Protein AF-A0A0S7XJI3-F1 (afdb_monomer_lite)

Sequence (438 aa):
MPTVDFNRLLAGAQDIAEAVKRMADSLAYVRFPEKKMEIITEEGLIVVGTAGNDIYEYPVPPLLIVDGGGDDTYHFSGYPEKYPLSAIIDVSGNDRYVSTDTTKPGIGGAVSGMSVVIDKTGDDYYQGTTITQGCGIFGVGILLDNEGDDTYAAESYSQGCGAFGVGIMADSSGNDSLYCVVLSQGFGYSKGCGLLINYEGDDKYIAEDDTIINPSSQTKEHNASLAQGVGFGKRADYIDGHSWAGGVGILCDLKGDDYYSAGLFAQGCAYWFSVGMLLDGEGDDSYKGVWYVQGSGAHFAVGYLDDFGGNDSYHATMNMAIGAGHDFTIGYLNERGGNDIYNAPNLSLGGGNANGIGIFHDHSGDDVYTTQGGTTLGRANVSKKGPREFLHVFGIFIDGGGNDKYNEPYAKSNTRWISPKTDPEGTNPYEIGVGIDR

Foldseek 3Di:
DDDQDQVVQVVVQVVVQVVLVVVLVCLVPDAADPAKDWDQDPQFIEIGAHAAEDEADDAAATQEYEYNHYAYEHEYFAATPHARHHEYHYNEEAYEQEAEDPVTAGALFGACGEHEYEYEEYAYEAEHEARYAQAYHSHTGEYEAEYHQYEHDYEERHQQAWHLYTGEHEYEEHAYEHEYAARHAQAWFFNTGGEHEYEEHQYEADHDFPDQDAADPVGRNGHAHSHAQEWEWADDCPPPNDTGATETGEHAYADEAYEHEGEARHAQFYEHNTGGEYHAHEHAYEHEYEARHQQWYEALYGGEYEHLEHQYEADYNDATHAQFWYHNYGREYHHAYEEYEHHEEARHQQFWELLTTGYHEHQDYQYEHHYPDHRHQQWYYHDPDPPSLVAAITGEHEHNEHQYHDPDPQDGAQDKDFHDAPDNVDHRPRGGGIHGHD

Organism: NCBI:txid1703775

pLDDT: mean 96.29, std 5.11, range [41.38, 98.94]

Radius of gyration: 23.23 Å; chains: 1; bounding box: 59×46×68 Å

Secondary structure (DSSP, 8-state):
-PPP-HHHHHHHHHHHHHHHHHHHHHHTT-PPPSS-EEEE-SS-EEEE--SS--EEE-SS--SEEE---SS-EEE--S--SSSSEEEEE--SS--EEEE--TTS--TT-EESSEEEEE--SS--EEEEEES-TT-EESSEEEEE--SS--EEEEEES-SS-EESSEEEEE--SS--EEEESBS-SS-B-TT-EEEEE--SS--EEEE--SS-SSB-SS-TTSBB---SS-EE-B--TTTTS--B---EEEEE--BS--EEE-SBS-SS-EESS-EEEEEE-BS--EEEESBS-SS-EESS-EEEEEE--BS-EEEE-SSS-TT-EETTPEEEEEE--BS-EEEE-SS-SS-EETT-EEEEEE-SBS-EEEE-SSS-TT-EE---SGGGGGS-EEEEEEE-S---EESSTT--TT-EEEPPPS-SSS--TTEEEEEE--

Structure (mmCIF, N/CA/C/O backbone):
data_AF-A0A0S7XJI3-F1
#
_entry.id   AF-A0A0S7XJI3-F1
#
loop_
_atom_site.group_PDB
_atom_site.id
_atom_site.type_symbol
_atom_site.label_atom_id
_atom_site.label_alt_id
_atom_site.label_comp_id
_atom_site.label_asym_id
_atom_site.label_entity_id
_atom_site.label_seq_id
_atom_site.pdbx_PDB_ins_code
_atom_site.Cartn_x
_atom_site.Cartn_y
_atom_site.Cartn_z
_atom_site.occupancy
_atom_site.B_iso_or_equiv
_atom_site.auth_seq_id
_atom_site.auth_comp_id
_atom_site.auth_asym_id
_atom_site.auth_atom_id
_atom_site.pdbx_PDB_model_num
ATOM 1 N N . MET A 1 1 ? -9.838 22.675 -20.218 1.00 41.38 1 MET A N 1
ATOM 2 C CA . MET A 1 1 ? -8.891 21.629 -19.785 1.00 41.38 1 MET A CA 1
ATOM 3 C C . MET A 1 1 ? -9.099 20.431 -20.692 1.00 41.38 1 MET A C 1
ATOM 5 O O . MET A 1 1 ? -10.259 20.187 -21.017 1.00 41.38 1 MET A O 1
ATOM 9 N N . PRO A 1 2 ? -8.046 19.740 -21.153 1.00 53.66 2 PRO A N 1
ATOM 10 C CA . PRO A 1 2 ? -8.233 18.462 -21.829 1.00 53.66 2 PRO A CA 1
ATOM 11 C C . PRO A 1 2 ? -8.980 17.503 -20.890 1.00 53.66 2 PRO A C 1
ATOM 13 O O . PRO A 1 2 ? -8.722 17.467 -19.689 1.00 53.66 2 PRO A O 1
ATOM 16 N N . THR A 1 3 ? -9.973 16.800 -21.421 1.00 77.06 3 THR A N 1
ATOM 17 C CA . THR A 1 3 ? -10.755 15.797 -20.690 1.00 77.06 3 THR A CA 1
ATOM 18 C C . THR A 1 3 ? -10.043 14.452 -20.775 1.00 77.06 3 THR A C 1
ATOM 20 O O . THR A 1 3 ? -9.780 13.992 -21.884 1.00 77.06 3 THR A O 1
ATOM 23 N N . VAL A 1 4 ? -9.757 13.820 -19.634 1.00 81.38 4 VAL A N 1
ATOM 24 C CA . VAL A 1 4 ? -9.213 12.453 -19.581 1.00 81.38 4 VAL A CA 1
ATOM 25 C C . VAL A 1 4 ? -10.346 11.453 -19.819 1.00 81.38 4 VAL A C 1
ATOM 27 O O . VAL A 1 4 ? -11.363 11.488 -19.123 1.00 81.38 4 VAL A O 1
ATOM 30 N N . ASP A 1 5 ? -10.179 10.570 -20.804 1.00 90.56 5 ASP A N 1
ATOM 31 C CA . ASP A 1 5 ? -11.071 9.432 -21.042 1.00 90.56 5 ASP A CA 1
ATOM 32 C C . ASP A 1 5 ? -10.494 8.196 -20.342 1.00 90.56 5 ASP A C 1
ATOM 34 O O . ASP A 1 5 ? -9.630 7.505 -20.882 1.00 90.56 5 ASP A O 1
ATOM 38 N N . PHE A 1 6 ? -10.963 7.940 -19.119 1.00 89.81 6 PHE A N 1
ATOM 39 C CA . PHE A 1 6 ? -10.484 6.829 -18.295 1.00 89.81 6 PHE A CA 1
ATOM 40 C C . PHE A 1 6 ? -10.686 5.465 -18.953 1.00 89.81 6 PHE A C 1
ATOM 42 O O . PHE A 1 6 ? -9.834 4.598 -18.809 1.00 89.81 6 PHE A O 1
ATOM 49 N N . ASN A 1 7 ? -11.762 5.273 -19.720 1.00 92.69 7 ASN A N 1
ATOM 50 C CA . ASN A 1 7 ? -12.008 3.986 -20.371 1.00 92.69 7 ASN A CA 1
ATOM 51 C C . ASN A 1 7 ? -10.946 3.703 -21.435 1.00 92.69 7 ASN A C 1
ATOM 53 O O . ASN A 1 7 ? -10.450 2.585 -21.530 1.00 92.69 7 ASN A O 1
ATOM 57 N N . ARG A 1 8 ? -10.574 4.722 -22.219 1.00 92.44 8 ARG A N 1
ATOM 58 C CA . ARG A 1 8 ? -9.505 4.588 -23.219 1.00 92.44 8 ARG A CA 1
ATOM 59 C C . ARG A 1 8 ? -8.127 4.462 -22.586 1.00 92.44 8 ARG A C 1
ATOM 61 O O . ARG A 1 8 ? -7.323 3.689 -23.091 1.00 92.44 8 ARG A O 1
ATOM 68 N N . LEU A 1 9 ? -7.871 5.195 -21.501 1.00 91.69 9 LEU A N 1
ATOM 69 C CA . LEU A 1 9 ? -6.629 5.075 -20.742 1.00 91.69 9 LEU A CA 1
ATOM 70 C C . LEU A 1 9 ? -6.450 3.638 -20.232 1.00 91.69 9 LEU A C 1
ATOM 72 O O . LEU A 1 9 ? -5.423 3.028 -20.497 1.00 91.69 9 LEU A O 1
ATOM 76 N N . LEU A 1 10 ? -7.462 3.075 -19.569 1.00 93.69 10 LEU A N 1
ATOM 77 C CA . LEU A 1 10 ? -7.384 1.724 -19.010 1.00 93.69 10 LEU A CA 1
ATOM 78 C C . LEU A 1 10 ? -7.297 0.644 -20.094 1.00 93.69 10 LEU A C 1
ATOM 80 O O . LEU A 1 10 ? -6.493 -0.271 -19.962 1.00 93.69 10 LEU A O 1
ATOM 84 N N . ALA A 1 11 ? -8.064 0.768 -21.182 1.00 94.88 11 ALA A N 1
ATOM 85 C CA . ALA A 1 11 ? -7.972 -0.171 -22.302 1.00 94.88 11 ALA A CA 1
ATOM 86 C C . ALA A 1 11 ? -6.575 -0.154 -22.945 1.00 94.88 11 ALA A C 1
ATOM 88 O O . ALA A 1 11 ? -5.977 -1.204 -23.152 1.00 94.88 11 ALA A O 1
ATOM 89 N N . GLY A 1 12 ? -6.018 1.038 -23.193 1.00 94.00 12 GLY A N 1
ATOM 90 C CA . GLY A 1 12 ? -4.660 1.161 -23.723 1.00 94.00 12 GLY A CA 1
ATOM 91 C C . GLY A 1 12 ? -3.597 0.621 -22.763 1.00 94.00 12 GLY A C 1
ATOM 92 O O . GLY A 1 12 ? -2.624 0.030 -23.217 1.00 94.00 12 GLY A O 1
ATOM 93 N N . ALA A 1 13 ? -3.795 0.780 -21.450 1.00 94.75 13 ALA A N 1
ATOM 94 C CA . ALA A 1 13 ? -2.870 0.262 -20.445 1.00 94.75 13 ALA A CA 1
ATOM 95 C C . ALA A 1 13 ? -2.853 -1.263 -20.425 1.00 94.75 13 ALA A C 1
ATOM 97 O O . ALA A 1 13 ? -1.781 -1.847 -20.337 1.00 94.75 13 ALA A O 1
ATOM 98 N N . GLN A 1 14 ? -4.013 -1.905 -20.576 1.00 95.69 14 GLN A N 1
ATOM 99 C CA . GLN A 1 14 ? -4.096 -3.359 -20.707 1.00 95.69 14 GLN A CA 1
ATOM 100 C C . GLN A 1 14 ? -3.363 -3.853 -21.959 1.00 95.69 14 GLN A C 1
ATOM 102 O O . GLN A 1 14 ? -2.563 -4.780 -21.866 1.00 95.69 14 GLN A O 1
ATOM 107 N N . ASP A 1 15 ? -3.587 -3.209 -23.109 1.00 96.38 15 ASP A N 1
ATOM 108 C CA . ASP A 1 15 ? -2.920 -3.577 -24.363 1.00 96.38 15 ASP A CA 1
ATOM 109 C C . ASP A 1 15 ? -1.392 -3.413 -24.273 1.00 96.38 15 ASP A C 1
ATOM 111 O O . ASP A 1 15 ? -0.642 -4.275 -24.734 1.00 96.38 15 ASP A O 1
ATOM 115 N N . ILE A 1 16 ? -0.924 -2.314 -23.670 1.00 95.44 16 ILE A N 1
ATOM 116 C CA . ILE A 1 16 ? 0.505 -2.029 -23.499 1.00 95.44 16 ILE A CA 1
ATOM 117 C C . ILE A 1 16 ? 1.140 -2.978 -22.483 1.00 95.44 16 ILE A C 1
ATOM 119 O O . ILE A 1 16 ? 2.174 -3.561 -22.794 1.00 95.44 16 ILE A O 1
ATOM 123 N N . ALA A 1 17 ? 0.531 -3.171 -21.310 1.00 96.00 17 ALA A N 1
ATOM 124 C CA . ALA A 1 17 ? 1.048 -4.080 -20.290 1.00 96.00 17 ALA A CA 1
ATOM 125 C C . ALA A 1 17 ? 1.180 -5.508 -20.840 1.00 96.00 17 ALA A C 1
ATOM 127 O O . ALA A 1 17 ? 2.220 -6.137 -20.676 1.00 96.00 17 ALA A O 1
ATOM 128 N N . GLU A 1 18 ? 0.179 -5.987 -21.586 1.00 97.00 18 GLU A N 1
ATOM 129 C CA . GLU A 1 18 ? 0.236 -7.293 -22.248 1.00 97.00 18 GLU A CA 1
ATOM 130 C C . GLU A 1 18 ? 1.346 -7.358 -23.311 1.00 97.00 18 GLU A C 1
ATOM 132 O O . GLU A 1 18 ? 2.037 -8.370 -23.431 1.00 97.00 18 GLU A O 1
ATOM 137 N N . ALA A 1 19 ? 1.545 -6.295 -24.096 1.00 97.12 19 ALA A N 1
ATOM 138 C CA . ALA A 1 19 ? 2.603 -6.252 -25.105 1.00 97.12 19 ALA A CA 1
ATOM 139 C C . ALA A 1 19 ? 4.010 -6.258 -24.481 1.00 97.12 19 ALA A C 1
ATOM 141 O O . ALA A 1 19 ? 4.867 -7.019 -24.936 1.00 97.12 19 ALA A O 1
ATOM 142 N N . VAL A 1 20 ? 4.233 -5.449 -23.438 1.00 97.69 20 VAL A N 1
ATOM 143 C CA . VAL A 1 20 ? 5.505 -5.370 -22.700 1.00 97.69 20 VAL A CA 1
ATOM 144 C C . VAL A 1 20 ? 5.783 -6.699 -21.995 1.00 97.69 20 VAL A C 1
ATOM 146 O O . VAL A 1 20 ? 6.865 -7.256 -22.160 1.00 97.69 20 VAL A O 1
ATOM 149 N N . LYS A 1 21 ? 4.782 -7.291 -21.332 1.00 96.94 21 LYS A N 1
ATOM 150 C CA . LYS A 1 21 ? 4.915 -8.610 -20.702 1.00 96.94 21 LYS A CA 1
ATOM 151 C C . LYS A 1 21 ? 5.269 -9.708 -21.709 1.00 96.94 21 LYS A C 1
ATOM 153 O O . LYS A 1 21 ? 6.209 -10.464 -21.491 1.00 96.94 21 LYS A O 1
ATOM 158 N N . ARG A 1 22 ? 4.570 -9.789 -22.848 1.00 97.00 22 ARG A N 1
ATOM 159 C CA . ARG A 1 22 ? 4.900 -10.770 -23.906 1.00 97.00 22 ARG A CA 1
ATOM 160 C C . ARG A 1 22 ? 6.319 -10.603 -24.432 1.00 97.00 22 ARG A C 1
ATOM 162 O O . ARG A 1 22 ? 6.949 -11.591 -24.817 1.00 97.00 22 ARG A O 1
ATOM 169 N N . MET A 1 23 ? 6.800 -9.363 -24.501 1.00 97.25 23 MET A N 1
ATOM 170 C CA . MET A 1 23 ? 8.181 -9.085 -24.862 1.00 97.25 23 MET A CA 1
ATOM 171 C C . MET A 1 23 ? 9.130 -9.634 -23.796 1.00 97.25 23 MET A C 1
ATOM 173 O O . MET A 1 23 ? 9.981 -10.439 -24.163 1.00 97.25 23 MET A O 1
ATOM 177 N N . ALA A 1 24 ? 8.923 -9.307 -22.516 1.00 97.31 24 ALA A N 1
ATOM 178 C CA . ALA A 1 24 ? 9.717 -9.809 -21.388 1.00 97.31 24 ALA A CA 1
ATOM 179 C C . ALA A 1 24 ? 9.773 -11.349 -21.334 1.00 97.31 24 ALA A C 1
ATOM 181 O O . ALA A 1 24 ? 10.851 -11.940 -21.220 1.00 97.31 24 ALA A O 1
ATOM 182 N N . ASP A 1 25 ? 8.633 -12.015 -21.544 1.00 95.38 25 ASP A N 1
ATOM 183 C CA . ASP A 1 25 ? 8.532 -13.479 -21.625 1.00 95.38 25 ASP A CA 1
ATOM 184 C C . ASP A 1 25 ? 9.367 -14.058 -22.791 1.00 95.38 25 ASP A C 1
ATOM 186 O O . ASP A 1 25 ? 9.849 -15.192 -22.737 1.00 95.38 25 ASP A O 1
ATOM 190 N N . SER A 1 26 ? 9.562 -13.281 -23.861 1.00 95.69 26 SER A N 1
ATOM 191 C CA . SER A 1 26 ? 10.306 -13.696 -25.056 1.00 95.69 26 SER A CA 1
ATOM 192 C C . SER A 1 26 ? 11.817 -13.448 -24.958 1.00 95.69 26 SER A C 1
ATOM 194 O O . SER A 1 26 ? 12.571 -14.089 -25.697 1.00 95.69 26 SER A O 1
ATOM 196 N N . LEU A 1 27 ? 12.280 -12.550 -24.075 1.00 94.50 27 LEU A N 1
ATOM 197 C CA . LEU A 1 27 ? 13.695 -12.144 -23.999 1.00 94.50 27 LEU A CA 1
ATOM 198 C C . LEU A 1 27 ? 14.631 -13.279 -23.572 1.00 94.50 27 LEU A C 1
ATOM 200 O O . LEU A 1 27 ? 15.773 -13.313 -24.023 1.00 94.50 27 LEU A O 1
ATOM 204 N N . ALA A 1 28 ? 14.125 -14.279 -22.843 1.00 82.12 28 ALA A N 1
ATOM 205 C CA . ALA A 1 28 ? 14.874 -15.487 -22.480 1.00 82.12 28 ALA A CA 1
ATOM 206 C C . ALA A 1 28 ? 15.425 -16.275 -23.694 1.00 82.12 28 ALA A C 1
ATOM 208 O O . ALA A 1 28 ? 16.293 -17.134 -23.546 1.00 82.12 28 ALA A O 1
ATOM 209 N N . TYR A 1 29 ? 14.926 -16.000 -24.905 1.00 86.38 29 TYR A N 1
ATOM 210 C CA . TYR A 1 29 ? 15.324 -16.671 -26.147 1.00 86.38 29 TYR A CA 1
ATOM 211 C C . TYR A 1 29 ? 16.088 -15.759 -27.118 1.00 86.38 29 TYR A C 1
ATOM 213 O O . TYR A 1 29 ? 16.346 -16.150 -28.262 1.00 86.38 29 TYR A O 1
ATOM 221 N N . VAL A 1 30 ? 16.430 -14.540 -26.698 1.00 91.44 30 VAL A N 1
ATOM 222 C CA . VAL A 1 30 ? 17.074 -13.523 -27.533 1.00 91.44 30 VAL A CA 1
ATOM 223 C C . VAL A 1 30 ? 18.552 -13.405 -27.171 1.00 91.44 30 VAL A C 1
ATOM 225 O O . VAL A 1 30 ? 18.952 -13.562 -26.024 1.00 91.44 30 VAL A O 1
ATOM 228 N N . ARG A 1 31 ? 19.395 -13.129 -28.172 1.00 93.88 31 ARG A N 1
ATOM 229 C CA . ARG A 1 31 ? 20.790 -12.741 -27.946 1.00 93.88 31 ARG A CA 1
ATOM 230 C C . ARG A 1 31 ? 20.902 -11.222 -27.989 1.00 93.88 31 ARG A C 1
ATOM 232 O O . ARG A 1 31 ? 20.635 -10.629 -29.036 1.00 93.88 31 ARG A O 1
ATOM 239 N N . PHE A 1 32 ? 21.360 -10.638 -26.891 1.00 96.81 32 PHE A N 1
ATOM 240 C CA . PHE A 1 32 ? 21.598 -9.204 -26.770 1.00 96.81 32 PHE A CA 1
ATOM 241 C C . PHE A 1 32 ? 22.876 -8.757 -27.505 1.00 96.81 32 PHE A C 1
ATOM 243 O O . PHE A 1 32 ? 23.783 -9.571 -27.743 1.00 96.81 32 PHE A O 1
ATOM 250 N N . PRO A 1 33 ? 22.930 -7.493 -27.967 1.00 96.62 33 PRO A N 1
ATOM 251 C CA . PRO A 1 33 ? 24.090 -6.944 -28.659 1.00 96.62 33 PRO A CA 1
ATOM 252 C C . PRO A 1 33 ? 25.301 -6.813 -27.721 1.00 96.62 33 PRO A C 1
ATOM 254 O O . PRO A 1 33 ? 25.171 -6.689 -26.513 1.00 96.62 33 PRO A O 1
ATOM 257 N N . GLU A 1 34 ? 26.508 -6.766 -28.291 1.00 96.19 34 GLU A N 1
ATOM 258 C CA . GLU A 1 34 ? 27.742 -6.509 -27.519 1.00 96.19 34 GLU A CA 1
ATOM 259 C C . GLU A 1 34 ? 27.901 -5.035 -27.107 1.00 96.19 34 GLU A C 1
ATOM 261 O O . GLU A 1 34 ? 28.861 -4.677 -26.428 1.00 96.19 34 GLU A O 1
ATOM 266 N N . LYS A 1 35 ? 27.028 -4.155 -27.608 1.00 96.81 35 LYS A N 1
ATOM 267 C CA . LYS A 1 35 ? 27.027 -2.719 -27.327 1.00 96.81 35 LYS A CA 1
ATOM 268 C C . LYS A 1 35 ? 25.601 -2.204 -27.321 1.00 96.81 35 LYS A C 1
ATOM 270 O O . LYS A 1 35 ? 24.858 -2.513 -28.256 1.00 96.81 35 LYS A O 1
ATOM 275 N N . LYS A 1 36 ? 25.292 -1.346 -26.350 1.00 97.44 36 LYS A N 1
ATOM 276 C CA . LYS A 1 36 ? 24.027 -0.625 -26.271 1.00 97.44 36 LYS A CA 1
ATOM 277 C C . LYS A 1 36 ? 23.697 0.079 -27.591 1.00 97.44 36 LYS A C 1
ATOM 279 O O . LYS A 1 36 ? 24.556 0.730 -28.199 1.00 97.44 36 LYS A O 1
ATOM 284 N N . MET A 1 37 ? 22.454 -0.061 -28.039 1.00 98.00 37 MET A N 1
ATOM 285 C CA . MET A 1 37 ? 21.933 0.531 -29.270 1.00 98.00 37 MET A CA 1
ATOM 286 C C . MET A 1 37 ? 20.791 1.496 -28.962 1.00 98.00 37 MET A C 1
ATOM 288 O O . MET A 1 37 ? 19.876 1.167 -28.218 1.00 98.00 37 MET A O 1
ATOM 292 N N . GLU A 1 38 ? 20.809 2.660 -29.606 1.00 98.12 38 GLU A N 1
ATOM 293 C CA . GLU A 1 38 ? 19.766 3.680 -29.488 1.00 98.12 38 GLU A CA 1
ATOM 294 C C . GLU A 1 38 ? 19.078 3.891 -30.837 1.00 98.12 38 GLU A C 1
ATOM 296 O O . GLU A 1 38 ? 19.726 4.131 -31.860 1.00 98.12 38 GLU A O 1
ATOM 301 N N . ILE A 1 39 ? 17.750 3.797 -30.842 1.00 97.56 39 ILE A N 1
ATOM 302 C CA . ILE A 1 39 ? 16.913 3.870 -32.035 1.00 97.56 39 ILE A CA 1
ATOM 303 C C . ILE A 1 39 ? 15.876 4.968 -31.819 1.00 97.56 39 ILE A C 1
ATOM 305 O O . ILE A 1 39 ? 14.943 4.832 -31.030 1.00 97.56 39 ILE A O 1
ATOM 309 N N . ILE A 1 40 ? 16.025 6.074 -32.545 1.00 95.69 40 ILE A N 1
ATOM 310 C CA . ILE A 1 40 ? 15.063 7.176 -32.505 1.00 95.69 40 ILE A CA 1
ATOM 311 C C . ILE A 1 40 ? 13.906 6.852 -33.448 1.00 95.69 40 ILE A C 1
ATOM 313 O O . ILE A 1 40 ? 14.109 6.691 -34.653 1.00 95.69 40 ILE A O 1
ATOM 317 N N . THR A 1 41 ? 12.694 6.803 -32.902 1.00 94.94 41 THR A N 1
ATOM 318 C CA . THR A 1 41 ? 11.451 6.620 -33.664 1.00 94.94 41 THR A CA 1
ATOM 319 C C . THR A 1 41 ? 10.621 7.907 -33.691 1.00 94.94 41 THR A C 1
ATOM 321 O O . THR A 1 41 ? 10.994 8.936 -33.106 1.00 94.94 41 THR A O 1
ATOM 324 N N . GLU A 1 42 ? 9.489 7.883 -34.397 1.00 92.56 42 GLU A N 1
ATOM 325 C CA . GLU A 1 42 ? 8.554 9.006 -34.354 1.00 92.56 42 GLU A CA 1
ATOM 326 C C . GLU A 1 42 ? 7.909 9.132 -32.969 1.00 92.56 42 GLU A C 1
ATOM 328 O O . GLU A 1 42 ? 7.681 10.257 -32.530 1.00 92.56 42 GLU A O 1
ATOM 333 N N . GLU A 1 43 ? 7.715 8.014 -32.269 1.00 92.94 43 GLU A N 1
ATOM 334 C CA . GLU A 1 43 ? 7.040 7.876 -30.979 1.00 92.94 43 GLU A CA 1
ATOM 335 C C . GLU A 1 43 ? 7.963 8.135 -29.779 1.00 92.94 43 GLU A C 1
ATOM 337 O O . GLU A 1 43 ? 7.517 8.668 -28.764 1.00 92.94 43 GLU A O 1
ATOM 342 N N . GLY A 1 44 ? 9.255 7.822 -29.900 1.00 94.75 44 GLY A N 1
ATOM 343 C CA . GLY A 1 44 ? 10.255 8.074 -28.861 1.00 94.75 44 GLY A CA 1
ATOM 344 C C . GLY A 1 44 ? 11.552 7.280 -29.034 1.00 94.75 44 GLY A C 1
ATOM 345 O O . GLY A 1 44 ? 11.776 6.621 -30.052 1.00 94.75 44 GLY A O 1
ATOM 346 N N . LEU A 1 45 ? 12.444 7.385 -28.051 1.00 96.88 45 LEU A N 1
ATOM 347 C CA . LEU A 1 45 ? 13.716 6.664 -28.043 1.00 96.88 45 LEU A CA 1
ATOM 348 C C . LEU A 1 45 ? 13.499 5.214 -27.599 1.00 96.88 45 LEU A C 1
ATOM 350 O O . LEU A 1 45 ? 12.956 4.987 -26.523 1.00 96.88 45 LEU A O 1
ATOM 354 N N . ILE A 1 46 ? 13.948 4.255 -28.403 1.00 97.69 46 ILE A N 1
ATOM 355 C CA . ILE A 1 46 ? 14.071 2.851 -28.005 1.00 97.69 46 ILE A CA 1
ATOM 356 C C . ILE A 1 46 ? 15.545 2.569 -27.725 1.00 97.69 46 ILE A C 1
ATOM 358 O O . ILE A 1 46 ? 16.401 2.888 -28.555 1.00 97.69 46 ILE A O 1
ATOM 362 N N . VAL A 1 47 ? 15.834 1.964 -26.580 1.00 98.44 47 VAL A N 1
ATOM 363 C CA . VAL A 1 47 ? 17.178 1.566 -26.165 1.00 98.44 47 VAL A CA 1
ATOM 364 C C . VAL A 1 47 ? 17.216 0.049 -26.022 1.00 98.44 47 VAL A C 1
ATOM 366 O O . VAL A 1 47 ? 16.338 -0.536 -25.398 1.00 98.44 47 VAL A O 1
ATOM 369 N N . VAL A 1 48 ? 18.220 -0.584 -26.625 1.00 98.50 48 VAL A N 1
ATOM 370 C CA . VAL A 1 48 ? 18.517 -2.008 -26.434 1.00 98.50 48 VAL A CA 1
ATOM 371 C C . VAL A 1 48 ? 19.871 -2.105 -25.742 1.00 98.50 48 VAL A C 1
ATOM 373 O O . VAL A 1 48 ? 20.877 -1.715 -26.345 1.00 98.50 48 VAL A O 1
ATOM 376 N N . GLY A 1 49 ? 19.862 -2.569 -24.495 1.00 98.12 49 GLY A N 1
ATOM 377 C CA . GLY A 1 49 ? 21.016 -2.806 -23.632 1.00 98.12 49 GLY A CA 1
ATOM 378 C C . GLY A 1 49 ? 21.885 -3.971 -24.074 1.00 98.12 49 GLY A C 1
ATOM 379 O O . GLY A 1 49 ? 21.685 -4.546 -25.154 1.00 98.12 49 GLY A O 1
ATOM 380 N N . THR A 1 50 ? 22.891 -4.284 -23.267 1.00 98.00 50 THR A N 1
ATOM 381 C CA . THR A 1 50 ? 23.750 -5.450 -23.468 1.00 98.00 50 THR A CA 1
ATOM 382 C C . THR A 1 50 ? 23.331 -6.598 -22.551 1.00 98.00 50 THR A C 1
ATOM 384 O O . THR A 1 50 ? 22.150 -6.798 -22.337 1.00 98.00 50 THR A O 1
ATOM 387 N N . ALA A 1 51 ? 24.261 -7.467 -22.168 1.00 96.69 51 ALA A N 1
ATOM 388 C CA . ALA A 1 51 ? 24.047 -8.493 -21.141 1.00 96.69 51 ALA A CA 1
ATOM 389 C C . ALA A 1 51 ? 25.139 -8.361 -20.065 1.00 96.69 51 ALA A C 1
ATOM 391 O O . ALA A 1 51 ? 25.657 -9.344 -19.536 1.00 96.69 51 ALA A O 1
ATOM 392 N N . GLY A 1 52 ? 25.622 -7.136 -19.902 1.00 97.38 52 GLY A N 1
ATOM 393 C CA . GLY A 1 52 ? 26.550 -6.720 -18.877 1.00 97.38 52 GLY A CA 1
ATOM 394 C C . GLY A 1 52 ? 26.291 -5.251 -18.582 1.00 97.38 52 GLY A C 1
ATOM 395 O O . GLY A 1 52 ? 25.557 -4.592 -19.301 1.00 97.38 52 GLY A O 1
ATOM 396 N N . ASN A 1 53 ? 26.973 -4.741 -17.568 1.00 98.38 53 ASN A N 1
ATOM 397 C CA . ASN A 1 53 ? 26.618 -3.477 -16.942 1.00 98.38 53 ASN A CA 1
ATOM 398 C C . ASN A 1 53 ? 26.636 -2.291 -17.923 1.00 98.38 53 ASN A C 1
ATOM 400 O O . ASN A 1 53 ? 27.693 -1.894 -18.440 1.00 98.38 53 ASN A O 1
ATOM 404 N N . ASP A 1 54 ? 25.478 -1.679 -18.097 1.00 98.56 54 ASP A N 1
ATOM 405 C CA . ASP A 1 54 ? 25.213 -0.447 -18.812 1.00 98.56 54 ASP A CA 1
ATOM 406 C C . ASP A 1 54 ? 24.784 0.684 -17.842 1.00 98.56 54 ASP A C 1
ATOM 408 O O . ASP A 1 54 ? 24.666 0.565 -16.621 1.00 98.56 54 ASP A O 1
ATOM 412 N N . ILE A 1 55 ? 24.680 1.895 -18.395 1.00 98.44 55 ILE A N 1
ATOM 413 C CA . ILE A 1 55 ? 24.181 3.080 -17.686 1.00 98.44 55 ILE A CA 1
ATOM 414 C C . ILE A 1 55 ? 23.152 3.759 -18.583 1.00 98.44 55 ILE A C 1
ATOM 416 O O . ILE A 1 55 ? 23.461 4.136 -19.724 1.00 98.44 55 ILE A O 1
ATOM 420 N N . TYR A 1 56 ? 21.949 3.969 -18.059 1.00 98.50 56 TYR A N 1
ATOM 421 C CA . TYR A 1 56 ? 20.823 4.610 -18.732 1.00 98.50 56 TYR A CA 1
ATOM 422 C C . TYR A 1 56 ? 20.543 5.977 -18.112 1.00 98.50 56 TYR A C 1
ATOM 424 O O . TYR A 1 56 ? 19.705 6.128 -17.226 1.00 98.50 56 TYR A O 1
ATOM 432 N N . GLU A 1 57 ? 21.237 6.997 -18.613 1.00 97.50 57 GLU A N 1
ATOM 433 C CA . GLU A 1 57 ? 21.027 8.391 -18.218 1.00 97.50 57 GLU A CA 1
ATOM 434 C C . GLU A 1 57 ? 20.399 9.187 -19.357 1.00 97.50 57 GLU A C 1
ATOM 436 O O . GLU A 1 57 ? 21.028 9.424 -20.393 1.00 97.50 57 GLU A O 1
ATOM 441 N N . TYR A 1 58 ? 19.158 9.637 -19.153 1.00 95.44 58 TYR A N 1
ATOM 442 C CA . TYR A 1 58 ? 18.409 10.377 -20.164 1.00 95.44 58 TYR A CA 1
ATOM 443 C C . TYR A 1 58 ? 17.724 11.620 -19.580 1.00 95.44 58 TYR A C 1
ATOM 445 O O . TYR A 1 58 ? 17.184 11.584 -18.476 1.00 95.44 58 TYR A O 1
ATOM 453 N N . PRO A 1 59 ? 17.698 12.745 -20.322 1.00 92.31 59 PRO A N 1
ATOM 454 C CA . PRO A 1 59 ? 17.035 13.969 -19.866 1.00 92.31 59 PRO A CA 1
ATOM 455 C C . PRO A 1 59 ? 15.504 13.847 -19.840 1.00 92.31 59 PRO A C 1
ATOM 457 O O . PRO A 1 59 ? 14.837 14.612 -19.142 1.00 92.31 59 PRO A O 1
ATOM 460 N N . VAL A 1 60 ? 14.965 12.918 -20.630 1.00 92.12 60 VAL A N 1
ATOM 461 C CA . VAL A 1 60 ? 13.551 12.546 -20.703 1.00 92.12 60 VAL A CA 1
ATOM 462 C C . VAL A 1 60 ? 13.459 11.020 -20.777 1.00 92.12 60 VAL A C 1
ATOM 464 O O . VAL A 1 60 ? 14.353 10.411 -21.371 1.00 92.12 60 VAL A O 1
ATOM 467 N N . PRO A 1 61 ? 12.413 10.394 -20.212 1.00 96.00 61 PRO A N 1
ATOM 468 C CA . PRO A 1 61 ? 12.252 8.946 -20.274 1.00 96.00 61 PRO A CA 1
ATOM 469 C C . PRO A 1 61 ? 12.240 8.429 -21.724 1.00 96.00 61 PRO A C 1
ATOM 471 O O . PRO A 1 61 ? 11.520 8.994 -22.561 1.00 96.00 61 PRO A O 1
ATOM 474 N N . PRO A 1 62 ? 13.014 7.375 -22.047 1.00 97.19 62 PRO A N 1
ATOM 475 C CA . PRO A 1 62 ? 12.859 6.644 -23.299 1.00 97.19 62 PRO A CA 1
ATOM 476 C C . PRO A 1 62 ? 11.452 6.046 -23.437 1.00 97.19 62 PRO A C 1
ATOM 478 O O . PRO A 1 62 ? 10.755 5.817 -22.455 1.00 97.19 62 PRO A O 1
ATOM 481 N N . LEU A 1 63 ? 11.040 5.763 -24.673 1.00 97.12 63 LEU A N 1
ATOM 482 C CA . LEU A 1 63 ? 9.797 5.037 -24.940 1.00 97.12 63 LEU A CA 1
ATOM 483 C C . LEU A 1 63 ? 9.882 3.601 -24.414 1.00 97.12 63 LEU A C 1
ATOM 485 O O . LEU A 1 63 ? 8.919 3.092 -23.847 1.00 97.12 63 LEU A O 1
ATOM 489 N N . LEU A 1 64 ? 11.021 2.952 -24.654 1.00 98.00 64 LEU A N 1
ATOM 490 C CA . LEU A 1 64 ? 11.273 1.566 -24.286 1.00 98.00 64 LEU A CA 1
ATOM 491 C C . LEU A 1 64 ? 12.771 1.367 -24.045 1.00 98.00 64 LEU A C 1
ATOM 493 O O . LEU A 1 64 ? 13.578 1.718 -24.906 1.00 98.00 64 LEU A O 1
ATOM 497 N N . ILE 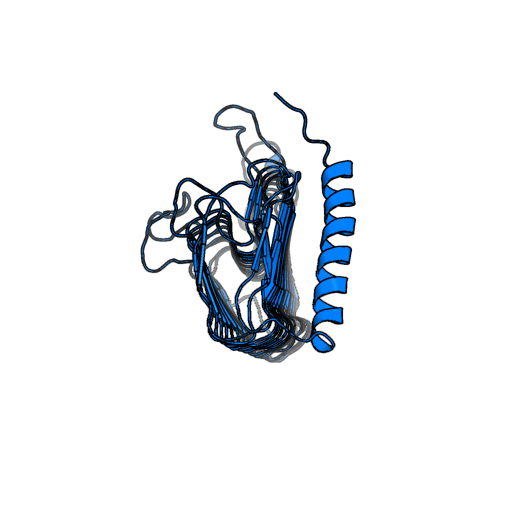A 1 65 ? 13.119 0.767 -22.915 1.00 98.62 65 ILE A N 1
ATOM 498 C CA . ILE A 1 65 ? 14.427 0.180 -22.643 1.00 98.62 65 ILE A CA 1
ATOM 499 C C . ILE A 1 65 ? 14.236 -1.333 -22.558 1.00 98.62 65 ILE A C 1
ATOM 501 O O . ILE A 1 65 ? 13.282 -1.804 -21.942 1.00 98.62 65 ILE A O 1
ATOM 505 N N . VAL A 1 66 ? 15.105 -2.074 -23.235 1.00 98.62 66 VAL A N 1
ATOM 506 C CA . VAL A 1 66 ? 15.154 -3.536 -23.199 1.00 98.62 66 VAL A CA 1
ATOM 507 C C . VAL A 1 66 ? 16.579 -3.913 -22.879 1.00 98.62 66 VAL A C 1
ATOM 509 O O . VAL A 1 66 ? 17.446 -3.759 -23.745 1.00 98.62 66 VAL A O 1
ATOM 512 N N . ASP A 1 67 ? 16.810 -4.390 -21.674 1.00 98.25 67 ASP A N 1
ATOM 513 C CA . ASP A 1 67 ? 18.124 -4.802 -21.225 1.00 98.25 67 ASP A CA 1
ATOM 514 C C . ASP A 1 67 ? 18.217 -6.323 -21.125 1.00 98.25 67 ASP A C 1
ATOM 516 O O . ASP A 1 67 ? 17.218 -7.022 -20.954 1.00 98.25 67 ASP A O 1
ATOM 520 N N . GLY A 1 68 ? 19.405 -6.848 -21.392 1.00 97.12 68 GLY A N 1
ATOM 521 C CA . GLY A 1 68 ? 19.693 -8.276 -21.352 1.00 97.12 68 GLY A CA 1
ATOM 522 C C . GLY A 1 68 ? 20.357 -8.722 -20.064 1.00 97.12 68 GLY A C 1
ATOM 523 O O . GLY A 1 68 ? 20.625 -9.922 -19.943 1.00 97.12 68 GLY A O 1
ATOM 524 N N . GLY A 1 69 ? 20.626 -7.775 -19.168 1.00 95.81 69 GLY A N 1
ATOM 525 C CA . GLY A 1 69 ? 21.120 -7.966 -17.819 1.00 95.81 69 GLY A CA 1
ATOM 526 C C . GLY A 1 69 ? 22.503 -7.367 -17.575 1.00 95.81 69 GLY A C 1
ATOM 527 O O . GLY A 1 69 ? 23.123 -6.826 -18.487 1.00 95.81 69 GLY A O 1
ATOM 528 N N . GLY A 1 70 ? 23.043 -7.593 -16.382 1.00 97.81 70 GLY A N 1
ATOM 529 C CA . GLY A 1 70 ? 24.197 -6.867 -15.849 1.00 97.81 70 GLY A CA 1
ATOM 530 C C . GLY A 1 70 ? 23.795 -6.154 -14.562 1.00 97.81 70 GLY A C 1
ATOM 531 O O . GLY A 1 70 ? 22.625 -6.128 -14.243 1.00 97.81 70 GLY A O 1
ATOM 532 N N . ASP A 1 71 ? 24.757 -5.633 -13.791 1.00 98.69 71 ASP A N 1
ATOM 533 C CA . ASP A 1 71 ? 24.398 -4.753 -12.664 1.00 98.69 71 ASP A CA 1
ATOM 534 C C . ASP A 1 71 ? 24.336 -3.313 -13.190 1.00 98.69 71 ASP A C 1
ATOM 536 O O . ASP A 1 71 ? 25.373 -2.634 -13.339 1.00 98.69 71 ASP A O 1
ATOM 540 N N . ASP A 1 72 ? 23.130 -2.879 -13.513 1.00 98.81 72 ASP A N 1
ATOM 541 C CA . ASP A 1 72 ? 22.823 -1.712 -14.314 1.00 98.81 72 ASP A CA 1
ATOM 542 C C . ASP A 1 72 ? 22.420 -0.497 -13.476 1.00 98.81 72 ASP A C 1
ATOM 544 O O . ASP A 1 72 ? 22.193 -0.520 -12.261 1.00 98.81 72 ASP A O 1
ATOM 548 N N . THR A 1 73 ? 22.424 0.676 -14.108 1.00 98.81 73 THR A N 1
ATOM 549 C CA . THR A 1 73 ? 21.935 1.899 -13.463 1.00 98.81 73 THR A CA 1
ATOM 550 C C . THR A 1 73 ? 21.028 2.686 -14.389 1.00 98.81 73 THR A C 1
ATOM 552 O O . THR A 1 73 ? 21.467 3.266 -15.385 1.00 98.81 73 THR A O 1
ATOM 555 N N . TYR A 1 74 ? 19.770 2.797 -13.979 1.00 98.81 74 TYR A N 1
ATOM 556 C CA . TYR A 1 74 ? 18.726 3.583 -14.612 1.00 98.81 74 TYR A CA 1
ATOM 557 C C . TYR A 1 74 ? 18.555 4.898 -13.862 1.00 98.81 74 TYR A C 1
ATOM 559 O O . TYR A 1 74 ? 18.118 4.924 -12.715 1.00 98.81 74 TYR A O 1
ATOM 567 N N . HIS A 1 75 ? 18.897 6.017 -14.495 1.00 98.19 75 HIS A N 1
ATOM 568 C CA . HIS A 1 75 ? 18.862 7.322 -13.844 1.00 98.19 75 HIS A CA 1
ATOM 569 C C . HIS A 1 75 ? 18.223 8.383 -14.739 1.00 98.19 75 HIS A C 1
ATOM 571 O O . HIS A 1 75 ? 18.863 9.021 -15.579 1.00 98.19 75 HIS A O 1
ATOM 577 N N . PHE A 1 76 ? 16.923 8.583 -14.540 1.00 97.19 76 PHE A N 1
ATOM 578 C CA . PHE A 1 76 ? 16.153 9.625 -15.208 1.00 97.19 76 PHE A CA 1
ATOM 579 C C . PHE A 1 76 ? 14.843 9.906 -14.473 1.00 97.19 76 PHE A C 1
ATOM 581 O O . PHE A 1 76 ? 14.380 9.146 -13.629 1.00 97.19 76 PHE A O 1
ATOM 588 N N . SER A 1 77 ? 14.227 11.035 -14.802 1.00 96.81 77 SER A N 1
ATOM 589 C CA . SER A 1 77 ? 12.894 11.414 -14.335 1.00 96.81 77 SER A CA 1
ATOM 590 C C . SER A 1 77 ? 12.249 12.291 -15.400 1.00 96.81 77 SER A C 1
ATOM 592 O O . SER A 1 77 ? 12.940 13.037 -16.101 1.00 96.81 77 SER A O 1
ATOM 594 N N . GLY A 1 78 ? 10.929 12.247 -15.537 1.00 93.69 78 GLY A N 1
ATOM 595 C CA . GLY A 1 78 ? 10.236 13.110 -16.480 1.00 93.69 78 GLY A CA 1
ATOM 596 C C . GLY A 1 78 ? 8.981 12.531 -17.085 1.00 93.69 78 GLY A C 1
ATOM 597 O O . GLY A 1 78 ? 8.395 11.563 -16.619 1.00 93.69 78 GLY A O 1
ATOM 598 N N . TYR A 1 79 ? 8.578 13.195 -18.157 1.00 88.12 79 TYR A N 1
ATOM 599 C CA . TYR A 1 79 ? 7.450 12.826 -18.985 1.00 88.12 79 TYR A CA 1
ATOM 600 C C . TYR A 1 79 ? 8.007 12.459 -20.359 1.00 88.12 79 TYR A C 1
ATOM 602 O O . TYR A 1 79 ? 8.850 13.206 -20.872 1.00 88.12 79 TYR A O 1
ATOM 610 N N . PRO A 1 80 ? 7.547 11.368 -20.979 1.00 82.75 80 PRO A N 1
ATOM 611 C CA . PRO A 1 80 ? 7.845 11.105 -22.380 1.00 82.75 80 PRO A CA 1
ATOM 612 C C . PRO A 1 80 ? 7.417 12.295 -23.260 1.00 82.75 80 PRO A C 1
ATOM 614 O O . PRO A 1 80 ? 6.311 12.818 -23.111 1.00 82.75 80 PRO A O 1
ATOM 617 N N . GLU A 1 81 ? 8.279 12.751 -24.176 1.00 69.12 81 GLU A N 1
ATOM 618 C CA . GLU A 1 81 ? 8.039 13.996 -24.932 1.00 69.12 81 GLU A CA 1
ATOM 619 C C . GLU A 1 81 ? 6.900 13.902 -25.959 1.00 69.12 81 GLU A C 1
ATOM 621 O O . GLU A 1 81 ? 6.241 14.905 -26.244 1.00 69.12 81 GLU A O 1
ATOM 626 N N . LYS A 1 82 ? 6.704 12.727 -26.569 1.00 77.69 82 LYS A N 1
ATOM 627 C CA . LYS A 1 82 ? 5.847 12.566 -27.755 1.00 77.69 82 LYS A CA 1
ATOM 628 C C . LYS A 1 82 ? 4.698 11.597 -27.537 1.00 77.69 82 LYS A C 1
ATOM 630 O O . LYS A 1 82 ? 3.540 11.969 -27.725 1.00 77.69 82 LYS A O 1
ATOM 635 N N . TYR A 1 83 ? 5.021 10.361 -27.173 1.00 87.00 83 TYR A N 1
ATOM 636 C CA . TYR A 1 83 ? 4.046 9.327 -26.870 1.00 87.00 83 TYR A CA 1
ATOM 637 C C . TYR A 1 83 ? 4.069 9.069 -25.361 1.00 87.00 83 TYR A C 1
ATOM 639 O O . TYR A 1 83 ? 5.153 8.828 -24.843 1.00 87.00 83 TYR A O 1
ATOM 647 N N . PRO A 1 84 ? 2.934 9.150 -24.639 1.00 90.50 84 PRO A N 1
ATOM 648 C CA . PRO A 1 84 ? 2.902 9.151 -23.174 1.00 90.50 84 PRO A CA 1
ATOM 649 C C . PRO A 1 84 ? 3.068 7.735 -22.588 1.00 90.50 84 PRO A C 1
ATOM 651 O O . PRO A 1 84 ? 2.220 7.276 -21.824 1.00 90.50 84 PRO A O 1
ATOM 654 N N . LEU A 1 85 ? 4.145 7.048 -22.975 1.00 94.81 85 LEU A N 1
ATOM 655 C CA . LEU A 1 85 ? 4.576 5.735 -22.504 1.00 94.81 85 LEU A CA 1
ATOM 656 C C . LEU A 1 85 ? 6.082 5.763 -22.225 1.00 94.81 85 LEU A C 1
ATOM 658 O O . LEU A 1 85 ? 6.847 6.253 -23.053 1.00 94.81 85 LEU A O 1
ATOM 662 N N . SER A 1 86 ? 6.478 5.188 -21.096 1.00 97.25 86 SER A N 1
ATOM 663 C CA . SER A 1 86 ? 7.845 4.747 -20.818 1.00 97.25 86 SER A CA 1
ATOM 664 C C . SER A 1 86 ? 7.782 3.287 -20.388 1.00 97.25 86 SER A C 1
ATOM 666 O O . SER A 1 86 ? 6.959 2.943 -19.542 1.00 97.25 86 SER A O 1
ATOM 668 N N . ALA A 1 87 ? 8.621 2.433 -20.958 1.00 98.38 87 ALA A N 1
ATOM 669 C CA . ALA A 1 87 ? 8.712 1.034 -20.563 1.00 98.38 87 ALA A CA 1
ATOM 670 C C . ALA A 1 87 ? 10.167 0.632 -20.312 1.00 98.38 87 ALA A C 1
ATOM 672 O O . ALA A 1 87 ? 11.049 1.046 -21.064 1.00 98.38 87 ALA A O 1
ATOM 673 N N . ILE A 1 88 ? 10.404 -0.169 -19.281 1.00 98.75 88 ILE A N 1
ATOM 674 C CA . ILE A 1 88 ? 11.681 -0.826 -19.003 1.00 98.75 88 ILE A CA 1
ATOM 675 C C . ILE A 1 88 ? 11.399 -2.318 -18.877 1.00 98.75 88 ILE A C 1
ATOM 677 O O . ILE A 1 88 ? 10.411 -2.706 -18.252 1.00 98.75 88 ILE A O 1
ATOM 681 N N . ILE A 1 89 ? 12.235 -3.126 -19.517 1.00 98.81 89 ILE A N 1
ATOM 682 C CA . ILE A 1 89 ? 12.306 -4.562 -19.291 1.00 98.81 89 ILE A CA 1
ATOM 683 C C . ILE A 1 89 ? 13.772 -4.883 -19.024 1.00 98.81 89 ILE A C 1
ATOM 685 O O . ILE A 1 89 ? 14.563 -4.777 -19.966 1.00 98.81 89 ILE A O 1
ATOM 689 N N . ASP A 1 90 ? 14.096 -5.258 -17.793 1.00 98.50 90 ASP A N 1
ATOM 690 C CA . ASP A 1 90 ? 15.368 -5.888 -17.446 1.00 98.50 90 ASP A CA 1
ATOM 691 C C . ASP A 1 90 ? 15.197 -7.416 -17.432 1.00 98.50 90 ASP A C 1
ATOM 693 O O . ASP A 1 90 ? 14.083 -7.945 -17.355 1.00 98.50 90 ASP A O 1
ATOM 697 N N . VAL A 1 91 ? 16.286 -8.147 -17.645 1.00 98.06 91 VAL A N 1
ATOM 698 C CA . VAL A 1 91 ? 16.288 -9.611 -17.680 1.00 98.06 91 VAL A CA 1
ATOM 699 C C . VAL A 1 91 ? 17.006 -10.216 -16.485 1.00 98.06 91 VAL A C 1
ATOM 701 O O . VAL A 1 91 ? 16.607 -11.320 -16.103 1.00 98.06 91 VAL A O 1
ATOM 704 N N . SER A 1 92 ? 18.072 -9.588 -15.983 1.00 97.38 92 SER A N 1
ATOM 705 C CA . SER A 1 92 ? 18.820 -10.095 -14.838 1.00 97.38 92 SER A CA 1
ATOM 706 C C . SER A 1 92 ? 19.927 -9.159 -14.353 1.00 97.38 92 SER A C 1
ATOM 708 O O . SER A 1 92 ? 20.795 -8.813 -15.149 1.00 97.38 92 SER A O 1
ATOM 710 N N . GLY A 1 93 ? 20.106 -9.056 -13.046 1.00 98.19 93 GLY A N 1
ATOM 711 C CA . GLY A 1 93 ? 21.294 -8.493 -12.408 1.00 98.19 93 GLY A CA 1
ATOM 712 C C . GLY A 1 93 ? 20.903 -7.520 -11.312 1.00 98.19 93 GLY A C 1
ATOM 713 O O . GLY A 1 93 ? 19.728 -7.270 -11.125 1.00 98.19 93 GLY A O 1
ATOM 714 N N . ASN A 1 94 ? 21.872 -7.061 -10.521 1.00 98.81 94 ASN A N 1
ATOM 715 C CA . ASN A 1 94 ? 21.557 -6.282 -9.325 1.00 98.81 94 ASN A CA 1
ATOM 716 C C . ASN A 1 94 ? 21.537 -4.788 -9.664 1.00 98.81 94 ASN A C 1
ATOM 718 O O . ASN A 1 94 ? 22.573 -4.103 -9.642 1.00 98.81 94 ASN A O 1
ATOM 722 N N . ASP A 1 95 ? 20.350 -4.284 -9.955 1.00 98.81 95 ASP A N 1
ATOM 723 C CA . ASP A 1 95 ? 20.126 -3.031 -10.643 1.00 98.81 95 ASP A CA 1
ATOM 724 C C . ASP A 1 95 ? 19.796 -1.867 -9.724 1.00 98.81 95 ASP A C 1
ATOM 726 O O . ASP A 1 95 ? 19.456 -1.966 -8.541 1.00 98.81 95 ASP A O 1
ATOM 730 N N . ARG A 1 96 ? 19.963 -0.665 -10.279 1.00 98.88 96 ARG A N 1
ATOM 731 C CA . ARG A 1 96 ? 19.703 0.583 -9.563 1.00 98.88 96 ARG A CA 1
ATOM 732 C C . ARG A 1 96 ? 18.790 1.485 -10.366 1.00 98.88 96 ARG A C 1
ATOM 734 O O . ARG A 1 96 ? 19.226 2.146 -11.310 1.00 98.88 96 ARG A O 1
ATOM 741 N N . TYR A 1 97 ? 17.557 1.624 -9.899 1.00 98.88 97 TYR A N 1
ATOM 742 C CA . TYR A 1 97 ? 16.538 2.496 -10.471 1.00 98.88 97 TYR A CA 1
ATOM 743 C C . TYR A 1 97 ? 16.438 3.793 -9.670 1.00 98.88 97 TYR A C 1
ATOM 745 O O . TYR A 1 97 ? 15.840 3.841 -8.600 1.00 98.88 97 TYR A O 1
ATOM 753 N N . VAL A 1 98 ? 17.027 4.878 -10.175 1.00 98.62 98 VAL A N 1
ATOM 754 C CA . VAL A 1 98 ? 17.225 6.127 -9.427 1.00 98.62 98 VAL A CA 1
ATOM 755 C C . VAL A 1 98 ? 16.462 7.296 -10.056 1.00 98.62 98 VAL A C 1
ATOM 757 O O . VAL A 1 98 ? 16.689 7.692 -11.197 1.00 98.62 98 VAL A O 1
ATOM 760 N N . SER A 1 99 ? 15.576 7.917 -9.276 1.00 97.50 99 SER A N 1
ATOM 761 C CA . SER A 1 99 ? 14.767 9.085 -9.653 1.00 97.50 99 SER A CA 1
ATOM 762 C C . SER A 1 99 ? 14.741 10.140 -8.543 1.00 97.50 99 SER A C 1
ATOM 764 O O . SER A 1 99 ? 13.876 10.133 -7.672 1.00 97.50 99 SER A O 1
ATOM 766 N N . THR A 1 100 ? 15.692 11.075 -8.566 1.00 92.94 100 THR A N 1
ATOM 767 C CA . THR A 1 100 ? 15.877 12.075 -7.489 1.00 92.94 100 THR A CA 1
ATOM 768 C C . THR A 1 100 ? 15.305 13.466 -7.803 1.00 92.94 100 THR A C 1
ATOM 770 O O . THR A 1 100 ? 15.419 14.383 -6.988 1.00 92.94 100 THR A O 1
ATOM 773 N N . ASP A 1 101 ? 14.694 13.663 -8.978 1.00 93.25 101 ASP A N 1
ATOM 774 C CA . ASP A 1 101 ? 14.044 14.930 -9.339 1.00 93.25 101 ASP A CA 1
ATOM 775 C C . ASP A 1 101 ? 12.710 15.063 -8.585 1.00 93.25 101 ASP A C 1
ATOM 777 O O . ASP A 1 101 ? 11.784 14.284 -8.777 1.00 93.25 101 ASP A O 1
ATOM 781 N N . THR A 1 102 ? 12.585 16.087 -7.742 1.00 90.44 102 THR A N 1
ATOM 782 C CA . THR A 1 102 ? 11.378 16.319 -6.929 1.00 90.44 102 THR A CA 1
ATOM 783 C C . THR A 1 102 ? 10.238 16.991 -7.699 1.00 90.44 102 THR A C 1
ATOM 785 O O . THR A 1 102 ? 9.149 17.200 -7.164 1.00 90.44 102 THR A O 1
ATOM 788 N N . THR A 1 103 ? 10.482 17.383 -8.952 1.00 92.38 103 THR A N 1
ATOM 789 C CA . THR A 1 103 ? 9.546 18.156 -9.781 1.00 92.38 103 THR A CA 1
ATOM 790 C C . THR A 1 103 ? 8.945 17.351 -10.927 1.00 92.38 103 THR A C 1
ATOM 792 O O . THR A 1 103 ? 8.069 17.850 -11.643 1.00 92.38 103 THR A O 1
ATOM 795 N N . LYS A 1 104 ? 9.405 16.113 -11.117 1.00 94.62 104 LYS A N 1
ATOM 796 C CA . LYS A 1 104 ? 9.025 15.245 -12.227 1.00 94.62 104 LYS A CA 1
ATOM 797 C C . LYS A 1 104 ? 8.733 13.827 -11.736 1.00 94.62 104 LYS A C 1
ATOM 799 O O . LYS A 1 104 ? 9.302 13.426 -10.731 1.00 94.62 104 LYS A O 1
ATOM 804 N N . PRO A 1 105 ? 7.902 13.065 -12.466 1.00 96.50 105 PRO A N 1
ATOM 805 C CA . PRO A 1 105 ? 7.712 11.649 -12.191 1.00 96.50 105 PRO A CA 1
ATOM 806 C C . PRO A 1 105 ? 9.017 10.867 -12.315 1.00 96.50 105 PRO A C 1
ATOM 808 O O . PRO A 1 105 ? 9.804 11.116 -13.234 1.00 96.50 105 PRO A O 1
ATOM 811 N N . GLY A 1 106 ? 9.224 9.934 -11.394 1.00 97.75 106 GLY A N 1
ATOM 812 C CA . GLY A 1 106 ? 10.302 8.959 -11.427 1.00 97.75 106 GLY A CA 1
ATOM 813 C C . GLY A 1 106 ? 9.979 7.719 -12.261 1.00 97.75 106 GLY A C 1
ATOM 814 O O . GLY A 1 106 ? 8.921 7.601 -12.886 1.00 97.75 106 GLY A O 1
ATOM 815 N N . ILE A 1 107 ? 10.919 6.778 -12.261 1.00 98.56 107 ILE A N 1
ATOM 816 C CA . ILE A 1 107 ? 10.811 5.474 -12.921 1.00 98.56 107 ILE A CA 1
ATOM 817 C C . ILE A 1 107 ? 9.606 4.696 -12.364 1.00 98.56 107 ILE A C 1
ATOM 819 O O . ILE A 1 107 ? 9.327 4.708 -11.168 1.00 98.56 107 ILE A O 1
ATOM 823 N N . GLY A 1 108 ? 8.824 4.069 -13.247 1.00 97.75 108 GLY A N 1
ATOM 824 C CA . GLY A 1 108 ? 7.565 3.404 -12.879 1.00 97.75 108 GLY A CA 1
ATOM 825 C C . GLY A 1 108 ? 6.413 4.356 -12.522 1.00 97.75 108 GLY A C 1
ATOM 826 O O . GLY A 1 108 ? 5.306 3.899 -12.250 1.00 97.75 108 GLY A O 1
ATOM 827 N N . GLY A 1 109 ? 6.628 5.676 -12.540 1.00 97.81 109 GLY A N 1
ATOM 828 C CA . GLY A 1 109 ? 5.596 6.683 -12.307 1.00 97.81 109 GLY A CA 1
ATOM 829 C C . GLY A 1 109 ? 4.977 7.231 -13.590 1.00 97.81 109 GLY A C 1
ATOM 830 O O . GLY A 1 109 ? 5.671 7.497 -14.571 1.00 97.81 109 GLY A O 1
ATOM 831 N N . ALA A 1 110 ? 3.662 7.449 -13.585 1.00 96.56 110 ALA A N 1
ATOM 832 C CA . ALA A 1 110 ? 2.921 7.935 -14.742 1.00 96.56 110 ALA A CA 1
ATOM 833 C C . ALA A 1 110 ? 1.994 9.104 -14.397 1.00 96.56 110 ALA A C 1
ATOM 835 O O . ALA A 1 110 ? 1.166 9.026 -13.489 1.00 96.56 110 ALA A O 1
ATOM 836 N N . VAL A 1 111 ? 2.058 10.168 -15.202 1.00 95.25 111 VAL A N 1
ATOM 837 C CA . VAL A 1 111 ? 1.125 11.299 -15.135 1.00 95.25 111 VAL A CA 1
ATOM 838 C C . VAL A 1 111 ? 0.467 11.499 -16.492 1.00 95.25 111 VAL A C 1
ATOM 840 O O . VAL A 1 111 ? 1.147 11.827 -17.461 1.00 95.25 111 VAL A O 1
ATOM 843 N N . SER A 1 112 ? -0.859 11.343 -16.574 1.00 92.44 112 SER A N 1
ATOM 844 C CA . SER A 1 112 ? -1.598 11.436 -17.853 1.00 92.44 112 SER A CA 1
ATOM 845 C C . SER A 1 112 ? -1.024 10.543 -18.969 1.00 92.44 112 SER A C 1
ATOM 847 O O . SER A 1 112 ? -1.056 10.906 -20.145 1.00 92.44 112 SER A O 1
ATOM 849 N N . GLY A 1 113 ? -0.487 9.383 -18.592 1.00 93.06 113 GLY A N 1
ATOM 850 C CA . GLY A 1 113 ? 0.229 8.460 -19.467 1.00 93.06 113 GLY A CA 1
ATOM 851 C C . GLY A 1 113 ? 0.391 7.090 -18.824 1.00 93.06 113 GLY A C 1
ATOM 852 O O . GLY A 1 113 ? -0.367 6.744 -17.914 1.00 93.06 113 GLY A O 1
ATOM 853 N N . MET A 1 114 ? 1.371 6.327 -19.300 1.00 95.75 114 MET A N 1
ATOM 854 C CA . MET A 1 114 ? 1.676 4.978 -18.832 1.00 95.75 114 MET A CA 1
ATOM 855 C C . MET A 1 114 ? 3.166 4.817 -18.544 1.00 95.75 114 MET A C 1
ATOM 857 O O . MET A 1 114 ? 4.003 5.345 -19.277 1.00 95.75 114 MET A O 1
ATOM 861 N N . SER A 1 115 ? 3.484 4.078 -17.491 1.00 97.75 115 SER A N 1
ATOM 862 C CA . SER A 1 115 ? 4.845 3.677 -17.150 1.00 97.75 115 SER A CA 1
ATOM 863 C C . SER A 1 115 ? 4.819 2.208 -16.761 1.00 97.75 115 SER A C 1
ATOM 865 O O . SER A 1 115 ? 3.962 1.824 -15.966 1.00 97.75 115 SER A O 1
ATOM 867 N N . VAL A 1 116 ? 5.684 1.393 -17.360 1.00 98.69 116 VAL A N 1
ATOM 868 C CA . VAL A 1 116 ? 5.779 -0.044 -17.074 1.00 98.69 116 VAL A CA 1
ATOM 869 C C . VAL A 1 116 ? 7.235 -0.391 -16.808 1.00 98.69 116 VAL A C 1
ATOM 871 O O . VAL A 1 116 ? 8.085 -0.132 -17.652 1.00 98.69 116 VAL A O 1
ATOM 874 N N . VAL A 1 117 ? 7.519 -0.969 -15.653 1.00 98.81 117 VAL A N 1
ATOM 875 C CA . VAL A 1 117 ? 8.819 -1.556 -15.320 1.00 98.81 117 VAL A CA 1
ATOM 876 C C . VAL A 1 117 ? 8.581 -3.040 -15.101 1.00 98.81 117 VAL A C 1
ATOM 878 O O . VAL A 1 117 ? 7.630 -3.398 -14.408 1.00 98.81 117 VAL A O 1
ATOM 881 N N . ILE A 1 118 ? 9.374 -3.873 -15.764 1.00 98.81 118 ILE A N 1
ATOM 882 C CA . ILE A 1 118 ? 9.443 -5.309 -15.516 1.00 98.81 118 ILE A CA 1
ATOM 883 C C . ILE A 1 118 ? 10.908 -5.624 -15.253 1.00 98.81 118 ILE A C 1
ATOM 885 O O . ILE A 1 118 ? 11.686 -5.610 -16.207 1.00 98.81 118 ILE A O 1
ATOM 889 N N . ASP A 1 119 ? 11.246 -5.877 -13.998 1.00 98.50 119 ASP A N 1
ATOM 890 C CA . ASP A 1 119 ? 12.468 -6.587 -13.636 1.00 98.50 119 ASP A CA 1
ATOM 891 C C . ASP A 1 119 ? 12.142 -8.078 -13.501 1.00 98.50 119 ASP A C 1
ATOM 893 O O . ASP A 1 119 ? 10.976 -8.476 -13.372 1.00 98.50 119 ASP A O 1
ATOM 897 N N . LYS A 1 120 ? 13.142 -8.930 -13.676 1.00 98.12 120 LYS A N 1
ATOM 898 C CA . LYS A 1 120 ? 12.968 -10.375 -13.676 1.00 98.12 120 LYS A CA 1
ATOM 899 C C . LYS A 1 120 ? 13.747 -11.077 -12.586 1.00 98.12 120 LYS A C 1
ATOM 901 O O . LYS A 1 120 ? 13.214 -12.074 -12.095 1.00 98.12 120 LYS A O 1
ATOM 906 N N . THR A 1 121 ? 14.996 -10.682 -12.347 1.00 97.88 121 THR A N 1
ATOM 907 C CA . THR A 1 121 ? 15.873 -11.362 -11.389 1.00 97.88 121 THR A CA 1
ATOM 908 C C . THR A 1 121 ? 16.995 -10.435 -10.937 1.00 97.88 121 THR A C 1
ATOM 910 O O . THR A 1 121 ? 17.740 -9.965 -11.795 1.00 97.88 121 THR A O 1
ATOM 913 N N . GLY A 1 122 ? 17.281 -10.378 -9.647 1.00 98.25 122 GLY A N 1
ATOM 914 C CA . GLY A 1 122 ? 18.425 -9.642 -9.115 1.00 98.25 122 GLY A CA 1
ATOM 915 C C . GLY A 1 122 ? 18.082 -9.008 -7.783 1.00 98.25 122 GLY A C 1
ATOM 916 O O . GLY A 1 122 ? 16.918 -8.870 -7.470 1.00 98.25 122 GLY A O 1
ATOM 917 N N . ASP A 1 123 ? 19.090 -8.667 -6.979 1.00 98.75 123 ASP A N 1
ATOM 918 C CA . ASP A 1 123 ? 18.832 -7.890 -5.759 1.00 98.75 123 ASP A CA 1
ATOM 919 C C . ASP A 1 123 ? 18.919 -6.396 -6.100 1.00 98.75 123 ASP A C 1
ATOM 921 O O . ASP A 1 123 ? 20.021 -5.831 -6.219 1.00 98.75 123 ASP A O 1
ATOM 925 N N . ASP A 1 124 ? 17.765 -5.758 -6.236 1.00 98.81 124 ASP A N 1
ATOM 926 C CA . ASP A 1 124 ? 17.607 -4.448 -6.838 1.00 98.81 124 ASP A CA 1
ATOM 927 C C . ASP A 1 124 ? 17.390 -3.323 -5.832 1.00 98.81 124 ASP A C 1
ATOM 929 O O . ASP A 1 124 ? 16.901 -3.448 -4.702 1.00 98.81 124 ASP A O 1
ATOM 933 N N . TYR A 1 125 ? 17.772 -2.127 -6.275 1.00 98.88 125 TYR A N 1
ATOM 934 C CA . TYR A 1 125 ? 17.598 -0.902 -5.520 1.00 98.88 125 TYR A CA 1
ATOM 935 C C . TYR A 1 125 ? 16.761 0.120 -6.280 1.00 98.88 125 TYR A C 1
ATOM 937 O O . TYR A 1 125 ? 17.245 0.857 -7.150 1.00 98.88 125 TYR A O 1
ATOM 945 N N . TYR A 1 126 ? 15.513 0.262 -5.845 1.00 98.88 126 TYR A N 1
ATOM 946 C CA . TYR A 1 126 ? 14.567 1.243 -6.348 1.00 98.88 126 TYR A CA 1
ATOM 947 C C . TYR A 1 126 ? 14.540 2.477 -5.453 1.00 98.88 126 TYR A C 1
ATOM 949 O O . TYR A 1 126 ? 14.005 2.473 -4.346 1.00 98.88 126 TYR A O 1
ATOM 957 N N . GLN A 1 127 ? 15.030 3.601 -5.964 1.00 98.75 127 GLN A N 1
ATOM 958 C CA . GLN A 1 127 ? 15.032 4.884 -5.273 1.00 98.75 127 GLN A CA 1
ATOM 959 C C . GLN A 1 127 ? 14.260 5.937 -6.063 1.00 98.75 127 GLN A C 1
ATOM 961 O O . GLN A 1 127 ? 14.678 6.338 -7.149 1.00 98.75 127 GLN A O 1
ATOM 966 N N . GLY A 1 128 ? 13.193 6.492 -5.488 1.00 97.69 128 GLY A N 1
ATOM 967 C CA . GLY A 1 128 ? 12.487 7.607 -6.119 1.00 97.69 128 GLY A CA 1
ATOM 968 C C . GLY A 1 128 ? 11.919 8.622 -5.137 1.00 97.69 128 GLY A C 1
ATOM 969 O O . GLY A 1 128 ? 11.404 8.261 -4.096 1.00 97.69 128 GLY A O 1
ATOM 970 N N . THR A 1 129 ? 11.965 9.917 -5.443 1.00 96.31 129 THR A N 1
ATOM 971 C CA . THR A 1 129 ? 11.377 10.921 -4.538 1.00 96.31 129 THR A CA 1
ATOM 972 C C . THR A 1 129 ? 9.850 10.902 -4.604 1.00 96.31 129 THR A C 1
ATOM 974 O O . THR A 1 129 ? 9.182 10.694 -3.591 1.00 96.31 129 THR A O 1
ATOM 977 N N . THR A 1 130 ? 9.271 11.145 -5.783 1.00 96.81 130 THR A N 1
ATOM 978 C CA . THR A 1 130 ? 7.818 11.253 -5.922 1.00 96.81 130 THR A CA 1
ATOM 979 C C . THR A 1 130 ? 7.306 10.738 -7.257 1.00 96.81 130 THR A C 1
ATOM 981 O O . THR A 1 130 ? 8.008 10.844 -8.260 1.00 96.81 130 THR A O 1
ATOM 984 N N . ILE A 1 131 ? 6.075 10.215 -7.276 1.00 98.31 131 ILE A N 1
ATOM 985 C CA . ILE A 1 131 ? 5.400 9.693 -8.476 1.00 98.31 131 ILE A CA 1
ATOM 986 C C . ILE A 1 131 ? 6.314 8.678 -9.171 1.00 98.31 131 ILE A C 1
ATOM 988 O O . ILE A 1 131 ? 6.879 8.958 -10.223 1.00 98.31 131 ILE A O 1
ATOM 992 N N . THR A 1 132 ? 6.513 7.526 -8.540 1.00 98.69 132 THR A N 1
ATOM 993 C CA . THR A 1 132 ? 7.512 6.506 -8.911 1.00 98.69 132 THR A CA 1
ATOM 994 C C . THR A 1 132 ? 6.988 5.111 -8.557 1.00 98.69 132 THR A C 1
ATOM 996 O O . THR A 1 132 ? 5.910 5.014 -7.974 1.00 98.69 132 THR A O 1
ATOM 999 N N . GLN A 1 133 ? 7.724 4.041 -8.869 1.00 98.62 133 GLN A N 1
ATOM 1000 C CA . GLN A 1 133 ? 7.475 2.681 -8.352 1.00 98.62 133 GLN A CA 1
ATOM 1001 C C . GLN A 1 133 ? 6.006 2.240 -8.512 1.00 98.62 133 GLN A C 1
ATOM 1003 O O . GLN A 1 133 ? 5.282 2.009 -7.545 1.00 98.62 133 GLN A O 1
ATOM 1008 N N . GLY A 1 134 ? 5.514 2.244 -9.750 1.00 98.44 134 GLY A N 1
ATOM 1009 C CA . GLY A 1 134 ? 4.145 1.834 -10.051 1.00 98.44 134 GLY A CA 1
ATOM 1010 C C . GLY A 1 134 ? 3.068 2.876 -9.734 1.00 98.44 134 GLY A C 1
ATOM 1011 O O . GLY A 1 134 ? 1.902 2.520 -9.631 1.00 98.44 134 GLY A O 1
ATOM 1012 N N . CYS A 1 135 ? 3.393 4.162 -9.560 1.00 98.75 135 CYS A N 1
ATOM 1013 C CA . CYS A 1 135 ? 2.383 5.193 -9.289 1.00 98.75 135 CYS A CA 1
ATOM 1014 C C . CYS A 1 135 ? 1.661 5.703 -10.553 1.00 98.75 135 CYS A C 1
ATOM 1016 O O . CYS A 1 135 ? 2.302 6.077 -11.537 1.00 98.75 135 CYS A O 1
ATOM 1018 N N . GLY A 1 136 ? 0.329 5.833 -10.503 1.00 98.12 136 GLY A N 1
ATOM 1019 C CA . GLY A 1 136 ? -0.485 6.437 -11.566 1.00 98.12 136 GLY A CA 1
ATOM 1020 C C . GLY A 1 136 ? -1.301 7.655 -11.120 1.00 98.12 136 GLY A C 1
ATOM 1021 O O . GLY A 1 136 ? -2.262 7.530 -10.356 1.00 98.12 136 GLY A O 1
ATOM 1022 N N . ILE A 1 137 ? -0.996 8.834 -11.679 1.00 97.44 137 ILE A N 1
ATOM 1023 C CA . ILE A 1 137 ? -1.754 10.083 -11.488 1.00 97.44 137 ILE A CA 1
ATOM 1024 C C . ILE A 1 137 ? -2.430 10.506 -12.795 1.00 97.44 137 ILE A C 1
ATOM 1026 O O . ILE A 1 137 ? -1.767 10.915 -13.747 1.00 97.44 137 ILE A O 1
ATOM 1030 N N . PHE A 1 138 ? -3.761 10.413 -12.896 1.00 95.75 138 PHE A N 1
ATOM 1031 C CA . PHE A 1 138 ? -4.451 10.523 -14.202 1.00 95.75 138 PHE A CA 1
ATOM 1032 C C . PHE A 1 138 ? -3.887 9.566 -15.274 1.00 95.75 138 PHE A C 1
ATOM 1034 O O . PHE A 1 138 ? -4.084 9.780 -16.467 1.00 95.75 138 PHE A O 1
ATOM 1041 N N . GLY A 1 139 ? -3.170 8.529 -14.845 1.00 96.19 139 GLY A N 1
ATOM 1042 C CA . GLY A 1 139 ? -2.356 7.633 -15.654 1.00 96.19 139 GLY A CA 1
ATOM 1043 C C . GLY A 1 139 ? -2.325 6.233 -15.050 1.00 96.19 139 GLY A C 1
ATOM 1044 O O . GLY A 1 139 ? -3.043 5.960 -14.083 1.00 96.19 139 GLY A O 1
ATOM 1045 N N . VAL A 1 140 ? -1.498 5.367 -15.630 1.00 98.38 140 VAL A N 1
ATOM 1046 C CA . VAL A 1 140 ? -1.281 3.998 -15.152 1.00 98.38 140 VAL A CA 1
ATOM 1047 C C . VAL A 1 140 ? 0.210 3.758 -14.934 1.00 98.38 140 VAL A C 1
ATOM 1049 O O . VAL A 1 140 ? 0.977 3.797 -15.893 1.00 98.38 140 VAL A O 1
ATOM 1052 N N . GLY A 1 141 ? 0.617 3.553 -13.685 1.00 98.50 141 GLY A N 1
ATOM 1053 C CA . GLY A 1 141 ? 1.968 3.115 -13.333 1.00 98.50 141 GLY A CA 1
ATOM 1054 C C . GLY A 1 141 ? 1.952 1.631 -12.994 1.00 98.50 141 GLY A C 1
ATOM 1055 O O . GLY A 1 141 ? 1.042 1.180 -12.301 1.00 98.50 141 GLY A O 1
ATOM 1056 N N . ILE A 1 142 ? 2.923 0.885 -13.510 1.00 98.81 142 ILE A N 1
ATOM 1057 C CA . ILE A 1 142 ? 3.108 -0.542 -13.250 1.00 98.81 142 ILE A CA 1
ATOM 1058 C C . ILE A 1 142 ? 4.590 -0.778 -12.969 1.00 98.81 142 ILE A C 1
ATOM 1060 O O . ILE A 1 142 ? 5.433 -0.389 -13.778 1.00 98.81 142 ILE A O 1
ATOM 1064 N N . LEU A 1 143 ? 4.891 -1.408 -11.843 1.00 98.88 143 LEU A N 1
ATOM 1065 C CA . LEU A 1 143 ? 6.192 -1.995 -11.547 1.00 98.88 143 LEU A CA 1
ATOM 1066 C C . LEU A 1 143 ? 5.966 -3.464 -11.202 1.00 98.88 143 LEU A C 1
ATOM 1068 O O . LEU A 1 143 ? 5.133 -3.753 -10.348 1.00 98.88 143 LEU A O 1
ATOM 1072 N N . LEU A 1 144 ? 6.624 -4.357 -11.929 1.00 98.75 144 LEU A N 1
ATOM 1073 C CA . LEU A 1 144 ? 6.614 -5.791 -11.685 1.00 98.75 144 LEU A CA 1
ATOM 1074 C C . LEU A 1 144 ? 8.059 -6.204 -11.438 1.00 98.75 144 LEU A C 1
ATOM 1076 O O . LEU A 1 144 ? 8.865 -6.086 -12.358 1.00 98.75 144 LEU A O 1
ATOM 1080 N N . ASP A 1 145 ? 8.336 -6.658 -10.231 1.00 98.44 145 ASP A N 1
ATOM 1081 C CA . ASP A 1 145 ? 9.534 -7.408 -9.892 1.00 98.44 145 ASP A CA 1
ATOM 1082 C C . ASP A 1 145 ? 9.146 -8.879 -9.681 1.00 98.44 145 ASP A C 1
ATOM 1084 O O . ASP A 1 145 ? 7.969 -9.211 -9.464 1.00 98.44 145 ASP A O 1
ATOM 1088 N N . ASN A 1 146 ? 10.091 -9.787 -9.870 1.00 97.12 146 ASN A N 1
ATOM 1089 C CA . ASN A 1 146 ? 9.834 -11.215 -9.881 1.00 97.12 146 ASN A CA 1
ATOM 1090 C C . ASN A 1 146 ? 10.756 -12.016 -8.955 1.00 97.12 146 ASN A C 1
ATOM 1092 O O . ASN A 1 146 ? 10.269 -12.974 -8.363 1.00 97.12 146 ASN A O 1
ATOM 1096 N N . GLU A 1 147 ? 12.046 -11.709 -8.857 1.00 97.50 147 GLU A N 1
ATOM 1097 C CA . GLU A 1 147 ? 12.989 -12.494 -8.045 1.00 97.50 147 GLU A CA 1
ATOM 1098 C C . GLU A 1 147 ? 14.100 -11.589 -7.509 1.00 97.50 147 GLU A C 1
ATOM 1100 O O . GLU A 1 147 ? 14.893 -11.110 -8.312 1.00 97.50 147 GLU A O 1
ATOM 1105 N N . GLY A 1 148 ? 14.260 -11.480 -6.192 1.00 98.06 148 GLY A N 1
ATOM 1106 C CA . GLY A 1 148 ? 15.315 -10.640 -5.617 1.00 98.06 148 GLY A CA 1
ATOM 1107 C C . GLY A 1 148 ? 15.121 -10.376 -4.137 1.00 98.06 148 GLY A C 1
ATOM 1108 O O . GLY A 1 148 ? 13.999 -10.405 -3.673 1.00 98.06 148 GLY A O 1
ATOM 1109 N N . ASP A 1 149 ? 16.184 -10.134 -3.363 1.00 98.75 149 ASP A N 1
ATOM 1110 C CA . ASP A 1 149 ? 16.014 -9.459 -2.065 1.00 98.75 149 ASP A CA 1
ATOM 1111 C C . ASP A 1 149 ? 16.057 -7.932 -2.297 1.00 98.75 149 ASP A C 1
ATOM 1113 O O . ASP A 1 149 ? 17.132 -7.314 -2.261 1.00 98.75 149 ASP A O 1
ATOM 1117 N N . ASP A 1 150 ? 14.899 -7.305 -2.515 1.00 98.75 150 ASP A N 1
ATOM 1118 C CA . ASP A 1 150 ? 14.830 -5.955 -3.068 1.00 98.75 150 ASP A CA 1
ATOM 1119 C C . ASP A 1 150 ? 14.669 -4.848 -2.029 1.00 98.75 150 ASP A C 1
ATOM 1121 O O . ASP A 1 150 ? 14.178 -4.991 -0.903 1.00 98.75 150 ASP A O 1
ATOM 1125 N N . THR A 1 151 ? 15.106 -3.648 -2.407 1.00 98.88 151 THR A N 1
ATOM 1126 C CA . THR A 1 151 ? 14.913 -2.448 -1.594 1.00 98.88 151 THR A CA 1
ATOM 1127 C C . THR A 1 151 ? 14.205 -1.351 -2.371 1.00 98.88 151 THR A C 1
ATOM 1129 O O . THR A 1 151 ? 14.759 -0.721 -3.276 1.00 98.88 151 THR A O 1
ATOM 1132 N N . TYR A 1 152 ? 13.012 -1.003 -1.893 1.00 98.88 152 TYR A N 1
ATOM 1133 C CA . TYR A 1 152 ? 12.169 0.054 -2.428 1.00 98.88 152 TYR A CA 1
ATOM 1134 C C . TYR A 1 152 ? 12.128 1.244 -1.475 1.00 98.88 152 TYR A C 1
ATOM 1136 O O . TYR A 1 152 ? 11.496 1.208 -0.424 1.00 98.88 152 TYR A O 1
ATOM 1144 N N . ALA A 1 153 ? 12.753 2.354 -1.853 1.00 98.81 153 ALA A N 1
ATOM 1145 C CA . ALA A 1 153 ? 12.761 3.579 -1.063 1.00 98.81 153 ALA A CA 1
ATOM 1146 C C . ALA A 1 153 ? 12.125 4.737 -1.832 1.00 98.81 153 ALA A C 1
ATOM 1148 O O . ALA A 1 153 ? 12.635 5.162 -2.876 1.00 98.81 153 ALA A O 1
ATOM 1149 N N . ALA A 1 154 ? 11.039 5.292 -1.291 1.00 98.06 154 ALA A N 1
ATOM 1150 C CA . ALA A 1 154 ? 10.443 6.502 -1.835 1.00 98.06 154 ALA A CA 1
ATOM 1151 C C . ALA A 1 154 ? 9.928 7.485 -0.783 1.00 98.06 154 ALA A C 1
ATOM 1153 O O . ALA A 1 154 ? 9.769 7.137 0.378 1.00 98.06 154 ALA A O 1
ATOM 1154 N N . GLU A 1 155 ? 9.681 8.744 -1.158 1.00 97.44 155 GLU A N 1
ATOM 1155 C CA . GLU A 1 155 ? 9.046 9.689 -0.229 1.00 97.44 155 GLU A CA 1
ATOM 1156 C C . GLU A 1 155 ? 7.523 9.635 -0.370 1.00 97.44 155 GLU A C 1
ATOM 1158 O O . GLU A 1 155 ? 6.818 9.376 0.605 1.00 97.44 155 GLU A O 1
ATOM 1163 N N . SER A 1 156 ? 6.987 9.878 -1.572 1.00 97.81 156 SER A N 1
ATOM 1164 C CA . SER A 1 156 ? 5.532 9.953 -1.746 1.00 97.81 156 SER A CA 1
ATOM 1165 C C . SER A 1 156 ? 5.006 9.588 -3.122 1.00 97.81 156 SER A C 1
ATOM 1167 O O . SER A 1 156 ? 5.720 9.707 -4.109 1.00 97.81 156 SER A O 1
ATOM 1169 N N . TYR A 1 157 ? 3.718 9.244 -3.218 1.00 98.44 157 TYR A N 1
ATOM 1170 C CA . TYR A 1 157 ? 3.092 8.842 -4.484 1.00 98.44 157 TYR A CA 1
ATOM 1171 C C . TYR A 1 157 ? 3.898 7.716 -5.143 1.00 98.44 157 TYR A C 1
ATOM 1173 O O . TYR A 1 157 ? 4.479 7.876 -6.216 1.00 98.44 157 TYR A O 1
ATOM 1181 N N . SER A 1 158 ? 3.988 6.587 -4.456 1.00 98.75 158 SER A N 1
ATOM 1182 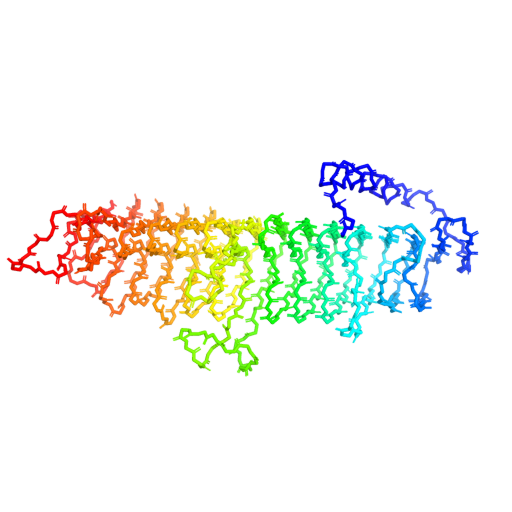C CA . SER A 1 158 ? 4.885 5.487 -4.814 1.00 98.75 158 SER A CA 1
ATOM 1183 C C . SER A 1 158 ? 4.266 4.130 -4.509 1.00 98.75 158 SER A C 1
ATOM 1185 O O . SER A 1 158 ? 3.137 4.069 -4.025 1.00 98.75 158 SER A O 1
ATOM 1187 N N . GLN A 1 159 ? 4.987 3.061 -4.839 1.00 98.75 159 GLN A N 1
ATOM 1188 C CA . GLN A 1 159 ? 4.696 1.671 -4.475 1.00 98.75 159 GLN A CA 1
ATOM 1189 C C . GLN A 1 159 ? 3.225 1.316 -4.701 1.00 98.75 159 GLN A C 1
ATOM 1191 O O . GLN A 1 159 ? 2.453 1.094 -3.768 1.00 98.75 159 GLN A O 1
ATOM 1196 N N . GLY A 1 160 ? 2.802 1.404 -5.963 1.00 98.69 160 GLY A N 1
ATOM 1197 C CA . GLY A 1 160 ? 1.433 1.082 -6.359 1.00 98.69 160 GLY A CA 1
ATOM 1198 C C . GLY A 1 160 ? 0.386 2.148 -6.011 1.00 98.69 160 GLY A C 1
ATOM 1199 O O . GLY A 1 160 ? -0.798 1.842 -5.947 1.00 98.69 160 GLY A O 1
ATOM 1200 N N . CYS A 1 161 ? 0.761 3.411 -5.783 1.00 98.88 161 CYS A N 1
ATOM 1201 C CA . CYS A 1 161 ? -0.199 4.492 -5.522 1.00 98.88 161 CYS A CA 1
ATOM 1202 C C . CYS A 1 161 ? -1.050 4.865 -6.758 1.00 98.88 161 CYS A C 1
ATOM 1204 O O . CYS A 1 161 ? -0.516 5.252 -7.801 1.00 98.88 161 CYS A O 1
ATOM 1206 N N . GLY A 1 162 ? -2.379 4.910 -6.615 1.00 98.69 162 GLY A N 1
ATOM 1207 C CA . GLY A 1 162 ? -3.311 5.399 -7.638 1.00 98.69 162 GLY A CA 1
ATOM 1208 C C . GLY A 1 162 ? -4.052 6.674 -7.225 1.00 98.69 162 GLY A C 1
ATOM 1209 O O . GLY A 1 162 ? -4.792 6.685 -6.242 1.00 98.69 162 GLY A O 1
ATOM 1210 N N . ALA A 1 163 ? -3.947 7.748 -8.015 1.00 98.25 163 ALA A N 1
ATOM 1211 C CA . ALA A 1 163 ? -4.685 8.994 -7.785 1.00 98.25 163 ALA A CA 1
ATOM 1212 C C . ALA A 1 163 ? -5.334 9.516 -9.068 1.00 98.25 163 ALA A C 1
ATOM 1214 O O . ALA A 1 163 ? -4.663 9.966 -9.995 1.00 98.25 163 ALA A O 1
ATOM 1215 N N . PHE A 1 164 ? -6.667 9.452 -9.148 1.00 97.19 164 PHE A N 1
ATOM 1216 C CA . PHE A 1 164 ? -7.380 9.584 -10.424 1.00 97.19 164 PHE A CA 1
ATOM 1217 C C . PHE A 1 164 ? -6.790 8.668 -11.509 1.00 97.19 164 PHE A C 1
ATOM 1219 O O . PHE A 1 164 ? -6.761 9.036 -12.673 1.00 97.19 164 PHE A O 1
ATOM 1226 N N . GLY A 1 165 ? -6.255 7.514 -11.137 1.00 97.38 165 GLY A N 1
ATOM 1227 C CA . GLY A 1 165 ? -5.454 6.652 -11.996 1.00 97.38 165 GLY A CA 1
ATOM 1228 C C . GLY A 1 165 ? -5.272 5.286 -11.354 1.00 97.38 165 GLY A C 1
ATOM 1229 O O . GLY A 1 165 ? -5.886 4.998 -10.326 1.00 97.38 165 GLY A O 1
ATOM 1230 N N . VAL A 1 166 ? -4.444 4.451 -11.963 1.00 98.69 166 VAL A N 1
ATOM 1231 C CA . VAL A 1 166 ? -4.149 3.111 -11.451 1.00 98.69 166 VAL A CA 1
ATOM 1232 C C . VAL A 1 166 ? -2.667 3.030 -11.135 1.00 98.69 166 VAL A C 1
ATOM 1234 O O . VAL A 1 166 ? -1.847 3.345 -11.994 1.00 98.69 166 VAL A O 1
ATOM 1237 N N . GLY A 1 167 ? -2.342 2.647 -9.908 1.00 98.81 167 GLY A N 1
ATOM 1238 C CA . GLY A 1 167 ? -0.990 2.266 -9.541 1.00 98.81 167 GLY A CA 1
ATOM 1239 C C . GLY A 1 167 ? -0.939 0.783 -9.222 1.00 98.81 167 GLY A C 1
ATOM 1240 O O . GLY A 1 167 ? -1.813 0.291 -8.511 1.00 98.81 167 GLY A O 1
ATOM 1241 N N . ILE A 1 168 ? 0.040 0.085 -9.787 1.00 98.88 168 ILE A N 1
ATOM 1242 C CA . ILE A 1 168 ? 0.301 -1.331 -9.535 1.00 98.88 168 ILE A CA 1
ATOM 1243 C C . ILE A 1 168 ? 1.786 -1.478 -9.246 1.00 98.88 168 ILE A C 1
ATOM 1245 O O . ILE A 1 168 ? 2.620 -1.086 -10.060 1.00 98.88 168 ILE A O 1
ATOM 1249 N N . MET A 1 169 ? 2.093 -2.054 -8.098 1.00 98.75 169 MET A N 1
ATOM 1250 C CA . MET A 1 169 ? 3.395 -2.620 -7.803 1.00 98.75 169 MET A CA 1
ATOM 1251 C C . MET A 1 169 ? 3.174 -4.082 -7.432 1.00 98.75 169 MET A C 1
ATOM 1253 O O . MET A 1 169 ? 2.247 -4.371 -6.674 1.00 98.75 169 MET A O 1
ATOM 1257 N N . ALA A 1 170 ? 3.951 -4.980 -8.020 1.0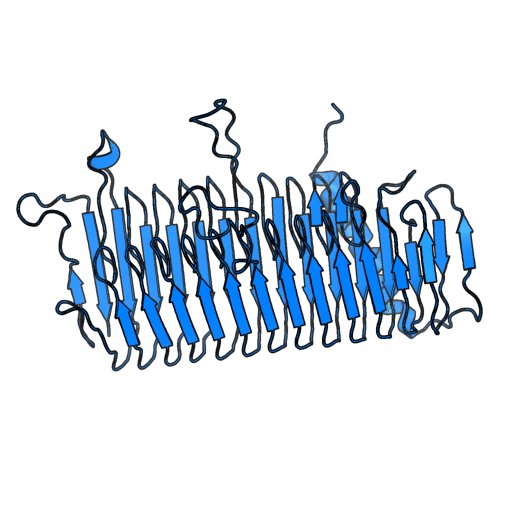0 98.56 170 ALA A N 1
ATOM 1258 C CA . ALA A 1 170 ? 3.924 -6.382 -7.657 1.00 98.56 170 ALA A CA 1
ATOM 1259 C C . ALA A 1 170 ? 5.343 -6.923 -7.534 1.00 98.56 170 ALA A C 1
ATOM 1261 O O . ALA A 1 170 ? 6.126 -6.689 -8.451 1.00 98.56 170 ALA A O 1
ATOM 1262 N N . ASP A 1 171 ? 5.603 -7.640 -6.449 1.00 98.00 171 ASP A N 1
ATOM 1263 C CA . ASP A 1 171 ? 6.785 -8.466 -6.233 1.00 98.00 171 ASP A CA 1
ATOM 1264 C C . ASP A 1 171 ? 6.358 -9.937 -6.117 1.00 98.00 171 ASP A C 1
ATOM 1266 O O . ASP A 1 171 ? 5.238 -10.237 -5.681 1.00 98.00 171 ASP A O 1
ATOM 1270 N N . SER A 1 172 ? 7.197 -10.865 -6.575 1.00 96.81 172 SER A N 1
ATOM 1271 C CA . SER A 1 172 ? 6.862 -12.293 -6.592 1.00 96.81 172 SER A CA 1
ATOM 1272 C C . SER A 1 172 ? 7.696 -13.150 -5.642 1.00 96.81 172 SER A C 1
ATOM 1274 O O . SER A 1 172 ? 7.188 -14.195 -5.231 1.00 96.81 172 SER A O 1
ATOM 1276 N N . SER A 1 173 ? 8.934 -12.778 -5.314 1.00 97.38 173 SER A N 1
ATOM 1277 C CA . SER A 1 173 ? 9.737 -13.530 -4.345 1.00 97.38 173 SER A CA 1
ATOM 1278 C C . SER A 1 173 ? 10.953 -12.742 -3.891 1.00 97.38 173 SER A C 1
ATOM 1280 O O . SER A 1 173 ? 11.726 -12.305 -4.739 1.00 97.38 173 SER A O 1
ATOM 1282 N N . GLY A 1 174 ? 11.186 -12.718 -2.584 1.00 97.81 174 GLY A N 1
ATOM 1283 C CA . GLY A 1 174 ? 12.305 -11.987 -2.010 1.00 97.81 174 GLY A CA 1
ATOM 1284 C C . GLY A 1 174 ? 12.283 -11.971 -0.500 1.00 97.81 174 GLY A C 1
ATOM 1285 O O . GLY A 1 174 ? 11.571 -12.751 0.110 1.00 97.81 174 GLY A O 1
ATOM 1286 N N . ASN A 1 175 ? 13.079 -11.110 0.119 1.00 98.62 175 ASN A N 1
ATOM 1287 C CA . ASN A 1 175 ? 12.793 -10.576 1.449 1.00 98.62 175 ASN A CA 1
ATOM 1288 C C . ASN A 1 175 ? 12.969 -9.069 1.352 1.00 98.62 175 ASN A C 1
ATOM 1290 O O . ASN A 1 175 ? 14.070 -8.525 1.529 1.00 98.62 175 ASN A O 1
ATOM 1294 N N . ASP A 1 176 ? 11.875 -8.392 1.066 1.00 98.62 176 ASP A N 1
ATOM 1295 C CA . ASP A 1 176 ? 11.905 -7.051 0.534 1.00 98.62 176 ASP A CA 1
ATOM 1296 C C . ASP A 1 176 ? 11.808 -6.003 1.627 1.00 98.62 176 ASP A C 1
ATOM 1298 O O . ASP A 1 176 ? 11.248 -6.167 2.715 1.00 98.62 176 ASP A O 1
ATOM 1302 N N . SER A 1 177 ? 12.397 -4.847 1.346 1.00 98.81 177 SER A N 1
ATOM 1303 C CA . SER A 1 177 ? 12.334 -3.688 2.227 1.00 98.81 177 SER A CA 1
ATOM 1304 C C . SER A 1 177 ? 11.681 -2.513 1.521 1.00 98.81 177 SER A C 1
ATOM 1306 O O . SER A 1 177 ? 12.309 -1.807 0.732 1.00 98.81 177 SER A O 1
ATOM 1308 N N . LEU A 1 178 ? 10.423 -2.248 1.871 1.00 98.88 178 LEU A N 1
ATOM 1309 C CA . LEU A 1 178 ? 9.619 -1.162 1.335 1.00 98.88 178 LEU A CA 1
ATOM 1310 C C . LEU A 1 178 ? 9.527 -0.011 2.336 1.00 98.88 178 LEU A C 1
ATOM 1312 O O . LEU A 1 178 ? 8.835 -0.074 3.352 1.00 98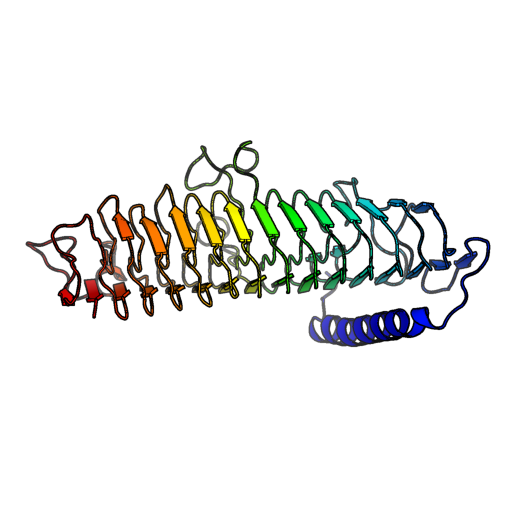.88 178 LEU A O 1
ATOM 1316 N N . TYR A 1 179 ? 10.175 1.101 2.009 1.00 98.88 179 TYR A N 1
ATOM 1317 C CA . TYR A 1 179 ? 10.129 2.342 2.771 1.00 98.88 179 TYR A CA 1
ATOM 1318 C C . TYR A 1 179 ? 9.374 3.441 2.019 1.00 98.88 179 TYR A C 1
ATOM 1320 O O . TYR A 1 179 ? 9.634 3.701 0.839 1.00 98.88 179 TYR A O 1
ATOM 1328 N N . CYS A 1 180 ? 8.488 4.137 2.730 1.00 98.62 180 CYS A N 1
ATOM 1329 C CA . CYS A 1 180 ? 7.833 5.350 2.258 1.00 98.62 180 CYS A CA 1
ATOM 1330 C C . CYS A 1 180 ? 7.681 6.416 3.355 1.00 98.62 180 CYS A C 1
ATOM 1332 O O . CYS A 1 180 ? 7.757 6.114 4.545 1.00 98.62 180 CYS A O 1
ATOM 1334 N N . VAL A 1 181 ? 7.402 7.668 2.971 1.00 98.38 181 VAL A N 1
ATOM 1335 C CA . VAL A 1 181 ? 6.954 8.703 3.921 1.00 98.38 181 VAL A CA 1
ATOM 1336 C C . VAL A 1 181 ? 5.432 8.806 3.935 1.00 98.38 181 VAL A C 1
ATOM 1338 O O . VAL A 1 181 ? 4.825 8.789 5.005 1.00 98.38 181 VAL A O 1
ATOM 1341 N N . VAL A 1 182 ? 4.801 8.965 2.764 1.00 98.50 182 VAL A N 1
ATOM 1342 C CA . VAL A 1 182 ? 3.348 9.166 2.683 1.00 98.50 182 VAL A CA 1
ATOM 1343 C C . VAL A 1 182 ? 2.746 8.786 1.324 1.00 98.50 182 VAL A C 1
ATOM 1345 O O . VAL A 1 182 ? 3.415 8.920 0.310 1.00 98.50 182 VAL A O 1
ATOM 1348 N N . LEU A 1 183 ? 1.458 8.427 1.244 1.00 98.56 183 LEU A N 1
ATOM 1349 C CA . LEU A 1 183 ? 0.739 8.204 -0.032 1.00 98.56 183 LEU A CA 1
ATOM 1350 C C . LEU A 1 183 ? 1.397 7.100 -0.882 1.00 98.56 183 LEU A C 1
ATOM 1352 O O . LEU A 1 183 ? 1.741 7.319 -2.046 1.00 98.56 183 LEU A O 1
ATOM 1356 N N . SER A 1 184 ? 1.623 5.934 -0.286 1.00 98.69 184 SER A N 1
ATOM 1357 C CA . SER A 1 184 ? 2.390 4.839 -0.893 1.00 98.69 184 SER A CA 1
ATOM 1358 C C . SER A 1 184 ? 1.787 3.479 -0.540 1.00 98.69 184 SER A C 1
ATOM 1360 O O . SER A 1 184 ? 0.756 3.421 0.125 1.00 98.69 184 SER A O 1
ATOM 1362 N N . GLN A 1 185 ? 2.427 2.394 -0.966 1.00 98.81 185 GLN A N 1
ATOM 1363 C CA . GLN A 1 185 ? 2.128 1.018 -0.553 1.00 98.81 185 GLN A CA 1
ATOM 1364 C C . GLN A 1 185 ? 0.649 0.677 -0.757 1.00 98.81 185 GLN A C 1
ATOM 1366 O O . GLN A 1 185 ? -0.110 0.494 0.195 1.00 98.81 185 GLN A O 1
ATOM 1371 N N . GLY A 1 186 ? 0.209 0.719 -2.014 1.00 98.81 186 GLY A N 1
ATOM 1372 C CA . GLY A 1 186 ? -1.175 0.428 -2.379 1.00 98.81 186 GLY A CA 1
ATOM 1373 C C . GLY A 1 186 ? -2.175 1.538 -2.040 1.00 98.81 186 GLY A C 1
ATOM 1374 O O . GLY A 1 186 ? -3.363 1.271 -1.886 1.00 98.81 186 GLY A O 1
ATOM 1375 N N . PHE A 1 187 ? -1.743 2.793 -1.900 1.00 98.94 187 PHE A N 1
ATOM 1376 C CA . PHE A 1 187 ? -2.639 3.917 -1.598 1.00 98.94 187 PHE A CA 1
ATOM 1377 C C . PHE A 1 187 ? -3.579 4.285 -2.763 1.00 98.94 187 PHE A C 1
ATOM 1379 O O . PHE A 1 187 ? -3.144 4.476 -3.900 1.00 98.94 187 PHE A O 1
ATOM 1386 N N . GLY A 1 188 ? -4.868 4.491 -2.469 1.00 98.88 188 GLY A N 1
ATOM 1387 C CA . GLY A 1 188 ? -5.897 4.890 -3.433 1.00 98.88 188 GLY A CA 1
ATOM 1388 C C . GLY A 1 188 ? -6.580 6.218 -3.103 1.00 98.88 188 GLY A C 1
ATOM 1389 O O . GLY A 1 188 ? -7.434 6.293 -2.216 1.00 98.88 188 GLY A O 1
ATOM 1390 N N . TYR A 1 189 ? -6.292 7.268 -3.874 1.00 98.69 189 TYR A N 1
ATOM 1391 C CA . TYR A 1 189 ? -6.984 8.560 -3.771 1.00 98.69 189 TYR A CA 1
ATOM 1392 C C . TYR A 1 189 ? -8.286 8.592 -4.587 1.00 98.69 189 TYR A C 1
ATOM 1394 O O . TYR A 1 189 ? -8.618 7.650 -5.291 1.00 98.69 189 TYR A O 1
ATOM 1402 N N . SER A 1 190 ? -9.025 9.704 -4.569 1.00 97.50 190 SER A N 1
ATOM 1403 C CA . SER A 1 190 ? -10.214 9.938 -5.403 1.00 97.50 190 SER A CA 1
ATOM 1404 C C . SER A 1 190 ? -10.090 9.420 -6.842 1.00 97.50 190 SER A C 1
ATOM 1406 O O . SER A 1 190 ? -9.175 9.798 -7.575 1.00 97.50 190 SER A O 1
ATOM 1408 N N . LYS A 1 191 ? -11.054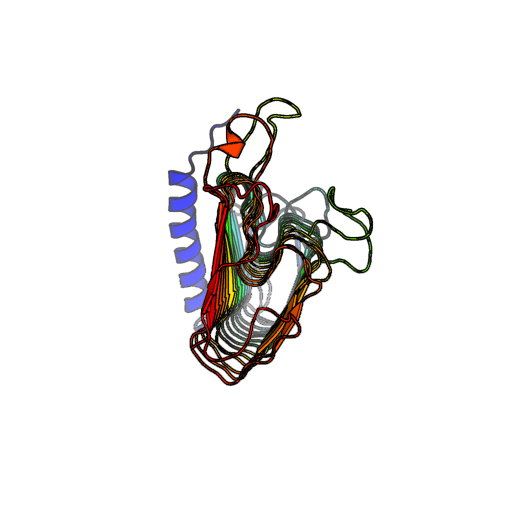 8.578 -7.256 1.00 96.00 191 LYS A N 1
ATOM 1409 C CA . LYS A 1 191 ? -11.079 7.869 -8.558 1.00 96.00 191 LYS A CA 1
ATOM 1410 C C . LYS A 1 191 ? -9.822 7.040 -8.868 1.00 96.00 191 LYS A C 1
ATOM 1412 O O . LYS A 1 191 ? -9.614 6.668 -10.019 1.00 96.00 191 LYS A O 1
ATOM 1417 N N . GLY A 1 192 ? -8.978 6.815 -7.875 1.00 97.94 192 GLY A N 1
ATOM 1418 C CA . GLY A 1 192 ? -7.767 6.033 -7.964 1.00 97.94 192 GLY A CA 1
ATOM 1419 C C . GLY A 1 192 ? -7.977 4.613 -7.462 1.00 97.94 192 GLY A C 1
ATOM 1420 O O . GLY A 1 192 ? -8.821 4.371 -6.594 1.00 97.94 192 GLY A O 1
ATOM 1421 N N . CYS A 1 193 ? -7.198 3.700 -8.023 1.00 98.75 193 CYS A N 1
ATOM 1422 C CA . CYS A 1 193 ? -6.998 2.358 -7.499 1.00 98.75 193 CYS A CA 1
ATOM 1423 C C . CYS A 1 193 ? -5.500 2.181 -7.276 1.00 98.75 193 CYS A C 1
ATOM 1425 O O . CYS A 1 193 ? -4.744 2.249 -8.247 1.00 98.75 193 CYS A O 1
ATOM 1427 N N . GLY A 1 194 ? -5.091 2.026 -6.022 1.00 98.88 194 GLY A N 1
ATOM 1428 C CA . GLY A 1 194 ? -3.731 1.635 -5.679 1.00 98.88 194 GLY A CA 1
ATOM 1429 C C . GLY A 1 194 ? -3.680 0.162 -5.313 1.00 98.88 194 GLY A C 1
ATOM 1430 O O . GLY A 1 194 ? -4.586 -0.323 -4.634 1.00 98.88 194 GLY A O 1
ATOM 1431 N N . LEU A 1 195 ? -2.658 -0.534 -5.796 1.00 98.88 195 LEU A N 1
ATOM 1432 C CA . LEU A 1 195 ? -2.457 -1.959 -5.584 1.00 98.88 195 LEU A CA 1
ATOM 1433 C C . LEU A 1 195 ? -0.968 -2.243 -5.390 1.00 98.88 195 LEU A C 1
ATOM 1435 O O . LEU A 1 195 ? -0.169 -1.966 -6.283 1.00 98.88 195 LEU A O 1
ATOM 1439 N N . LEU A 1 196 ? -0.634 -2.790 -4.229 1.00 98.94 196 LEU A N 1
ATOM 1440 C CA . LEU A 1 196 ? 0.644 -3.427 -3.944 1.00 98.94 196 LEU A CA 1
ATOM 1441 C C . LEU A 1 196 ? 0.375 -4.914 -3.692 1.00 98.94 196 LEU A C 1
ATOM 1443 O O . LEU A 1 196 ? -0.533 -5.223 -2.918 1.00 98.94 196 LEU A O 1
ATOM 1447 N N . ILE A 1 197 ? 1.093 -5.798 -4.382 1.00 98.69 197 ILE A N 1
ATOM 1448 C CA . ILE A 1 197 ? 0.996 -7.250 -4.204 1.00 98.69 197 ILE A CA 1
ATOM 1449 C C . ILE A 1 197 ? 2.393 -7.811 -3.983 1.00 98.69 197 ILE A C 1
ATOM 1451 O O . ILE A 1 197 ? 3.200 -7.693 -4.893 1.00 98.69 197 ILE A O 1
ATOM 1455 N N . ASN A 1 198 ? 2.622 -8.483 -2.867 1.00 97.75 198 ASN A N 1
ATOM 1456 C CA . ASN A 1 198 ? 3.777 -9.352 -2.681 1.00 97.75 198 ASN A CA 1
ATOM 1457 C C . ASN A 1 198 ? 3.281 -10.796 -2.535 1.00 97.75 198 ASN A C 1
ATOM 1459 O O . ASN A 1 198 ? 2.126 -11.035 -2.163 1.00 97.75 198 ASN A O 1
ATOM 1463 N N . TYR A 1 199 ? 4.085 -11.759 -2.988 1.00 97.94 199 TYR A N 1
ATOM 1464 C CA . TYR A 1 199 ? 3.667 -13.163 -3.043 1.00 97.94 199 TYR A CA 1
ATOM 1465 C C . TYR A 1 199 ? 4.362 -14.055 -2.013 1.00 97.94 199 TYR A C 1
ATOM 1467 O O . TYR A 1 199 ? 3.694 -14.908 -1.426 1.00 97.94 199 TYR A O 1
ATOM 1475 N N . GLU A 1 200 ? 5.679 -13.926 -1.874 1.00 96.81 200 GLU A N 1
ATOM 1476 C CA . GLU A 1 200 ? 6.522 -14.729 -0.989 1.00 96.81 200 GLU A CA 1
ATOM 1477 C C . GLU A 1 200 ? 7.673 -13.868 -0.461 1.00 96.81 200 GLU A C 1
ATOM 1479 O O . GLU A 1 200 ? 8.382 -13.277 -1.272 1.00 96.81 200 GLU A O 1
ATOM 1484 N N . GLY A 1 201 ? 7.922 -13.899 0.847 1.00 97.94 201 GLY A N 1
ATOM 1485 C CA . GLY A 1 201 ? 9.097 -13.270 1.449 1.00 97.94 201 GLY A CA 1
ATOM 1486 C C . GLY A 1 201 ? 8.857 -12.788 2.868 1.00 97.94 201 GLY A C 1
ATOM 1487 O O . GLY A 1 201 ? 7.724 -12.508 3.214 1.00 97.94 201 GLY A O 1
ATOM 1488 N N . ASP A 1 202 ? 9.901 -12.700 3.699 1.00 98.62 202 ASP A N 1
ATOM 1489 C CA . ASP A 1 202 ? 9.783 -12.056 5.016 1.00 98.62 202 ASP A CA 1
ATOM 1490 C C . ASP A 1 202 ? 9.969 -10.533 4.850 1.00 98.62 202 ASP A C 1
ATOM 1492 O O . ASP A 1 202 ? 11.081 -9.985 5.005 1.00 98.62 202 ASP A O 1
ATOM 1496 N N . ASP A 1 203 ? 8.885 -9.835 4.519 1.00 98.75 203 ASP A N 1
ATOM 1497 C CA . ASP A 1 203 ? 8.922 -8.478 3.996 1.00 98.75 203 ASP A CA 1
ATOM 1498 C C . ASP A 1 203 ? 8.783 -7.400 5.078 1.00 98.75 203 ASP A C 1
ATOM 1500 O O . ASP A 1 203 ? 8.263 -7.563 6.190 1.00 98.75 203 ASP A O 1
ATOM 1504 N N . LYS A 1 204 ? 9.308 -6.210 4.767 1.00 98.88 204 LYS A N 1
ATOM 1505 C CA . LYS A 1 204 ? 9.247 -5.038 5.649 1.00 98.88 204 LYS A CA 1
ATOM 1506 C C . LYS A 1 204 ? 8.532 -3.881 4.986 1.00 98.88 204 LYS A C 1
ATOM 1508 O O . LYS A 1 204 ? 9.092 -3.189 4.137 1.00 98.88 204 LYS A O 1
ATOM 1513 N N . TYR A 1 205 ? 7.371 -3.540 5.525 1.00 98.94 205 TYR A N 1
ATOM 1514 C CA . TYR A 1 205 ? 6.574 -2.393 5.116 1.00 98.94 205 TYR A CA 1
ATOM 1515 C C . TYR A 1 205 ? 6.691 -1.261 6.133 1.00 98.94 205 TYR A C 1
ATOM 1517 O O . TYR A 1 205 ? 6.047 -1.251 7.186 1.00 98.94 205 TYR A O 1
ATOM 1525 N N . ILE A 1 206 ? 7.498 -0.254 5.806 1.00 98.94 206 ILE A N 1
ATOM 1526 C CA . ILE A 1 206 ? 7.770 0.887 6.681 1.00 98.94 206 ILE A CA 1
ATOM 1527 C C . ILE A 1 206 ? 7.201 2.174 6.086 1.00 98.94 206 ILE A C 1
ATOM 1529 O O . ILE A 1 206 ? 7.640 2.641 5.035 1.00 98.94 206 ILE A O 1
ATOM 1533 N N . ALA A 1 207 ? 6.274 2.799 6.807 1.00 98.75 207 ALA A N 1
ATOM 1534 C CA . ALA A 1 207 ? 5.916 4.197 6.621 1.00 98.75 207 ALA A CA 1
ATOM 1535 C C . ALA A 1 207 ? 6.528 5.039 7.753 1.00 98.75 207 ALA A C 1
ATOM 1537 O O . ALA A 1 207 ? 6.247 4.804 8.928 1.00 98.75 207 ALA A O 1
ATOM 1538 N N . GLU A 1 208 ? 7.364 6.014 7.393 1.00 98.38 208 GLU A N 1
ATOM 1539 C CA . GLU A 1 208 ? 8.160 6.840 8.310 1.00 98.38 208 GLU A CA 1
ATOM 1540 C C . GLU A 1 208 ? 7.338 7.446 9.458 1.00 98.38 208 GLU A C 1
ATOM 1542 O O . GLU A 1 208 ? 6.388 8.201 9.229 1.00 98.38 208 GLU A O 1
ATOM 1547 N N . ASP A 1 209 ? 7.762 7.194 10.696 1.00 98.12 209 ASP A N 1
ATOM 1548 C CA . ASP A 1 209 ? 7.163 7.774 11.906 1.00 98.12 209 ASP A CA 1
ATOM 1549 C C . ASP A 1 209 ? 8.189 8.109 13.008 1.00 98.12 209 ASP A C 1
ATOM 1551 O O . ASP A 1 209 ? 7.829 8.672 14.039 1.00 98.12 209 ASP A O 1
ATOM 1555 N N . ASP A 1 210 ? 9.480 7.841 12.786 1.00 97.06 210 ASP A N 1
ATOM 1556 C CA . ASP A 1 210 ? 10.557 8.197 13.717 1.00 97.06 210 ASP A CA 1
ATOM 1557 C C . ASP A 1 210 ? 10.948 9.674 13.557 1.00 97.06 210 ASP A C 1
ATOM 1559 O O . ASP A 1 210 ? 11.155 10.409 14.530 1.00 97.06 210 ASP A O 1
ATOM 1563 N N . THR A 1 211 ? 11.043 10.134 12.308 1.00 97.31 211 THR A N 1
ATOM 1564 C CA . THR A 1 211 ? 11.291 11.532 11.960 1.00 97.31 211 THR A CA 1
ATOM 1565 C C . THR A 1 211 ? 9.990 12.205 11.546 1.00 97.31 211 THR A C 1
ATOM 1567 O O . THR A 1 211 ? 9.427 11.947 10.483 1.00 97.31 211 THR A O 1
ATOM 1570 N N . ILE A 1 212 ? 9.528 13.146 12.370 1.00 97.06 212 ILE A N 1
ATOM 1571 C CA . ILE A 1 212 ? 8.247 13.820 12.142 1.00 97.06 212 ILE A CA 1
ATOM 1572 C C . ILE A 1 212 ? 8.384 14.908 11.070 1.00 97.06 212 ILE A C 1
ATOM 1574 O O . ILE A 1 212 ? 8.817 16.030 11.345 1.00 97.06 212 ILE A O 1
ATOM 1578 N N . ILE A 1 213 ? 7.998 14.566 9.841 1.00 95.12 213 ILE A N 1
ATOM 1579 C CA . ILE A 1 213 ? 8.077 15.416 8.641 1.00 95.12 213 ILE A CA 1
ATOM 1580 C C . ILE A 1 213 ? 6.704 15.733 8.039 1.00 95.12 213 ILE A C 1
ATOM 1582 O O . ILE A 1 213 ? 6.542 16.778 7.409 1.00 95.12 213 ILE A O 1
ATOM 1586 N N . ASN A 1 214 ? 5.701 14.892 8.291 1.00 94.69 214 ASN A N 1
ATOM 1587 C CA . ASN A 1 214 ? 4.321 15.072 7.850 1.00 94.69 214 ASN A CA 1
ATOM 1588 C C . ASN A 1 214 ? 3.341 14.884 9.024 1.00 94.69 214 ASN A C 1
ATOM 1590 O O . ASN A 1 214 ? 2.539 13.948 9.010 1.00 94.69 214 ASN A O 1
ATOM 1594 N N . PRO A 1 215 ? 3.397 15.738 10.065 1.00 96.62 215 PRO A N 1
ATOM 1595 C CA . PRO A 1 215 ? 2.626 15.538 11.286 1.00 96.62 215 PRO A CA 1
ATOM 1596 C C . PRO A 1 215 ? 1.125 15.494 11.008 1.00 96.62 215 PRO A C 1
ATOM 1598 O O . PRO A 1 215 ? 0.572 16.339 10.293 1.00 96.62 215 PRO A O 1
ATOM 1601 N N . SER A 1 216 ? 0.453 14.533 11.627 1.00 96.00 216 SER A N 1
ATOM 1602 C CA . SER A 1 216 ? -0.976 14.340 11.446 1.00 96.00 216 SER A CA 1
ATOM 1603 C C . SER A 1 216 ? -1.815 15.424 12.135 1.00 96.00 216 SER A C 1
ATOM 1605 O O . SER A 1 216 ? -1.412 16.093 13.088 1.00 96.00 216 SER A O 1
ATOM 1607 N N . SER A 1 217 ? -3.053 15.605 11.671 1.00 92.56 217 SER A N 1
ATOM 1608 C CA . SER A 1 217 ? -3.996 16.536 12.306 1.00 92.56 217 SER A CA 1
ATOM 1609 C C . SER A 1 217 ? -4.515 16.036 13.662 1.00 92.56 217 SER A C 1
ATOM 1611 O O . SER A 1 217 ? -4.984 16.829 14.479 1.00 92.56 217 SER A O 1
ATOM 1613 N N . GLN A 1 218 ? -4.433 14.725 13.895 1.00 95.12 218 GLN A N 1
ATOM 1614 C CA . GLN A 1 218 ? -4.885 14.037 15.102 1.00 95.12 218 GLN A CA 1
ATOM 1615 C C . GLN A 1 218 ? -3.886 14.200 16.258 1.00 95.12 218 GLN A C 1
ATOM 1617 O O . GLN A 1 218 ? -4.290 14.337 17.412 1.00 95.12 218 GLN A O 1
ATOM 1622 N N . THR A 1 219 ? -2.593 14.211 15.939 1.00 96.56 219 THR A N 1
ATOM 1623 C CA . THR A 1 219 ? -1.464 14.326 16.870 1.00 96.56 219 THR A CA 1
ATOM 1624 C C . THR A 1 219 ? -0.257 14.843 16.095 1.00 96.56 219 THR A C 1
ATOM 1626 O O . THR A 1 219 ? -0.039 14.451 14.952 1.00 96.56 219 THR A O 1
ATOM 1629 N N . LYS A 1 220 ? 0.513 15.748 16.706 1.00 96.81 220 LYS A N 1
ATOM 1630 C CA . LYS A 1 220 ? 1.706 16.336 16.074 1.00 96.81 220 LYS A CA 1
ATOM 1631 C C . LYS A 1 220 ? 2.965 15.513 16.324 1.00 96.81 220 LYS A C 1
ATOM 1633 O O . LYS A 1 220 ? 4.023 15.871 15.823 1.00 96.81 220 LYS A O 1
ATOM 1638 N N . GLU A 1 221 ? 2.845 14.485 17.149 1.00 97.94 221 GLU A N 1
ATOM 1639 C CA . GLU A 1 221 ? 3.923 13.618 17.597 1.00 97.94 221 GLU A CA 1
ATOM 1640 C C . GLU A 1 221 ? 4.209 12.489 16.599 1.00 97.94 221 GLU A C 1
ATOM 1642 O O . GLU A 1 221 ? 5.222 11.825 16.753 1.00 97.94 221 GLU A O 1
ATOM 1647 N N . HIS A 1 222 ? 3.348 12.313 15.591 1.00 98.25 222 HIS A N 1
ATOM 1648 C CA . HIS A 1 222 ? 3.382 11.216 14.625 1.00 98.25 222 HIS A CA 1
ATOM 1649 C C . HIS A 1 222 ? 2.971 11.695 13.224 1.00 98.25 222 HIS A C 1
ATOM 1651 O O . HIS A 1 222 ? 2.185 12.645 13.075 1.00 98.25 222 HIS A O 1
ATOM 1657 N N . ASN A 1 223 ? 3.486 11.036 12.192 1.00 98.38 223 ASN A N 1
ATOM 1658 C CA . ASN A 1 223 ? 3.215 11.338 10.794 1.00 98.38 223 ASN A CA 1
ATOM 1659 C C . ASN A 1 223 ? 1.848 10.797 10.343 1.00 98.38 223 ASN A C 1
ATOM 1661 O O . ASN A 1 223 ? 1.385 9.738 10.764 1.00 98.38 223 ASN A O 1
ATOM 1665 N N . ALA A 1 224 ? 1.189 11.518 9.435 1.00 98.06 224 ALA A N 1
ATOM 1666 C CA . ALA A 1 224 ? 0.156 10.931 8.592 1.00 98.06 224 ALA A CA 1
ATOM 1667 C C . ALA A 1 224 ? 0.850 10.130 7.486 1.00 98.06 224 ALA A C 1
ATOM 1669 O O . ALA A 1 224 ? 1.518 10.727 6.645 1.00 98.06 224 ALA A O 1
ATOM 1670 N N . SER A 1 225 ? 0.683 8.809 7.505 1.00 98.25 225 SER A N 1
ATOM 1671 C CA . SER A 1 225 ? 1.326 7.866 6.588 1.00 98.25 225 SER A CA 1
ATOM 1672 C C . SER A 1 225 ? 0.504 7.668 5.318 1.00 98.25 225 SER A C 1
ATOM 1674 O O . SER A 1 225 ? 1.039 7.754 4.223 1.00 98.25 225 SER A O 1
ATOM 1676 N N . LEU A 1 226 ? -0.816 7.474 5.414 1.00 98.62 226 LEU A N 1
ATOM 1677 C CA . LEU A 1 226 ? -1.666 7.245 4.232 1.00 98.62 226 LEU A CA 1
ATOM 1678 C C . LEU A 1 226 ? -1.076 6.156 3.311 1.00 98.62 226 LEU A C 1
ATOM 1680 O O . LEU A 1 226 ? -0.922 6.368 2.108 1.00 98.62 226 LEU A O 1
ATOM 1684 N N . ALA A 1 227 ? -0.681 5.031 3.903 1.00 98.81 227 ALA A N 1
ATOM 1685 C CA . ALA A 1 227 ? 0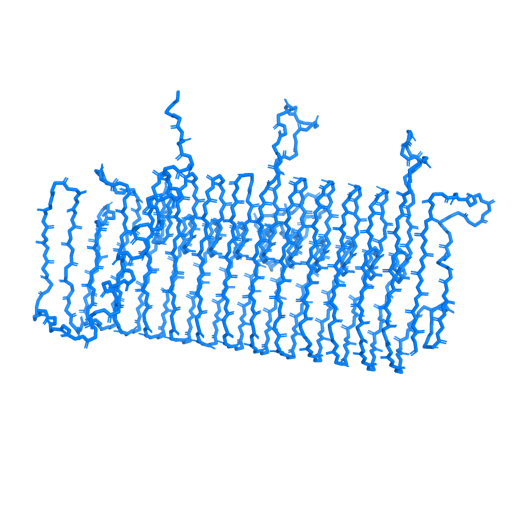.047 3.949 3.245 1.00 98.81 227 ALA A CA 1
ATOM 1686 C C . ALA A 1 227 ? -0.502 2.583 3.670 1.00 98.81 227 ALA A C 1
ATOM 1688 O O . ALA A 1 227 ? -1.360 2.524 4.543 1.00 98.81 227 ALA A O 1
ATOM 1689 N N . GLN A 1 228 ? -0.012 1.497 3.078 1.00 98.88 228 GLN A N 1
ATOM 1690 C CA . GLN A 1 228 ? -0.389 0.121 3.429 1.00 98.88 228 GLN A CA 1
ATOM 1691 C C . GLN A 1 228 ? -1.883 -0.124 3.193 1.00 98.88 228 GLN A C 1
ATOM 1693 O O . GLN A 1 228 ? -2.667 -0.331 4.121 1.00 98.88 228 GLN A O 1
ATOM 1698 N N . GLY A 1 229 ? -2.293 0.002 1.930 1.00 98.81 229 GLY A N 1
ATOM 1699 C CA . GLY A 1 229 ? -3.647 -0.315 1.490 1.00 98.81 229 GLY A CA 1
ATOM 1700 C C . GLY A 1 229 ? -4.701 0.730 1.852 1.00 98.81 229 GLY A C 1
ATOM 1701 O O . GLY A 1 229 ? -5.871 0.406 2.028 1.00 98.81 229 GLY A O 1
ATOM 1702 N N . VAL A 1 230 ? -4.323 2.001 1.997 1.00 98.94 230 VAL A N 1
ATOM 1703 C CA . VAL A 1 230 ? -5.270 3.048 2.412 1.00 98.94 230 VAL A CA 1
ATOM 1704 C C . VAL A 1 230 ? -6.096 3.593 1.256 1.00 98.94 230 VAL A C 1
ATOM 1706 O O . VAL A 1 230 ? -5.561 4.058 0.251 1.00 98.94 230 VAL A O 1
ATOM 1709 N N . GLY A 1 231 ? -7.413 3.659 1.451 1.00 98.81 231 GLY A N 1
ATOM 1710 C CA . GLY A 1 231 ? -8.319 4.419 0.590 1.00 98.81 231 GLY A CA 1
ATOM 1711 C C . GLY A 1 231 ? -8.612 5.807 1.154 1.00 98.81 231 GLY A C 1
ATOM 1712 O O . GLY A 1 231 ? -9.022 5.938 2.310 1.00 98.81 231 GLY A O 1
ATOM 1713 N N . PHE A 1 232 ? -8.528 6.861 0.339 1.00 98.62 232 PHE A N 1
ATOM 1714 C CA . PHE A 1 232 ? -8.715 8.234 0.820 1.00 98.62 232 PHE A CA 1
ATOM 1715 C C . PHE A 1 232 ? -9.487 9.140 -0.146 1.00 98.62 232 PHE A C 1
ATOM 1717 O O . PHE A 1 232 ? -9.217 9.191 -1.347 1.00 98.62 232 PHE A O 1
ATOM 1724 N N . GLY A 1 233 ? -10.435 9.909 0.393 1.00 97.69 233 GLY A N 1
ATOM 1725 C CA . GLY A 1 233 ? -11.164 10.963 -0.310 1.00 97.69 233 GLY A CA 1
ATOM 1726 C C . GLY A 1 233 ? -10.912 12.358 0.252 1.00 97.69 233 GLY A C 1
ATOM 1727 O O . GLY A 1 233 ? -10.656 12.553 1.441 1.00 97.69 233 GLY A O 1
ATOM 1728 N N . LYS A 1 234 ? -11.031 13.377 -0.608 1.00 95.94 234 LYS A N 1
ATOM 1729 C CA . LYS A 1 234 ? -10.953 14.776 -0.173 1.00 95.94 234 LYS A CA 1
ATOM 1730 C C . LYS A 1 234 ? -12.214 15.141 0.603 1.00 95.94 234 LYS A C 1
ATOM 1732 O O . LYS A 1 234 ? -13.248 15.452 0.004 1.00 95.94 234 LYS A O 1
ATOM 1737 N N . ARG A 1 235 ? -12.112 15.199 1.927 1.00 95.06 235 ARG A N 1
ATOM 1738 C CA . ARG A 1 235 ? -13.131 15.827 2.765 1.00 95.06 235 ARG A CA 1
ATOM 1739 C C . ARG A 1 235 ? -12.947 17.339 2.772 1.00 95.06 235 ARG A C 1
ATOM 1741 O O . ARG A 1 235 ? -11.924 17.837 3.231 1.00 95.06 235 ARG A O 1
ATOM 1748 N N . ALA A 1 236 ? -13.936 18.070 2.268 1.00 94.25 236 ALA A N 1
ATOM 1749 C CA . ALA A 1 236 ? -13.824 19.513 2.100 1.00 94.25 236 ALA A CA 1
ATOM 1750 C C . ALA A 1 236 ? -15.058 20.314 2.550 1.00 94.25 236 ALA A C 1
ATOM 1752 O O . ALA A 1 236 ? -15.129 21.520 2.329 1.00 94.25 236 ALA A O 1
ATOM 1753 N N . ASP A 1 237 ? -16.031 19.673 3.201 1.00 90.50 237 ASP A N 1
ATOM 1754 C CA . ASP A 1 237 ? -17.259 20.298 3.714 1.00 90.50 237 ASP A CA 1
ATOM 1755 C C . ASP A 1 237 ? -16.998 21.452 4.696 1.00 90.50 237 ASP A C 1
ATOM 1757 O O . ASP A 1 237 ? -17.777 22.400 4.750 1.00 90.50 237 ASP A O 1
ATOM 1761 N N . TYR A 1 238 ? -15.885 21.405 5.430 1.00 88.50 238 TYR A N 1
ATOM 1762 C CA . TYR A 1 238 ? -15.480 22.436 6.391 1.00 88.50 238 TYR A CA 1
ATOM 1763 C C . TYR A 1 238 ? -14.413 23.413 5.859 1.00 88.50 238 TYR A C 1
ATOM 1765 O O . TYR A 1 238 ? -13.958 24.272 6.616 1.00 88.50 238 TYR A O 1
ATOM 1773 N N . ILE A 1 239 ? -14.009 23.292 4.587 1.00 89.81 239 ILE A N 1
ATOM 1774 C CA . ILE A 1 239 ? -13.050 24.200 3.932 1.00 89.81 239 ILE A CA 1
ATOM 1775 C C . ILE A 1 239 ? -13.684 24.948 2.750 1.00 89.81 239 ILE A C 1
ATOM 1777 O O . ILE A 1 239 ? -14.134 26.078 2.921 1.00 89.81 239 ILE A O 1
ATOM 1781 N N . ASP A 1 240 ? -13.726 24.348 1.560 1.00 94.06 240 ASP A N 1
ATOM 1782 C CA . ASP A 1 240 ? -14.185 24.970 0.312 1.00 94.06 240 ASP A CA 1
ATOM 1783 C C . ASP A 1 240 ? -15.534 24.412 -0.189 1.00 94.06 240 ASP A C 1
ATOM 1785 O O . ASP A 1 240 ? -16.084 24.906 -1.170 1.00 94.06 240 ASP A O 1
ATOM 1789 N N . GLY A 1 241 ? -16.086 23.393 0.477 1.00 94.12 241 GLY A N 1
ATOM 1790 C CA . GLY A 1 241 ? -17.323 22.709 0.096 1.00 94.12 241 GLY A CA 1
ATOM 1791 C C . GLY A 1 241 ? -17.175 21.706 -1.056 1.00 94.12 241 GLY A C 1
ATOM 1792 O O . GLY A 1 241 ? -18.143 21.027 -1.399 1.00 94.12 241 GLY A O 1
ATOM 1793 N N . HIS A 1 242 ? -15.985 21.557 -1.643 1.00 93.25 242 HIS A N 1
ATOM 1794 C CA . HIS A 1 242 ? -15.718 20.698 -2.798 1.00 93.25 242 HIS A CA 1
ATOM 1795 C C . HIS A 1 242 ? -15.097 19.369 -2.372 1.00 93.25 242 HIS A C 1
ATOM 1797 O O . HIS A 1 242 ? -13.902 19.121 -2.562 1.00 93.25 242 HIS A O 1
ATOM 1803 N N . SER A 1 243 ? -15.933 18.528 -1.764 1.00 95.88 243 SER A N 1
ATOM 1804 C CA . SER A 1 243 ? -15.545 17.179 -1.355 1.00 95.88 243 SER A CA 1
ATOM 1805 C C . SER A 1 243 ? -15.539 16.213 -2.540 1.00 95.88 243 SER A C 1
ATOM 1807 O O . SER A 1 243 ? -16.399 16.305 -3.420 1.00 95.88 243 SER A O 1
ATOM 1809 N N . TRP A 1 244 ? -14.623 15.248 -2.529 1.00 96.19 244 TRP A N 1
ATOM 1810 C CA . TRP A 1 244 ? -14.545 14.174 -3.520 1.00 96.19 244 TRP A CA 1
ATOM 1811 C C . TRP A 1 244 ? -14.520 12.826 -2.816 1.00 96.19 244 TRP A C 1
ATOM 1813 O O . TRP A 1 244 ? -13.716 12.631 -1.907 1.00 96.19 244 TRP A O 1
ATOM 1823 N N . ALA A 1 245 ? -15.388 11.905 -3.242 1.00 97.06 245 ALA A N 1
ATOM 1824 C CA . ALA A 1 245 ? -15.327 10.526 -2.774 1.00 97.06 245 ALA A CA 1
ATOM 1825 C C . ALA A 1 245 ? -13.939 9.934 -3.058 1.00 97.06 245 ALA A C 1
ATOM 1827 O O . ALA A 1 245 ? -13.294 10.308 -4.049 1.00 97.06 245 ALA A O 1
ATOM 1828 N N . GLY A 1 246 ? -13.462 9.088 -2.153 1.00 97.56 246 GLY A N 1
ATOM 1829 C CA . GLY A 1 246 ? -12.140 8.494 -2.256 1.00 97.56 246 GLY A CA 1
ATOM 1830 C C . GLY A 1 246 ? -12.030 7.378 -3.283 1.00 97.56 246 GLY A C 1
ATOM 1831 O O . GLY A 1 246 ? -12.922 7.167 -4.109 1.00 97.56 246 GLY A O 1
ATOM 1832 N N . GLY A 1 247 ? -10.868 6.736 -3.272 1.00 98.44 247 GLY A N 1
ATOM 1833 C CA . GLY A 1 247 ? -10.555 5.587 -4.111 1.00 98.44 247 GLY A CA 1
ATOM 1834 C C . GLY A 1 247 ? -10.539 4.281 -3.342 1.00 98.44 247 GLY A C 1
ATOM 1835 O O . GLY A 1 247 ? -11.097 4.173 -2.246 1.00 98.44 247 GLY A O 1
ATOM 1836 N N . VAL A 1 248 ? -9.873 3.313 -3.960 1.00 98.94 248 VAL A N 1
ATOM 1837 C CA . VAL A 1 248 ? -9.619 1.988 -3.403 1.00 98.94 248 VAL A CA 1
ATOM 1838 C C . VAL A 1 248 ? -8.115 1.827 -3.230 1.00 98.94 248 VAL A C 1
ATOM 1840 O O . VAL A 1 248 ? -7.381 1.983 -4.206 1.00 98.94 248 VAL A O 1
ATOM 1843 N N . GLY A 1 249 ? -7.671 1.573 -2.002 1.00 98.94 249 GLY A N 1
ATOM 1844 C CA . GLY A 1 249 ? -6.297 1.181 -1.707 1.00 98.94 249 GLY A CA 1
ATOM 1845 C C . GLY A 1 249 ? -6.235 -0.275 -1.266 1.00 98.94 249 GLY A C 1
ATOM 1846 O O . GLY A 1 249 ? -7.121 -0.720 -0.535 1.00 98.94 249 GLY A O 1
ATOM 1847 N N . ILE A 1 250 ? -5.234 -1.007 -1.751 1.00 98.94 250 ILE A N 1
ATOM 1848 C CA . ILE A 1 250 ? -5.044 -2.437 -1.498 1.00 98.94 250 ILE A CA 1
ATOM 1849 C C . ILE A 1 250 ? -3.551 -2.716 -1.322 1.00 98.94 250 ILE A C 1
ATOM 1851 O O . ILE A 1 250 ? -2.767 -2.441 -2.231 1.00 98.94 250 ILE A O 1
ATOM 1855 N N . LEU A 1 251 ? -3.187 -3.273 -0.173 1.00 98.94 251 LEU A N 1
ATOM 1856 C CA . LEU A 1 251 ? -1.955 -4.035 0.019 1.00 98.94 251 LEU A CA 1
ATOM 1857 C C . LEU A 1 251 ? -2.366 -5.501 0.163 1.00 98.94 251 LEU A C 1
ATOM 1859 O O . LEU A 1 251 ? -3.319 -5.784 0.889 1.00 98.94 251 LEU A O 1
ATOM 1863 N N . CYS A 1 252 ? -1.716 -6.388 -0.580 1.00 98.88 252 CYS A N 1
ATOM 1864 C CA . CYS A 1 252 ? -1.928 -7.825 -0.512 1.00 98.88 252 CYS A CA 1
ATOM 1865 C C . CYS A 1 252 ? -0.573 -8.517 -0.381 1.00 98.88 252 CYS A C 1
ATOM 1867 O O . CYS A 1 252 ? 0.132 -8.594 -1.383 1.00 98.88 252 CYS A O 1
ATOM 1869 N N . ASP A 1 253 ? -0.245 -9.002 0.807 1.00 98.62 253 ASP A N 1
ATOM 1870 C CA . ASP A 1 253 ? 0.798 -10.009 0.988 1.00 98.62 253 ASP A CA 1
ATOM 1871 C C . ASP A 1 253 ? 0.140 -11.392 1.035 1.00 98.62 253 ASP A C 1
ATOM 1873 O O . ASP A 1 253 ? -1.062 -11.513 1.298 1.00 98.62 253 ASP A O 1
ATOM 1877 N N . LEU A 1 254 ? 0.863 -12.431 0.641 1.00 98.19 254 LEU A N 1
ATOM 1878 C CA . LEU A 1 254 ? 0.332 -13.781 0.529 1.00 98.19 254 LEU A CA 1
ATOM 1879 C C . LEU A 1 254 ? 1.117 -14.816 1.326 1.00 98.19 254 LEU A C 1
ATOM 1881 O O . LEU A 1 254 ? 0.494 -15.841 1.635 1.00 98.19 254 LEU A O 1
ATOM 1885 N N . LYS A 1 255 ? 2.406 -14.607 1.631 1.00 97.56 255 LYS A N 1
ATOM 1886 C CA . LYS A 1 255 ? 3.213 -15.543 2.430 1.00 97.56 255 LYS A CA 1
ATOM 1887 C C . LYS A 1 255 ? 4.488 -14.898 2.976 1.00 97.56 255 LYS A C 1
ATOM 1889 O O . LYS A 1 255 ? 5.303 -14.439 2.181 1.00 97.56 255 LYS A O 1
ATOM 1894 N N . GLY A 1 256 ? 4.775 -15.188 4.239 1.00 98.12 256 GLY A N 1
ATOM 1895 C CA . GLY A 1 256 ? 6.049 -14.885 4.892 1.00 98.12 256 GLY A CA 1
ATOM 1896 C C . GLY A 1 256 ? 5.828 -14.339 6.292 1.00 98.12 256 GLY A C 1
ATOM 1897 O O . GLY A 1 256 ? 4.690 -14.134 6.681 1.00 98.12 256 GLY A O 1
ATOM 1898 N N . ASP A 1 257 ? 6.898 -14.172 7.070 1.00 98.69 257 ASP A N 1
ATOM 1899 C CA . ASP A 1 257 ? 6.800 -13.540 8.390 1.00 98.69 257 ASP A CA 1
ATOM 1900 C C . ASP A 1 257 ? 7.035 -12.021 8.248 1.00 98.69 257 ASP A C 1
ATOM 1902 O O . ASP A 1 257 ? 8.177 -11.535 8.294 1.00 98.69 257 ASP A O 1
ATOM 1906 N N . ASP A 1 258 ? 5.958 -11.252 8.104 1.00 98.81 258 ASP A N 1
ATOM 1907 C CA . ASP A 1 258 ? 5.985 -9.856 7.682 1.00 98.81 258 ASP A CA 1
ATOM 1908 C C . ASP A 1 258 ? 5.983 -8.837 8.824 1.00 98.81 258 ASP A C 1
ATOM 1910 O O . ASP A 1 258 ? 5.494 -9.009 9.952 1.00 98.81 258 ASP A O 1
ATOM 1914 N N . TYR A 1 259 ? 6.541 -7.665 8.514 1.00 98.94 259 TYR A N 1
ATOM 1915 C CA . TYR A 1 259 ? 6.610 -6.547 9.441 1.00 98.94 259 TYR A CA 1
ATOM 1916 C C . TYR A 1 259 ? 6.010 -5.260 8.875 1.00 98.94 259 TYR A C 1
ATOM 1918 O O . TYR A 1 259 ? 6.606 -4.574 8.040 1.00 98.94 259 TYR A O 1
ATOM 1926 N N . TYR A 1 260 ? 4.899 -4.826 9.474 1.00 98.94 260 TYR A N 1
ATOM 1927 C CA . TYR A 1 260 ? 4.210 -3.581 9.144 1.00 98.94 260 TYR A CA 1
ATOM 1928 C C . TYR A 1 260 ? 4.418 -2.518 10.221 1.00 98.94 260 TYR A C 1
ATOM 1930 O O . TYR A 1 260 ? 4.055 -2.697 11.385 1.00 98.94 260 TYR A O 1
ATOM 1938 N N . SER A 1 261 ? 4.924 -1.345 9.838 1.00 98.88 261 SER A N 1
ATOM 1939 C CA . SER A 1 261 ? 5.081 -0.205 10.750 1.00 98.88 261 SER A CA 1
ATOM 1940 C C . SER A 1 261 ? 4.623 1.099 10.116 1.00 98.88 261 SER A C 1
ATOM 1942 O O . SER A 1 261 ? 5.110 1.475 9.053 1.00 98.88 261 SER A O 1
ATOM 1944 N N . ALA A 1 262 ? 3.729 1.821 10.792 1.00 98.75 262 ALA A N 1
ATOM 1945 C CA . ALA A 1 262 ? 3.250 3.123 10.339 1.00 98.75 262 ALA A CA 1
ATOM 1946 C C . ALA A 1 262 ? 2.780 4.025 11.491 1.00 98.75 262 ALA A C 1
ATOM 1948 O O . ALA A 1 262 ? 2.431 3.559 12.576 1.00 98.75 262 ALA A O 1
ATOM 1949 N N . GLY A 1 263 ? 2.707 5.329 11.223 1.00 98.44 263 GLY A N 1
ATOM 1950 C CA . GLY A 1 263 ? 2.111 6.313 12.121 1.00 98.44 263 GLY A CA 1
ATOM 1951 C C . GLY A 1 263 ? 0.582 6.276 12.054 1.00 98.44 263 GLY A C 1
ATOM 1952 O O . GLY A 1 263 ? -0.085 5.459 12.698 1.00 98.44 263 GLY A O 1
ATOM 1953 N N . LEU A 1 264 ? 0.003 7.209 11.292 1.00 98.00 264 LEU A N 1
ATOM 1954 C CA . LEU A 1 264 ? -1.445 7.393 11.193 1.00 98.00 264 LEU A CA 1
ATOM 1955 C C . LEU A 1 264 ? -2.004 7.099 9.809 1.00 98.00 264 LEU A C 1
ATOM 1957 O O . LEU A 1 264 ? -1.401 7.470 8.805 1.00 98.00 264 LEU A O 1
ATOM 1961 N N . PHE A 1 265 ? -3.233 6.574 9.774 1.00 98.44 265 PHE A N 1
ATOM 1962 C CA . PHE A 1 265 ? -3.924 6.183 8.542 1.00 98.44 265 PHE A CA 1
ATOM 1963 C C . PHE A 1 265 ? -3.095 5.177 7.748 1.00 98.44 265 PHE A C 1
ATOM 1965 O O . PHE A 1 265 ? -2.460 5.541 6.760 1.00 98.44 265 PHE A O 1
ATOM 1972 N N . ALA A 1 266 ? -3.095 3.929 8.203 1.00 98.81 266 ALA A N 1
ATOM 1973 C CA . ALA A 1 266 ? -2.368 2.842 7.559 1.00 98.81 266 ALA A CA 1
ATOM 1974 C C . ALA A 1 266 ? -3.061 1.489 7.759 1.00 98.81 266 ALA A C 1
ATOM 1976 O O . ALA A 1 266 ? -4.092 1.428 8.428 1.00 98.81 266 ALA A O 1
ATOM 1977 N N . GLN A 1 267 ? -2.495 0.422 7.200 1.00 98.81 267 GLN A N 1
ATOM 1978 C CA . GLN A 1 267 ? -2.875 -0.972 7.466 1.00 98.81 267 GLN A CA 1
ATOM 1979 C C . GLN A 1 267 ? -4.362 -1.221 7.181 1.00 98.81 267 GLN A C 1
ATOM 1981 O O . GLN A 1 267 ? -5.161 -1.467 8.087 1.00 98.81 267 GLN A O 1
ATOM 1986 N N . GLY A 1 268 ? -4.761 -1.033 5.921 1.00 98.81 268 GLY A N 1
ATOM 1987 C CA . GLY A 1 268 ? -6.137 -1.234 5.464 1.00 98.81 268 GLY A CA 1
ATOM 1988 C C . GLY A 1 268 ? -7.122 -0.157 5.929 1.00 98.81 268 GLY A C 1
ATOM 1989 O O . GLY A 1 268 ? -8.333 -0.373 5.950 1.00 98.81 268 GLY A O 1
ATOM 1990 N N . CYS A 1 269 ? -6.628 1.015 6.338 1.00 98.81 269 CYS A N 1
ATOM 1991 C CA . CYS A 1 269 ? -7.473 2.102 6.824 1.00 98.81 269 CYS A CA 1
ATOM 1992 C C . CYS A 1 269 ? -8.187 2.868 5.697 1.00 98.81 269 CYS A C 1
ATOM 1994 O O . CYS A 1 269 ? -7.702 2.967 4.569 1.00 98.81 269 CYS A O 1
ATOM 1996 N N . ALA A 1 270 ? -9.340 3.472 6.000 1.00 98.69 270 ALA A N 1
ATOM 1997 C CA . ALA A 1 270 ? -10.093 4.248 5.018 1.00 98.69 270 ALA A CA 1
ATOM 1998 C C . ALA A 1 270 ? -10.675 5.566 5.552 1.00 98.69 270 ALA A C 1
ATOM 2000 O O . ALA A 1 270 ? -11.181 5.659 6.676 1.00 98.69 270 ALA A O 1
ATOM 2001 N N . TYR A 1 271 ? -10.652 6.598 4.705 1.00 98.50 271 TYR A N 1
ATOM 2002 C CA . TYR A 1 271 ? -11.159 7.934 5.006 1.00 98.50 271 TYR A CA 1
ATOM 2003 C C . TYR A 1 271 ? -11.984 8.531 3.854 1.00 98.50 271 TYR A C 1
ATOM 2005 O O . TYR A 1 271 ? -11.480 8.722 2.749 1.00 98.50 271 TYR A O 1
ATOM 2013 N N . TRP A 1 272 ? -13.219 8.949 4.157 1.00 97.94 272 TRP A N 1
ATOM 2014 C CA . TRP A 1 272 ? -14.099 9.734 3.275 1.00 97.94 272 TRP A CA 1
ATOM 2015 C C . TRP A 1 272 ? -14.541 9.039 1.972 1.00 97.94 272 TRP A C 1
ATOM 2017 O O . TRP A 1 272 ? -14.007 9.295 0.889 1.00 97.94 272 TRP A O 1
ATOM 2027 N N . PHE A 1 273 ? -15.607 8.231 2.062 1.00 98.12 273 PHE A N 1
ATOM 2028 C CA . PHE A 1 273 ? -16.205 7.502 0.925 1.00 98.12 273 PHE A CA 1
ATOM 2029 C C . PHE A 1 273 ? -15.178 6.696 0.112 1.00 98.12 273 PHE A C 1
ATOM 2031 O O . PHE A 1 273 ? -15.187 6.727 -1.119 1.00 98.12 273 PHE A O 1
ATOM 2038 N N . SER A 1 274 ? -14.265 6.027 0.804 1.00 98.75 274 SER A N 1
ATOM 2039 C CA . SER A 1 274 ? -13.198 5.217 0.223 1.00 98.75 274 SER A CA 1
ATOM 2040 C C . SER A 1 274 ? -13.247 3.783 0.744 1.00 98.75 274 SER A C 1
ATOM 2042 O O . SER A 1 274 ? -13.987 3.482 1.686 1.00 98.75 274 SER A O 1
ATOM 2044 N N . VAL A 1 275 ? -12.437 2.920 0.133 1.00 98.94 275 VAL A N 1
ATOM 2045 C CA . VAL A 1 275 ? -12.185 1.553 0.599 1.00 98.94 275 VAL A CA 1
ATOM 2046 C C . VAL A 1 275 ? -10.682 1.374 0.788 1.00 98.94 275 VAL A C 1
ATOM 2048 O O . VAL A 1 275 ? -9.922 1.685 -0.126 1.00 98.94 275 VAL A O 1
ATOM 2051 N N . GLY A 1 276 ? -10.268 0.915 1.963 1.00 98.94 276 GLY A N 1
ATOM 2052 C CA . GLY A 1 276 ? -8.894 0.518 2.257 1.00 98.94 276 GLY A CA 1
ATOM 2053 C C . GLY A 1 276 ? -8.852 -0.948 2.664 1.00 98.94 276 GLY A C 1
ATOM 2054 O O . GLY A 1 276 ? -9.760 -1.406 3.360 1.00 98.94 276 GLY A O 1
ATOM 2055 N N . MET A 1 277 ? -7.850 -1.675 2.181 1.00 98.94 277 MET A N 1
ATOM 2056 C CA . MET A 1 277 ? -7.690 -3.111 2.385 1.00 98.94 277 MET A CA 1
ATOM 2057 C C . MET A 1 277 ? -6.217 -3.447 2.617 1.00 98.94 277 MET A C 1
ATOM 2059 O O . MET A 1 277 ? -5.380 -3.100 1.786 1.00 98.94 277 MET A O 1
ATOM 2063 N N . LEU A 1 278 ? -5.928 -4.128 3.720 1.00 98.94 278 LEU A N 1
ATOM 2064 C CA . LEU A 1 278 ? -4.710 -4.911 3.897 1.00 98.94 278 LEU A CA 1
ATOM 2065 C C . LEU A 1 278 ? -5.139 -6.376 3.945 1.00 98.94 278 LEU A C 1
ATOM 2067 O O . LEU A 1 278 ? -6.019 -6.727 4.730 1.00 98.94 278 LEU A O 1
ATOM 2071 N N . LEU A 1 279 ? -4.615 -7.172 3.026 1.00 98.88 279 LEU A N 1
ATOM 2072 C CA . LEU A 1 279 ? -4.867 -8.601 2.925 1.00 98.88 279 LEU A CA 1
ATOM 2073 C C . LEU A 1 279 ? -3.532 -9.274 3.183 1.00 98.88 279 LEU A C 1
ATOM 2075 O O . LEU A 1 279 ? -2.604 -9.014 2.424 1.00 98.88 279 LEU A O 1
ATOM 2079 N N . ASP A 1 280 ? -3.458 -10.053 4.244 1.00 98.69 280 ASP A N 1
ATOM 2080 C CA . ASP A 1 280 ? -2.246 -10.749 4.642 1.00 98.69 280 ASP A CA 1
ATOM 2081 C C . ASP A 1 280 ? -2.440 -12.258 4.543 1.00 98.69 280 ASP A C 1
ATOM 2083 O O . ASP A 1 280 ? -3.565 -12.759 4.629 1.00 98.69 280 ASP A O 1
ATOM 2087 N N . GLY A 1 281 ? -1.352 -12.946 4.245 1.00 97.69 281 GLY A N 1
ATOM 2088 C CA . GLY A 1 281 ? -1.280 -14.341 3.889 1.00 97.69 281 GLY A CA 1
ATOM 2089 C C . GLY A 1 281 ? -1.102 -15.283 5.069 1.00 97.69 281 GLY A C 1
ATOM 2090 O O . GLY A 1 281 ? -1.764 -15.162 6.088 1.00 97.69 281 GLY A O 1
ATOM 2091 N N . GLU A 1 282 ? -0.301 -16.325 4.841 1.00 92.81 282 GLU A N 1
ATOM 2092 C CA . GLU A 1 282 ? 0.189 -17.205 5.908 1.00 92.81 282 GLU A CA 1
ATOM 2093 C C . GLU A 1 282 ? 1.519 -16.634 6.434 1.00 92.81 282 GLU A C 1
ATOM 2095 O O . GLU A 1 282 ? 2.412 -16.411 5.616 1.00 92.81 282 GLU A O 1
ATOM 2100 N N . GLY A 1 283 ? 1.692 -16.504 7.750 1.00 97.69 283 GLY A N 1
ATOM 2101 C CA . GLY A 1 283 ? 2.887 -15.889 8.351 1.00 97.69 283 GLY A CA 1
ATOM 2102 C C . GLY A 1 283 ? 2.840 -15.887 9.875 1.00 97.69 283 GLY A C 1
ATOM 2103 O O . GLY A 1 283 ? 1.839 -16.296 10.433 1.00 97.69 283 GLY A O 1
ATOM 2104 N N . ASP A 1 284 ? 3.914 -15.528 10.580 1.00 98.69 284 ASP A N 1
ATOM 2105 C CA . ASP A 1 284 ? 3.824 -15.014 11.959 1.00 98.69 284 ASP A CA 1
ATOM 2106 C C . ASP A 1 284 ? 4.123 -13.494 11.925 1.00 98.69 284 ASP A C 1
ATOM 2108 O O . ASP A 1 284 ? 5.280 -13.061 12.023 1.00 98.69 284 ASP A O 1
ATOM 2112 N N . ASP A 1 285 ? 3.081 -12.668 11.834 1.00 98.81 285 ASP A N 1
ATOM 2113 C CA . ASP A 1 285 ? 3.168 -11.271 11.409 1.00 98.81 285 ASP A CA 1
ATOM 2114 C C . ASP A 1 285 ? 3.175 -10.245 12.555 1.00 98.81 285 ASP A C 1
ATOM 2116 O O . ASP A 1 285 ? 2.715 -10.441 13.691 1.00 98.81 285 ASP A O 1
ATOM 2120 N N . SER A 1 286 ? 3.729 -9.059 12.279 1.00 98.94 286 SER A N 1
ATOM 2121 C CA . SER A 1 286 ? 3.788 -7.955 13.245 1.00 98.94 286 SER A CA 1
ATOM 2122 C C . SER A 1 286 ? 3.242 -6.646 12.686 1.00 98.94 286 SER A C 1
ATOM 2124 O O . SER A 1 286 ? 3.924 -5.913 11.966 1.00 98.94 286 SER A O 1
ATOM 2126 N N . TYR A 1 287 ? 2.098 -6.223 13.219 1.00 98.94 287 TYR A N 1
ATOM 2127 C CA . TYR A 1 287 ? 1.431 -4.969 12.891 1.00 98.94 287 TYR A CA 1
ATOM 2128 C C . TYR A 1 287 ? 1.645 -3.906 13.967 1.00 98.94 287 TYR A C 1
ATOM 2130 O O . TYR A 1 287 ? 1.035 -3.940 15.042 1.00 98.94 287 TYR A O 1
ATOM 2138 N N . LYS A 1 288 ? 2.449 -2.883 13.667 1.00 98.94 288 LYS A N 1
ATOM 2139 C CA . LYS A 1 288 ? 2.642 -1.712 14.534 1.00 98.94 288 LYS A CA 1
ATOM 2140 C C . LYS A 1 288 ? 2.044 -0.455 13.928 1.00 98.94 288 LYS A C 1
ATOM 2142 O O . LYS A 1 288 ? 2.383 -0.060 12.816 1.00 98.94 288 LYS A O 1
ATOM 2147 N N . GLY A 1 289 ? 1.184 0.199 14.697 1.00 98.62 289 GLY A N 1
ATOM 2148 C CA . GLY A 1 289 ? 0.505 1.418 14.287 1.00 98.62 289 GLY A CA 1
ATOM 2149 C C . GLY A 1 289 ? 0.285 2.402 15.432 1.00 98.62 289 GLY A C 1
ATOM 2150 O O . GLY A 1 289 ? 0.412 2.068 16.614 1.00 98.62 289 GLY A O 1
ATOM 2151 N N . VAL A 1 290 ? -0.079 3.641 15.099 1.00 98.62 290 VAL A N 1
ATOM 2152 C CA . VAL A 1 290 ? -0.379 4.668 16.108 1.00 98.62 290 VAL A CA 1
ATOM 2153 C C . VAL A 1 290 ? -1.876 4.907 16.221 1.00 98.62 290 VAL A C 1
ATOM 2155 O O . VAL A 1 290 ? -2.456 4.609 17.260 1.00 98.62 290 VAL A O 1
ATOM 2158 N N . TRP A 1 291 ? -2.520 5.445 15.184 1.00 98.31 291 TRP A N 1
ATOM 2159 C CA . TRP A 1 291 ? -3.929 5.867 15.219 1.00 98.31 291 TRP A CA 1
ATOM 2160 C C . TRP A 1 291 ? -4.535 5.728 13.817 1.00 98.31 291 TRP A C 1
ATOM 2162 O O . TRP A 1 291 ? -3.929 6.165 12.844 1.00 98.31 291 TRP A O 1
ATOM 2172 N N . TYR A 1 292 ? -5.756 5.202 13.699 1.00 98.56 292 TYR A N 1
ATOM 2173 C CA . TYR A 1 292 ? -6.415 4.922 12.417 1.00 98.56 292 TYR A CA 1
ATOM 2174 C C . TYR A 1 292 ? -5.639 3.866 11.630 1.00 98.56 292 TYR A C 1
ATOM 2176 O O . TYR A 1 292 ? -5.184 4.111 10.515 1.00 98.56 292 TYR A O 1
ATOM 2184 N N . VAL A 1 293 ? -5.474 2.701 12.251 1.00 98.88 293 VAL A N 1
ATOM 2185 C CA . VAL A 1 293 ? -4.714 1.559 11.727 1.00 98.88 293 VAL A CA 1
ATOM 2186 C C . VAL A 1 293 ? -5.516 0.257 11.813 1.00 98.88 293 VAL A C 1
ATOM 2188 O O . VAL A 1 293 ? -6.585 0.247 12.430 1.00 98.88 293 VAL A O 1
ATOM 2191 N N . GLN A 1 294 ? -5.015 -0.813 11.196 1.00 98.88 294 GLN A N 1
ATOM 2192 C CA . GLN A 1 294 ? -5.485 -2.201 11.329 1.00 98.88 294 GLN A CA 1
ATOM 2193 C C . GLN A 1 294 ? -6.980 -2.362 11.017 1.00 98.88 294 GLN A C 1
ATOM 2195 O O . GLN A 1 294 ? -7.799 -2.642 11.897 1.00 98.88 294 GLN A O 1
ATOM 2200 N N . GLY A 1 295 ? -7.360 -2.080 9.769 1.00 98.75 295 GLY A N 1
ATOM 2201 C CA . GLY A 1 295 ? -8.733 -2.241 9.280 1.00 98.75 295 GLY A CA 1
ATOM 2202 C C . GLY A 1 295 ? -9.732 -1.238 9.865 1.00 98.75 295 GLY A C 1
ATOM 2203 O O . GLY A 1 295 ? -10.935 -1.491 9.892 1.00 98.75 295 GLY A O 1
ATOM 2204 N N . SER A 1 296 ? -9.270 -0.097 10.379 1.00 98.62 296 SER A N 1
ATOM 2205 C CA . SER A 1 296 ? -10.146 0.954 10.917 1.00 98.62 296 SER A CA 1
ATOM 2206 C C . SER A 1 296 ? -10.530 2.010 9.872 1.00 98.62 296 SER A C 1
ATOM 2208 O O . SER A 1 296 ? -10.004 2.055 8.764 1.00 98.62 296 SER A O 1
ATOM 2210 N N . GLY A 1 297 ? -11.454 2.917 10.199 1.00 97.69 297 GLY A N 1
ATOM 2211 C CA . GLY A 1 297 ? -11.711 4.043 9.300 1.00 97.69 297 GLY A CA 1
ATOM 2212 C C . GLY A 1 297 ? -12.698 5.091 9.797 1.00 97.69 297 GLY A C 1
ATOM 2213 O O . GLY A 1 297 ? -13.325 4.954 10.852 1.00 97.69 297 GLY A O 1
ATOM 2214 N N . ALA A 1 298 ? -12.855 6.152 9.000 1.00 97.69 298 ALA A N 1
ATOM 2215 C CA . ALA A 1 298 ? -13.695 7.302 9.325 1.00 97.69 298 ALA A CA 1
ATOM 2216 C C . ALA A 1 298 ? -14.459 7.896 8.131 1.00 97.69 298 ALA A C 1
ATOM 2218 O O . ALA A 1 298 ? -13.980 7.926 6.998 1.00 97.69 298 ALA A O 1
ATOM 2219 N N . HIS A 1 299 ? -15.641 8.436 8.436 1.00 96.62 299 HIS A N 1
ATOM 2220 C CA . HIS A 1 299 ? -16.474 9.235 7.538 1.00 96.62 299 HIS A CA 1
ATOM 2221 C C . HIS A 1 299 ? -16.947 8.491 6.275 1.00 96.62 299 HIS A C 1
ATOM 2223 O O . HIS A 1 299 ? -16.514 8.791 5.161 1.00 96.62 299 HIS A O 1
ATOM 2229 N N . PHE A 1 300 ? -17.912 7.582 6.434 1.00 97.44 300 PHE A N 1
ATOM 2230 C CA . PHE A 1 300 ? -18.574 6.864 5.326 1.00 97.44 300 PHE A CA 1
ATOM 2231 C C . PHE A 1 300 ? -17.648 5.963 4.491 1.00 97.44 300 PHE A C 1
ATOM 2233 O O . PHE A 1 300 ? -17.923 5.711 3.318 1.00 97.44 300 PHE A O 1
ATOM 2240 N N . ALA A 1 301 ? -16.533 5.529 5.065 1.00 98.56 301 ALA A N 1
ATOM 2241 C CA . ALA A 1 301 ? -15.548 4.684 4.403 1.00 98.56 301 ALA A CA 1
ATOM 2242 C C . ALA A 1 301 ? -15.720 3.201 4.787 1.00 98.56 301 ALA A C 1
ATOM 2244 O O . ALA A 1 301 ? -16.604 2.851 5.576 1.00 98.56 301 ALA A O 1
ATOM 2245 N N . VAL A 1 302 ? -14.869 2.341 4.230 1.00 98.88 302 VAL A N 1
ATOM 2246 C CA . VAL A 1 302 ? -14.720 0.935 4.627 1.00 98.88 302 VAL A CA 1
ATOM 2247 C C . VAL A 1 302 ? -13.235 0.642 4.797 1.00 98.88 302 VAL A C 1
ATOM 2249 O O . VAL A 1 302 ? -12.508 0.661 3.808 1.00 98.88 302 VAL A O 1
ATOM 2252 N N . GLY A 1 303 ? -12.797 0.425 6.035 1.00 98.94 303 GLY A N 1
ATOM 2253 C CA . GLY A 1 303 ? -11.468 -0.102 6.337 1.00 98.94 303 GLY A CA 1
ATOM 2254 C C . GLY A 1 303 ? -11.553 -1.602 6.588 1.00 98.94 303 GLY A C 1
ATOM 2255 O O . GLY A 1 303 ? -12.498 -2.055 7.243 1.00 98.94 303 GLY A O 1
ATOM 2256 N N . TYR A 1 304 ? -10.603 -2.352 6.041 1.00 98.94 304 TYR A N 1
ATOM 2257 C CA . TYR A 1 304 ? -10.569 -3.806 6.119 1.00 98.94 304 TYR A CA 1
ATOM 2258 C C . TYR A 1 304 ? -9.139 -4.311 6.289 1.00 98.94 304 TYR A C 1
ATOM 2260 O O . TYR A 1 304 ? -8.261 -3.940 5.514 1.00 98.94 304 TYR A O 1
ATOM 2268 N N . LEU A 1 305 ? -8.927 -5.141 7.304 1.00 98.94 305 LEU A N 1
ATOM 2269 C CA . LEU A 1 305 ? -7.743 -5.981 7.444 1.00 98.94 305 LEU A CA 1
ATOM 2270 C C . LEU A 1 305 ? -8.219 -7.430 7.518 1.00 98.94 305 LEU A C 1
ATOM 2272 O O . LEU A 1 305 ? -9.152 -7.718 8.270 1.00 98.94 305 LEU A O 1
ATOM 2276 N N . ASP A 1 306 ? -7.632 -8.299 6.710 1.00 98.88 306 ASP A N 1
ATOM 2277 C CA . ASP A 1 306 ? -7.918 -9.733 6.687 1.00 98.88 306 ASP A CA 1
ATOM 2278 C C . ASP A 1 306 ? -6.594 -10.467 6.676 1.00 98.88 306 ASP A C 1
ATOM 2280 O O . ASP A 1 306 ? -5.904 -10.429 5.662 1.00 98.88 306 ASP A O 1
ATOM 2284 N N . ASP A 1 307 ? -6.274 -11.068 7.806 1.00 98.69 307 ASP A N 1
ATOM 2285 C CA . ASP A 1 307 ? -5.100 -11.901 7.999 1.00 98.69 307 ASP A CA 1
ATOM 2286 C C . ASP A 1 307 ? -5.525 -13.358 7.801 1.00 98.69 307 ASP A C 1
ATOM 2288 O O . ASP A 1 307 ? -6.609 -13.763 8.254 1.00 98.69 307 ASP A O 1
ATOM 2292 N N . PHE A 1 308 ? -4.782 -14.124 6.998 1.00 97.94 308 PHE A N 1
ATOM 2293 C CA . PHE A 1 308 ? -5.190 -15.480 6.648 1.00 97.94 308 PHE A CA 1
ATOM 2294 C C . PHE A 1 308 ? -4.729 -16.535 7.658 1.00 97.94 308 PHE A C 1
ATOM 2296 O O . PHE A 1 308 ? -5.246 -17.664 7.579 1.00 97.94 308 PHE A O 1
ATOM 2303 N N . GLY A 1 309 ? -3.924 -16.141 8.645 1.00 96.06 309 GLY A N 1
ATOM 2304 C CA . GLY A 1 309 ? -3.618 -16.861 9.871 1.00 96.06 309 GLY A CA 1
ATOM 2305 C C . GLY A 1 309 ? -2.121 -16.915 10.163 1.00 96.06 309 GLY A C 1
ATOM 2306 O O . GLY A 1 309 ? -1.303 -16.955 9.250 1.00 96.06 309 GLY A O 1
ATOM 2307 N N . GLY A 1 310 ? -1.791 -17.087 11.435 1.00 98.12 310 GLY A N 1
ATOM 2308 C CA . GLY A 1 310 ? -0.444 -16.872 11.936 1.00 98.12 310 GLY A CA 1
ATOM 2309 C C . GLY A 1 310 ? -0.433 -16.751 13.446 1.00 98.12 310 GLY A C 1
ATOM 2310 O O . GLY A 1 310 ? -1.488 -16.768 14.060 1.00 98.12 310 GLY A O 1
ATOM 2311 N N . ASN A 1 311 ? 0.726 -16.727 14.108 1.00 98.75 311 ASN A N 1
ATOM 2312 C CA . ASN A 1 311 ? 0.785 -16.269 15.503 1.00 98.75 311 ASN A CA 1
ATOM 2313 C C . ASN A 1 311 ? 1.190 -14.797 15.530 1.00 98.75 311 ASN A C 1
ATOM 2315 O O . ASN A 1 311 ? 2.359 -14.450 15.742 1.00 98.75 311 ASN A O 1
ATOM 2319 N N . ASP A 1 312 ? 0.196 -13.936 15.383 1.00 98.81 312 ASP A N 1
ATOM 2320 C CA . ASP A 1 312 ? 0.391 -12.557 14.983 1.00 98.81 312 ASP A CA 1
ATOM 2321 C C . ASP A 1 312 ? 0.407 -11.603 16.171 1.00 98.81 312 ASP A C 1
ATOM 2323 O O . ASP A 1 312 ? -0.087 -11.848 17.285 1.00 98.81 312 ASP A O 1
ATOM 2327 N N . SER A 1 313 ? 1.015 -10.442 15.949 1.00 98.88 313 SER A N 1
ATOM 2328 C CA . SER A 1 313 ? 1.103 -9.393 16.953 1.00 98.88 313 SER A CA 1
ATOM 2329 C C . SER A 1 313 ? 0.549 -8.067 16.451 1.00 98.88 313 SER A C 1
ATOM 2331 O O . SER A 1 313 ? 1.102 -7.387 15.590 1.00 98.88 313 SER A O 1
ATOM 2333 N N . TYR A 1 314 ? -0.525 -7.626 17.098 1.00 98.94 314 TYR A N 1
ATOM 2334 C CA . TYR A 1 314 ? -1.199 -6.373 16.800 1.00 98.94 314 TYR A CA 1
ATOM 2335 C C . TYR A 1 314 ? -0.907 -5.347 17.888 1.00 98.94 314 TYR A C 1
ATOM 2337 O O . TYR A 1 314 ? -1.310 -5.490 19.046 1.00 98.94 314 TYR A O 1
ATOM 2345 N N . HIS A 1 315 ? -0.223 -4.264 17.532 1.00 98.88 315 HIS A N 1
ATOM 2346 C CA . HIS A 1 315 ? 0.118 -3.196 18.463 1.00 98.88 315 HIS A CA 1
ATOM 2347 C C . HIS A 1 315 ? -0.302 -1.827 17.942 1.00 98.88 315 HIS A C 1
ATOM 2349 O O . HIS A 1 315 ? 0.288 -1.297 17.003 1.00 98.88 315 HIS A O 1
ATOM 2355 N N . ALA A 1 316 ? -1.273 -1.216 18.621 1.00 98.56 316 ALA A N 1
ATOM 2356 C CA . ALA A 1 316 ? -1.628 0.179 18.405 1.00 98.56 316 ALA A CA 1
ATOM 2357 C C . ALA A 1 316 ? -1.465 0.998 19.690 1.00 98.56 316 ALA A C 1
ATOM 2359 O O . ALA A 1 316 ? -1.863 0.583 20.781 1.00 98.56 316 ALA A O 1
ATOM 2360 N N . THR A 1 317 ? -0.882 2.190 19.574 1.00 98.19 317 THR A N 1
ATOM 2361 C CA . THR A 1 317 ? -0.585 3.032 20.748 1.00 98.19 317 THR A CA 1
ATOM 2362 C C . THR A 1 317 ? -1.679 4.054 21.057 1.00 98.19 317 THR A C 1
ATOM 2364 O O . THR A 1 317 ? -1.794 4.507 22.200 1.00 98.19 317 THR A O 1
ATOM 2367 N N . MET A 1 318 ? -2.515 4.405 20.075 1.00 97.88 318 MET A N 1
ATOM 2368 C CA . MET A 1 318 ? -3.580 5.401 20.190 1.00 97.88 318 MET A CA 1
ATOM 2369 C C . MET A 1 318 ? -4.889 4.950 19.523 1.00 97.88 318 MET A C 1
ATOM 2371 O O . MET A 1 318 ? -5.011 3.889 18.938 1.00 97.88 318 MET A O 1
ATOM 2375 N N . ASN A 1 319 ? -5.911 5.785 19.672 1.00 96.12 319 ASN A N 1
ATOM 2376 C CA . ASN A 1 319 ? -7.314 5.536 19.347 1.00 96.12 319 ASN A CA 1
ATOM 2377 C C . ASN A 1 319 ? -7.572 4.960 17.926 1.00 96.12 319 ASN A C 1
ATOM 2379 O O . ASN A 1 319 ? -6.764 5.149 17.028 1.00 96.12 319 ASN A O 1
ATOM 2383 N N . MET A 1 320 ? -8.761 4.396 17.671 1.00 97.44 320 MET A N 1
ATOM 2384 C CA . MET A 1 320 ? -9.201 3.952 16.327 1.00 97.44 320 MET A CA 1
ATOM 2385 C C . MET A 1 320 ? -8.245 2.937 15.684 1.00 97.44 320 MET A C 1
ATOM 2387 O O . MET A 1 320 ? -7.544 3.253 14.727 1.00 97.44 320 MET A O 1
ATOM 2391 N N . ALA A 1 321 ? -8.231 1.719 16.205 1.00 98.56 321 ALA A N 1
ATOM 2392 C CA . ALA A 1 321 ? -7.385 0.638 15.702 1.00 98.56 321 ALA A CA 1
ATOM 2393 C C . ALA A 1 321 ? -8.164 -0.683 15.641 1.00 98.56 321 ALA A C 1
ATOM 2395 O O . ALA A 1 321 ? -9.298 -0.729 16.111 1.00 98.56 321 ALA A O 1
ATOM 2396 N N . ILE A 1 322 ? -7.572 -1.746 15.099 1.00 98.75 322 ILE A N 1
ATOM 2397 C CA . ILE A 1 322 ? -8.032 -3.141 15.233 1.00 98.75 322 ILE A CA 1
ATOM 2398 C C . ILE A 1 322 ? -9.550 -3.281 14.966 1.00 98.75 322 ILE A C 1
ATOM 2400 O O . ILE A 1 322 ? -10.355 -3.545 15.868 1.00 98.75 322 ILE A O 1
ATOM 2404 N N . GLY A 1 323 ? -9.970 -2.972 13.738 1.00 98.69 323 GLY A N 1
ATOM 2405 C CA . GLY A 1 323 ? -11.364 -3.096 13.298 1.00 98.69 323 GLY A CA 1
ATOM 2406 C C . GLY A 1 323 ? -12.336 -2.044 13.856 1.00 98.69 323 GLY A C 1
ATOM 2407 O O . GLY A 1 323 ? -13.544 -2.273 13.912 1.00 98.69 323 GLY A O 1
ATOM 2408 N N . ALA A 1 324 ? -11.858 -0.882 14.312 1.00 98.69 324 ALA A N 1
ATOM 2409 C CA . ALA A 1 324 ? -12.732 0.185 14.813 1.00 98.69 324 ALA A CA 1
ATOM 2410 C C . ALA A 1 324 ? -13.387 1.030 13.703 1.00 98.69 324 ALA A C 1
ATOM 2412 O O . ALA A 1 324 ? -12.727 1.491 12.770 1.00 98.69 324 ALA A O 1
ATOM 2413 N N . GLY A 1 325 ? -14.681 1.339 13.856 1.00 98.44 325 GLY A N 1
ATOM 2414 C CA . GLY A 1 325 ? -15.453 2.146 12.901 1.00 98.44 325 GLY A CA 1
ATOM 2415 C C . GLY A 1 325 ? -15.946 3.477 13.475 1.00 98.44 325 GLY A C 1
ATOM 2416 O O . GLY A 1 325 ? -16.597 3.508 14.525 1.00 98.44 325 GLY A O 1
ATOM 2417 N N . HIS A 1 326 ? -15.703 4.586 12.763 1.00 97.62 326 HIS A N 1
ATOM 2418 C CA . HIS A 1 326 ? -16.141 5.935 13.148 1.00 97.62 326 HIS A CA 1
ATOM 2419 C C . HIS A 1 326 ? -16.997 6.624 12.081 1.00 97.62 326 HIS A C 1
ATOM 2421 O O . HIS A 1 326 ? -16.667 6.619 10.902 1.00 97.62 326 HIS A O 1
ATOM 2427 N N . ASP A 1 327 ? -18.052 7.327 12.499 1.00 95.31 327 ASP A N 1
ATOM 2428 C CA . ASP A 1 327 ? -18.797 8.250 11.628 1.00 95.31 327 ASP A CA 1
ATOM 2429 C C . ASP A 1 327 ? -19.323 7.589 10.346 1.00 95.31 327 ASP A C 1
ATOM 2431 O O . ASP A 1 327 ? -18.923 7.937 9.236 1.00 95.31 327 ASP A O 1
ATOM 2435 N N . PHE A 1 328 ? -20.224 6.616 10.520 1.00 96.94 328 PHE A N 1
ATOM 2436 C CA . PHE A 1 328 ? -20.827 5.810 9.447 1.00 96.94 328 PHE A CA 1
ATOM 2437 C C . PHE A 1 328 ? -19.856 4.907 8.674 1.00 96.94 328 PHE A C 1
ATOM 2439 O O . PHE A 1 328 ? -20.267 4.283 7.699 1.00 96.94 328 PHE A O 1
ATOM 2446 N N . THR A 1 329 ? -18.598 4.815 9.101 1.00 98.50 329 THR A N 1
ATOM 2447 C CA . THR A 1 329 ? -17.624 3.874 8.541 1.00 98.50 329 THR A CA 1
ATOM 2448 C C . THR A 1 329 ? -17.769 2.489 9.140 1.00 98.50 329 THR A C 1
ATOM 2450 O O . THR A 1 329 ? -18.057 2.351 10.333 1.00 98.50 329 THR A O 1
ATOM 2453 N N . ILE A 1 330 ? -17.514 1.485 8.305 1.00 98.88 330 ILE A N 1
ATOM 2454 C CA . ILE A 1 330 ? -17.208 0.124 8.734 1.00 98.88 330 ILE A CA 1
ATOM 2455 C C . ILE A 1 330 ? -15.694 0.028 8.930 1.00 98.88 330 ILE A C 1
ATOM 2457 O O . ILE A 1 330 ? -14.944 0.275 7.989 1.00 98.88 330 ILE A O 1
ATOM 2461 N N . GLY A 1 331 ? -15.266 -0.291 10.146 1.00 98.88 331 GLY A N 1
ATOM 2462 C CA . GLY A 1 331 ? -13.944 -0.854 10.390 1.00 98.88 331 GLY A CA 1
ATOM 2463 C C . GLY A 1 331 ? -14.105 -2.346 10.634 1.00 98.88 331 GLY A C 1
ATOM 2464 O O . GLY A 1 331 ? -15.017 -2.742 11.364 1.00 98.88 331 GLY A O 1
ATOM 2465 N N . TYR A 1 332 ? -13.274 -3.155 9.993 1.00 98.94 332 TYR A N 1
ATOM 2466 C CA . TYR A 1 332 ? -13.313 -4.599 10.130 1.00 98.94 332 TYR A CA 1
ATOM 2467 C C . TYR A 1 332 ? -11.896 -5.169 10.118 1.00 98.94 332 TYR A C 1
ATOM 2469 O O . TYR A 1 332 ? -11.160 -4.971 9.158 1.00 98.94 332 TYR A O 1
ATOM 2477 N N . LEU A 1 333 ? -11.537 -5.858 11.199 1.00 98.94 333 LEU A N 1
ATOM 2478 C CA . LEU A 1 333 ? -10.404 -6.772 11.229 1.00 98.94 333 LEU A CA 1
ATOM 2479 C C . LEU A 1 333 ? -10.918 -8.209 11.317 1.00 98.94 333 LEU A C 1
ATOM 2481 O O . LEU A 1 333 ? -11.764 -8.504 12.172 1.00 98.94 333 LEU A O 1
ATOM 2485 N N . ASN A 1 334 ? -10.430 -9.054 10.417 1.00 98.88 334 ASN A N 1
ATOM 2486 C CA . ASN A 1 334 ? -10.717 -10.473 10.341 1.00 98.88 334 ASN A CA 1
ATOM 2487 C C . ASN A 1 334 ? -9.409 -11.258 10.490 1.00 98.88 334 ASN A C 1
ATOM 2489 O O . ASN A 1 334 ? -8.646 -11.316 9.538 1.00 98.88 334 ASN A O 1
ATOM 2493 N N . GLU A 1 335 ? -9.186 -11.827 11.666 1.00 98.62 335 GLU A N 1
ATOM 2494 C CA . GLU A 1 335 ? -8.086 -12.743 11.958 1.00 98.62 335 GLU A CA 1
ATOM 2495 C C . GLU A 1 335 ? -8.594 -14.174 11.759 1.00 98.62 335 GLU A C 1
ATOM 2497 O O . GLU A 1 335 ? -9.623 -14.567 12.330 1.00 98.62 335 GLU A O 1
ATOM 2502 N N . ARG A 1 336 ? -7.956 -14.938 10.870 1.00 97.94 336 ARG A N 1
ATOM 2503 C CA . ARG A 1 336 ? -8.401 -16.295 10.519 1.00 97.94 336 ARG A CA 1
ATOM 2504 C C . ARG A 1 336 ? -7.749 -17.372 11.377 1.00 97.94 336 ARG A C 1
ATOM 2506 O O . ARG A 1 336 ? -8.290 -18.489 11.384 1.00 97.94 336 ARG A O 1
ATOM 2513 N N . GLY A 1 337 ? -6.736 -17.008 12.157 1.00 95.94 337 GLY A N 1
ATOM 2514 C CA . GLY A 1 337 ? -6.444 -17.607 13.451 1.00 95.94 337 GLY A CA 1
ATOM 2515 C C . GLY A 1 337 ? -4.992 -17.998 13.667 1.00 95.94 337 GLY A C 1
ATOM 2516 O O . GLY A 1 337 ? -4.251 -18.223 12.722 1.00 95.94 337 GLY A O 1
ATOM 2517 N N . GLY A 1 338 ? -4.665 -18.267 14.923 1.00 97.81 338 GLY A N 1
ATOM 2518 C CA . GLY A 1 338 ? -3.415 -18.857 15.373 1.00 97.81 338 GLY A CA 1
ATOM 2519 C C . GLY A 1 338 ? -3.268 -18.666 16.868 1.00 97.81 338 GLY A C 1
ATOM 2520 O O . GLY A 1 338 ? -4.025 -19.298 17.586 1.00 97.81 338 GLY A O 1
ATOM 2521 N N . ASN A 1 339 ? -2.280 -17.944 17.390 1.00 98.69 339 ASN A N 1
ATOM 2522 C CA . ASN A 1 339 ? -2.273 -17.602 18.823 1.00 98.69 339 ASN A CA 1
ATOM 2523 C C . ASN A 1 339 ? -1.759 -16.180 18.995 1.00 98.69 339 ASN A C 1
ATOM 2525 O O . ASN A 1 339 ? -0.552 -15.945 19.143 1.00 98.69 339 ASN A O 1
ATOM 2529 N N . ASP A 1 340 ? -2.697 -15.251 19.053 1.00 98.75 340 ASP A N 1
ATOM 2530 C CA . ASP A 1 340 ? -2.436 -13.879 18.673 1.00 98.75 340 ASP A CA 1
ATOM 2531 C C . ASP A 1 340 ? -2.366 -12.962 19.887 1.00 98.75 340 ASP A C 1
ATOM 2533 O O . ASP A 1 340 ? -2.945 -13.183 20.963 1.00 98.75 340 ASP A O 1
ATOM 2537 N N . ILE A 1 341 ? -1.588 -11.891 19.742 1.00 98.94 341 ILE A N 1
ATOM 2538 C CA . ILE A 1 341 ? -1.366 -10.919 20.807 1.00 98.94 341 ILE A CA 1
ATOM 2539 C C . ILE A 1 341 ? -1.870 -9.552 20.372 1.00 98.94 341 ILE A C 1
ATOM 2541 O O . ILE A 1 341 ? -1.247 -8.840 19.584 1.00 98.94 341 ILE A O 1
ATOM 2545 N N . TYR A 1 342 ? -2.930 -9.105 21.037 1.00 98.88 342 TYR A N 1
ATOM 2546 C CA . TYR A 1 342 ? -3.551 -7.811 20.803 1.00 98.88 342 TYR A CA 1
ATOM 2547 C C . TYR A 1 342 ? -3.207 -6.821 21.916 1.00 98.88 342 TYR A C 1
ATOM 2549 O O . TYR A 1 342 ? -3.664 -6.927 23.058 1.00 98.88 342 TYR A O 1
ATOM 2557 N N . ASN A 1 343 ? -2.441 -5.789 21.572 1.00 98.75 343 ASN A N 1
ATOM 2558 C CA . ASN A 1 343 ? -2.159 -4.636 22.421 1.00 98.75 343 ASN A CA 1
ATOM 2559 C C . ASN A 1 343 ? -2.988 -3.445 21.945 1.00 98.75 343 ASN A C 1
ATOM 2561 O O . ASN A 1 343 ? -2.601 -2.692 21.048 1.00 98.75 343 ASN A O 1
ATOM 2565 N N . ALA A 1 344 ? -4.155 -3.300 22.563 1.00 98.31 344 ALA A N 1
ATOM 2566 C CA . ALA A 1 344 ? -5.246 -2.502 22.050 1.00 98.31 344 ALA A CA 1
ATOM 2567 C C . ALA A 1 344 ? -5.455 -1.199 22.858 1.00 98.31 344 ALA A C 1
ATOM 2569 O O . ALA A 1 344 ? -5.694 -1.225 24.074 1.00 98.31 344 ALA A O 1
ATOM 2570 N N . PRO A 1 345 ? -5.427 -0.030 22.204 1.00 97.81 345 PRO A N 1
ATOM 2571 C CA . PRO A 1 345 ? -5.730 1.257 22.821 1.00 97.81 345 PRO A CA 1
ATOM 2572 C C . PRO A 1 345 ? -7.253 1.450 22.925 1.00 97.81 345 PRO A C 1
ATOM 2574 O O . PRO A 1 345 ? -8.031 0.535 22.662 1.00 97.81 345 PRO A O 1
ATOM 2577 N N . ASN A 1 346 ? -7.725 2.638 23.309 1.00 96.94 346 ASN A N 1
ATOM 2578 C CA . ASN A 1 346 ? -9.162 2.938 23.252 1.00 96.94 346 ASN A CA 1
ATOM 2579 C C . ASN A 1 346 ? -9.702 2.849 21.808 1.00 96.94 346 ASN A C 1
ATOM 2581 O O . ASN A 1 346 ? -8.974 3.105 20.855 1.00 96.94 346 ASN A O 1
ATOM 2585 N N . LEU A 1 347 ? -11.002 2.563 21.664 1.00 97.44 347 LEU A N 1
ATOM 2586 C CA . LEU A 1 347 ? -11.706 2.479 20.377 1.00 97.44 347 LEU A CA 1
ATOM 2587 C C . LEU A 1 347 ? -11.010 1.517 19.414 1.00 97.44 347 LEU A C 1
ATOM 2589 O O . LEU A 1 347 ? -10.432 1.920 18.406 1.00 97.44 347 LEU A O 1
ATOM 2593 N N . SER A 1 348 ? -11.048 0.249 19.795 1.00 98.50 348 SER A N 1
ATOM 2594 C CA . SER A 1 348 ? -10.345 -0.851 19.145 1.00 98.50 348 SER A CA 1
ATOM 2595 C C . SER A 1 348 ? -11.094 -2.164 19.349 1.00 98.50 348 SER A C 1
ATOM 2597 O O . SER A 1 348 ? -12.121 -2.172 20.036 1.00 98.50 348 SER A O 1
ATOM 2599 N N . LEU A 1 349 ? -10.607 -3.258 18.759 1.00 98.62 349 LEU A N 1
ATOM 2600 C CA . LEU A 1 349 ? -11.179 -4.602 18.902 1.00 98.62 349 LEU A CA 1
ATOM 2601 C C . LEU A 1 349 ? -12.685 -4.582 18.603 1.00 98.62 349 LEU A C 1
ATOM 2603 O O . LEU A 1 349 ? -13.525 -4.922 19.444 1.00 98.62 349 LEU A O 1
ATOM 2607 N N . GLY A 1 350 ? -13.025 -4.048 17.426 1.00 98.50 350 GLY A N 1
ATOM 2608 C CA . GLY A 1 350 ? -14.408 -3.934 16.967 1.00 98.50 350 GLY A CA 1
ATOM 2609 C C . GLY A 1 350 ? -15.193 -2.802 17.633 1.00 98.50 350 GLY A C 1
ATOM 2610 O O . GLY A 1 350 ? -16.417 -2.859 17.744 1.00 98.50 350 GLY A O 1
ATOM 2611 N N . GLY A 1 351 ? -14.507 -1.765 18.116 1.00 98.31 351 GLY A N 1
ATOM 2612 C CA . GLY A 1 351 ? -15.128 -0.601 18.740 1.00 98.31 351 GLY A CA 1
ATOM 2613 C C . GLY A 1 351 ? -15.907 0.277 17.750 1.00 98.31 351 GLY A C 1
ATOM 2614 O O . GLY A 1 351 ? -15.367 0.733 16.742 1.00 98.31 351 GLY A O 1
ATOM 2615 N N . GLY A 1 352 ? -17.169 0.583 18.060 1.00 98.06 352 GLY A N 1
ATOM 2616 C CA . GLY A 1 352 ? -18.004 1.494 17.265 1.00 98.06 352 GLY A CA 1
ATOM 2617 C C . GLY A 1 352 ? -18.076 2.902 17.852 1.00 98.06 352 GLY A C 1
ATOM 2618 O O . GLY A 1 352 ? -18.364 3.069 19.037 1.00 98.06 352 GLY A O 1
ATOM 2619 N N . ASN A 1 353 ? -17.899 3.950 17.044 1.00 96.94 353 ASN A N 1
ATOM 2620 C CA . ASN A 1 353 ? -18.035 5.332 17.509 1.00 96.94 353 ASN A CA 1
ATOM 2621 C C . ASN A 1 353 ? -18.864 6.206 16.571 1.00 96.94 353 ASN A C 1
ATOM 2623 O O . ASN A 1 353 ? -18.685 6.199 15.357 1.00 96.94 353 ASN A O 1
ATOM 2627 N N . ALA A 1 354 ? -19.745 7.020 17.157 1.00 94.75 354 ALA A N 1
ATOM 2628 C CA . ALA A 1 354 ? -20.513 8.036 16.452 1.00 94.75 354 ALA A CA 1
ATOM 2629 C C . ALA A 1 354 ? -21.177 7.471 15.182 1.00 94.75 354 ALA A C 1
ATOM 2631 O O . ALA A 1 354 ? -20.913 7.916 14.075 1.00 94.75 354 ALA A O 1
ATOM 2632 N N . ASN A 1 355 ? -22.044 6.473 15.325 1.00 96.62 355 ASN A N 1
ATOM 2633 C CA . ASN A 1 355 ? -22.729 5.806 14.205 1.00 96.62 355 ASN A CA 1
ATOM 2634 C C . ASN A 1 355 ? -21.834 4.978 13.268 1.00 96.62 355 ASN A C 1
ATOM 2636 O O . ASN A 1 355 ? -22.312 4.505 12.241 1.00 96.62 355 ASN A O 1
ATOM 2640 N N . GLY A 1 356 ? -20.553 4.808 13.597 1.00 97.88 356 GLY A N 1
ATOM 2641 C CA . GLY A 1 356 ? -19.698 3.815 12.960 1.00 97.88 356 GLY A CA 1
ATOM 2642 C C . GLY A 1 356 ? -20.049 2.384 13.370 1.00 97.88 356 GLY A C 1
ATOM 2643 O O . GLY A 1 356 ? -20.799 2.145 14.326 1.00 97.88 356 GLY A O 1
ATOM 2644 N N . ILE A 1 357 ? -19.496 1.444 12.617 1.00 98.75 357 ILE A N 1
ATOM 2645 C CA . ILE A 1 357 ? -19.644 0.004 12.796 1.00 98.75 357 ILE A CA 1
ATOM 2646 C C . ILE A 1 357 ? -18.234 -0.554 12.956 1.00 98.75 357 ILE A C 1
ATOM 2648 O O . ILE A 1 357 ? -17.472 -0.551 11.996 1.00 98.75 357 ILE A O 1
ATOM 2652 N N . GLY A 1 358 ? -17.876 -0.961 14.170 1.00 98.81 358 GLY A N 1
ATOM 2653 C CA . GLY A 1 358 ? -16.637 -1.688 14.426 1.00 98.81 358 GLY A CA 1
ATOM 2654 C C . GLY A 1 358 ? -16.902 -3.186 14.463 1.00 98.81 358 GLY A C 1
ATOM 2655 O O . GLY A 1 358 ? -17.865 -3.621 15.104 1.00 98.81 358 GLY A O 1
ATOM 2656 N N . ILE A 1 359 ? -16.066 -3.954 13.773 1.00 98.88 359 ILE A N 1
ATOM 2657 C CA . ILE A 1 359 ? -16.117 -5.413 13.730 1.00 98.88 359 ILE A CA 1
ATOM 2658 C C . ILE A 1 359 ? -14.706 -5.943 13.958 1.00 98.88 359 ILE A C 1
ATOM 2660 O O . ILE A 1 359 ? -13.769 -5.586 13.252 1.00 98.88 359 ILE A O 1
ATOM 2664 N N . PHE A 1 360 ? -14.573 -6.801 14.954 1.00 98.94 360 PHE A N 1
ATOM 2665 C CA . PHE A 1 360 ? -13.401 -7.629 15.163 1.00 98.94 360 PHE A CA 1
ATOM 2666 C C . PHE A 1 360 ? -13.853 -9.080 15.175 1.00 98.94 360 PHE A C 1
ATOM 2668 O O . PHE A 1 360 ? -14.838 -9.406 15.852 1.00 98.94 360 PHE A O 1
ATOM 2675 N N . HIS A 1 361 ? -13.169 -9.906 14.397 1.00 98.81 361 HIS A N 1
ATOM 2676 C CA . HIS A 1 361 ? -13.440 -11.324 14.299 1.00 98.81 361 HIS A CA 1
ATOM 2677 C C . HIS A 1 361 ? -12.125 -12.084 14.287 1.00 98.81 361 HIS A C 1
ATOM 2679 O O . HIS A 1 361 ? -11.448 -12.075 13.271 1.00 98.81 361 HIS A O 1
ATOM 2685 N N . ASP A 1 362 ? -11.824 -12.725 15.404 1.00 98.75 362 ASP A N 1
ATOM 2686 C CA . ASP A 1 362 ? -10.817 -13.767 15.509 1.00 98.75 362 ASP A CA 1
ATOM 2687 C C . ASP A 1 362 ? -11.518 -15.118 15.353 1.00 98.75 362 ASP A C 1
ATOM 2689 O O . ASP A 1 362 ? -12.568 -15.360 15.962 1.00 98.75 362 ASP A O 1
ATOM 2693 N N . HIS A 1 363 ? -11.031 -15.963 14.454 1.00 98.50 363 HIS A N 1
ATOM 2694 C CA . HIS A 1 363 ? -11.664 -17.234 14.133 1.00 98.50 363 HIS A CA 1
ATOM 2695 C C . HIS A 1 363 ? -11.296 -18.354 15.113 1.00 98.50 363 HIS A C 1
ATOM 2697 O O . HIS A 1 363 ? -12.131 -19.248 15.317 1.00 98.50 363 HIS A O 1
ATOM 2703 N N . SER A 1 364 ? -10.080 -18.349 15.663 1.00 97.50 364 SER A N 1
ATOM 2704 C CA . SER A 1 364 ? -9.587 -19.385 16.571 1.00 97.50 364 SER A CA 1
ATOM 2705 C C . SER A 1 364 ? -8.186 -19.076 17.081 1.00 97.50 364 SER A C 1
ATOM 2707 O O . SER A 1 364 ? -7.334 -18.741 16.268 1.00 97.50 364 SER A O 1
ATOM 2709 N N . GLY A 1 365 ? -7.898 -19.450 18.321 1.00 97.75 365 GLY A N 1
ATOM 2710 C CA . GLY A 1 365 ? -6.546 -19.400 18.862 1.00 97.75 365 GLY A CA 1
ATOM 2711 C C . GLY A 1 365 ? -6.528 -19.505 20.372 1.00 97.75 365 GLY A C 1
ATOM 2712 O O . GLY A 1 365 ? -7.575 -19.653 20.974 1.00 97.75 365 GLY A O 1
ATOM 2713 N N . ASP A 1 366 ? -5.366 -19.539 21.022 1.00 98.56 366 ASP A N 1
ATOM 2714 C CA . ASP A 1 366 ? -5.284 -19.231 22.457 1.00 98.56 366 ASP A CA 1
ATOM 2715 C C . ASP A 1 366 ? -4.755 -17.792 22.615 1.00 98.56 366 ASP A C 1
ATOM 2717 O O . ASP A 1 366 ? -3.553 -17.573 22.823 1.00 98.56 366 ASP A O 1
ATOM 2721 N N . ASP A 1 367 ? -5.658 -16.811 22.581 1.00 98.69 367 ASP A N 1
ATOM 2722 C CA . ASP A 1 367 ? -5.290 -15.420 22.301 1.00 98.69 367 ASP A CA 1
ATOM 2723 C C . ASP A 1 367 ? -5.117 -14.560 23.556 1.00 98.69 367 ASP A C 1
ATOM 2725 O O . ASP A 1 367 ? -5.565 -14.867 24.675 1.00 98.69 367 ASP A O 1
ATOM 2729 N N . VAL A 1 368 ? -4.422 -13.431 23.402 1.00 98.81 368 VAL A N 1
ATOM 2730 C CA . VAL A 1 368 ? -4.179 -12.476 24.487 1.00 98.81 368 VAL A CA 1
ATOM 2731 C C . VAL A 1 368 ? -4.654 -11.080 24.112 1.00 98.81 368 VAL A C 1
ATOM 2733 O O . VAL A 1 368 ? -4.004 -10.342 23.377 1.00 98.81 368 VAL A O 1
ATOM 2736 N N . TYR A 1 369 ? -5.727 -10.646 24.769 1.00 98.69 369 TYR A N 1
ATOM 2737 C CA . TYR A 1 369 ? -6.322 -9.326 24.609 1.00 98.69 369 TYR A CA 1
ATOM 2738 C C . TYR A 1 369 ? -5.925 -8.393 25.759 1.00 98.69 369 TYR A C 1
ATOM 2740 O O . TYR A 1 369 ? -6.489 -8.426 26.862 1.00 98.69 369 TYR A O 1
ATOM 2748 N N . THR A 1 370 ? -4.966 -7.505 25.497 1.00 98.62 370 THR A N 1
ATOM 2749 C CA . THR A 1 370 ? -4.542 -6.455 26.431 1.00 98.62 370 THR A CA 1
ATOM 2750 C C . THR A 1 370 ? -5.110 -5.111 26.003 1.00 98.62 370 THR A C 1
ATOM 2752 O O . THR A 1 370 ? -4.639 -4.510 25.043 1.00 98.62 370 THR A O 1
ATOM 2755 N N . THR A 1 371 ? -6.094 -4.593 26.741 1.00 97.31 371 THR A N 1
ATOM 2756 C CA . THR A 1 371 ? -6.725 -3.303 26.418 1.00 97.31 371 THR A CA 1
ATOM 2757 C C . THR A 1 371 ? -6.379 -2.192 27.414 1.00 97.31 371 THR A C 1
ATOM 2759 O O . THR A 1 371 ? -6.049 -2.455 28.572 1.00 97.31 371 THR A O 1
ATOM 2762 N N . GLN A 1 372 ? -6.486 -0.930 26.992 1.00 93.50 372 GLN A N 1
ATOM 2763 C CA . GLN A 1 372 ? -6.360 0.249 27.870 1.00 93.50 372 GLN A CA 1
ATOM 2764 C C . GLN A 1 372 ? -7.724 0.797 28.348 1.00 93.50 372 GLN A C 1
ATOM 2766 O O . GLN A 1 372 ? -7.827 1.949 28.783 1.00 93.50 372 GLN A O 1
ATOM 2771 N N . GLY A 1 373 ? -8.782 -0.016 28.262 1.00 87.31 373 GLY A N 1
ATOM 2772 C CA . GLY A 1 373 ? -10.154 0.374 28.571 1.00 87.31 373 GLY A CA 1
ATOM 2773 C C . GLY A 1 373 ? -10.806 1.286 27.529 1.00 87.31 373 GLY A C 1
ATOM 2774 O O . GLY A 1 373 ? -10.291 1.544 26.443 1.00 87.31 373 GLY A O 1
ATOM 2775 N N . GLY A 1 374 ? -11.997 1.784 27.866 1.00 93.31 374 GLY A N 1
ATOM 2776 C CA . GLY A 1 374 ? -12.791 2.624 26.969 1.00 93.31 374 GLY A CA 1
ATOM 2777 C C . GLY A 1 374 ? -13.670 1.811 26.016 1.00 93.31 374 GLY A C 1
ATOM 2778 O O . GLY A 1 374 ? -14.394 0.930 26.470 1.00 93.31 374 GLY A O 1
ATOM 2779 N N . THR A 1 375 ? -13.699 2.153 24.727 1.00 96.19 375 THR A N 1
ATOM 2780 C CA . THR A 1 375 ? -14.597 1.557 23.714 1.00 96.19 375 THR A CA 1
ATOM 2781 C C . THR A 1 375 ? -13.922 0.371 23.012 1.00 96.19 375 THR A C 1
ATOM 2783 O O . THR A 1 375 ? -13.663 0.429 21.818 1.00 96.19 375 THR A O 1
ATOM 2786 N N . THR A 1 376 ? -13.583 -0.671 23.766 1.00 97.62 376 THR A N 1
ATOM 2787 C CA . THR A 1 376 ? -12.877 -1.874 23.281 1.00 97.62 376 THR A CA 1
ATOM 2788 C C . THR A 1 376 ? -13.770 -3.114 23.327 1.00 97.62 376 THR A C 1
ATOM 2790 O O . THR A 1 376 ? -14.868 -3.030 23.872 1.00 97.62 376 THR A O 1
ATOM 2793 N N . LEU A 1 377 ? -13.337 -4.251 22.769 1.00 97.94 377 LEU A N 1
ATOM 2794 C CA . LEU A 1 377 ? -14.016 -5.556 22.897 1.00 97.94 377 LEU A CA 1
ATOM 2795 C C . LEU A 1 377 ? -15.504 -5.500 22.508 1.00 97.94 377 LEU A C 1
ATOM 2797 O O . LEU A 1 377 ? -16.396 -5.915 23.260 1.00 97.94 377 LEU A O 1
ATOM 2801 N N . GLY A 1 378 ? -15.779 -4.900 21.345 1.00 97.56 378 GLY A N 1
ATOM 2802 C CA . GLY A 1 378 ? -17.132 -4.786 20.802 1.00 97.56 378 GLY A CA 1
ATOM 2803 C C . GLY A 1 378 ? -18.005 -3.768 21.539 1.00 97.56 378 GLY A C 1
ATOM 2804 O O . GLY A 1 378 ? -19.239 -3.821 21.497 1.00 97.56 378 GLY A O 1
ATOM 2805 N N . ARG A 1 379 ? -17.415 -2.827 22.283 1.00 97.19 379 ARG A N 1
ATOM 2806 C CA . ARG A 1 379 ? -18.157 -1.687 22.838 1.00 97.19 379 ARG A CA 1
ATOM 2807 C C . ARG A 1 379 ? -18.500 -0.669 21.754 1.00 97.19 379 ARG A C 1
ATOM 2809 O O . ARG A 1 379 ? -17.829 -0.546 20.735 1.00 97.19 379 ARG A O 1
ATOM 2816 N N . ALA A 1 380 ? -19.555 0.099 22.005 1.00 96.62 380 ALA A N 1
ATOM 2817 C CA . ALA A 1 380 ? -20.004 1.156 21.113 1.00 96.62 380 ALA A CA 1
ATOM 2818 C C . ALA A 1 380 ? -20.210 2.464 21.881 1.00 96.62 380 ALA A C 1
ATOM 2820 O O . ALA A 1 380 ? -20.528 2.446 23.066 1.00 96.62 380 ALA A O 1
ATOM 2821 N N . ASN A 1 381 ? -20.044 3.599 21.204 1.00 94.19 381 ASN A N 1
ATOM 2822 C CA . ASN A 1 381 ? -20.195 4.927 21.787 1.00 94.19 381 ASN A CA 1
ATOM 2823 C C . ASN A 1 381 ? -20.981 5.847 20.842 1.00 94.19 381 ASN A C 1
ATOM 2825 O O . ASN A 1 381 ? -20.582 6.102 19.702 1.00 94.19 381 ASN A O 1
ATOM 2829 N N . VAL A 1 382 ? -22.123 6.342 21.319 1.00 91.12 382 VAL A N 1
ATOM 2830 C CA . VAL A 1 382 ? -23.045 7.188 20.550 1.00 91.12 382 VAL A CA 1
ATOM 2831 C C . VAL A 1 382 ? -22.601 8.648 20.480 1.00 91.12 382 VAL A C 1
ATOM 2833 O O . VAL A 1 382 ? -22.102 9.235 21.437 1.00 91.12 382 VAL A O 1
ATOM 2836 N N . SER A 1 383 ? -22.907 9.298 19.356 1.00 88.31 383 SER A N 1
ATOM 2837 C CA . SER A 1 383 ? -22.865 10.760 19.283 1.00 88.31 383 SER A CA 1
ATOM 2838 C C . SER A 1 383 ? -24.093 11.352 19.977 1.00 88.31 383 SER A C 1
ATOM 2840 O O . SER A 1 383 ? -25.219 11.008 19.634 1.00 88.31 383 SER A O 1
ATOM 2842 N N . LYS A 1 384 ? -23.894 12.298 20.902 1.00 84.88 384 LYS A N 1
ATOM 2843 C CA . LYS A 1 384 ? -24.982 13.062 21.551 1.00 84.88 384 LYS A CA 1
ATOM 2844 C C . LYS A 1 384 ? -25.342 14.356 20.798 1.00 84.88 384 LYS A C 1
ATOM 2846 O O . LYS A 1 384 ? -25.882 15.290 21.383 1.00 84.88 384 LYS A O 1
ATOM 2851 N N . LYS A 1 385 ? -24.951 14.480 19.522 1.00 84.56 385 LYS A N 1
ATOM 2852 C CA . LYS A 1 385 ? -25.094 15.721 18.742 1.00 84.56 385 LYS A CA 1
ATOM 2853 C C . LYS A 1 385 ? -26.168 15.598 17.664 1.00 84.56 385 LYS A C 1
ATOM 2855 O O . LYS A 1 385 ? -25.946 14.958 16.636 1.00 84.56 385 LYS A O 1
ATOM 2860 N N . GLY A 1 386 ? -27.270 16.324 17.847 1.00 88.25 386 GLY A N 1
ATOM 2861 C CA . GLY A 1 386 ? -28.314 16.482 16.833 1.00 88.25 386 GLY A CA 1
ATOM 2862 C C . GLY A 1 386 ? -28.939 15.146 16.407 1.00 88.25 386 GLY A C 1
ATOM 2863 O O . GLY A 1 386 ? -28.905 14.193 17.179 1.00 88.25 386 GLY A O 1
ATOM 2864 N N . PRO A 1 387 ? -29.451 15.027 15.165 1.00 89.12 387 PRO A N 1
ATOM 2865 C CA . PRO A 1 387 ? -30.169 13.831 14.704 1.00 89.12 387 PRO A CA 1
ATOM 2866 C C . PRO A 1 387 ? -29.388 12.512 14.805 1.00 89.12 387 PRO A C 1
ATOM 2868 O O . PRO A 1 387 ? -29.984 11.439 14.781 1.00 89.12 387 PRO A O 1
ATOM 2871 N N . ARG A 1 388 ? -28.057 12.581 14.927 1.00 89.69 388 ARG A N 1
ATOM 2872 C CA . ARG A 1 388 ? -27.173 11.418 15.060 1.00 89.69 388 ARG A CA 1
ATOM 2873 C C . ARG A 1 388 ? -27.383 10.630 16.348 1.00 89.69 388 ARG A C 1
ATOM 2875 O O . ARG A 1 388 ? -27.022 9.457 16.387 1.00 89.69 388 ARG A O 1
ATOM 2882 N N . GLU A 1 389 ? -27.979 11.247 17.368 1.00 89.38 389 GLU A N 1
ATOM 2883 C CA . GLU A 1 389 ? -28.322 10.568 18.622 1.00 89.38 389 GLU A CA 1
ATOM 2884 C C . GLU A 1 389 ? -29.377 9.464 18.438 1.00 89.38 389 GLU A C 1
ATOM 2886 O O . GLU A 1 389 ? -29.484 8.581 19.288 1.00 89.38 389 GLU A O 1
ATOM 2891 N N . PHE A 1 390 ? -30.120 9.507 17.321 1.00 91.31 390 PHE A N 1
ATOM 2892 C CA . PHE A 1 390 ? -31.185 8.566 16.961 1.00 91.31 390 PHE A CA 1
ATOM 2893 C C . PHE A 1 390 ? -30.771 7.541 15.896 1.00 91.31 390 PHE A C 1
ATOM 2895 O O . PHE A 1 390 ? -31.623 6.897 15.284 1.00 91.31 390 PHE A O 1
ATOM 2902 N N . LEU A 1 391 ? -29.473 7.427 15.618 1.00 94.81 391 LEU A N 1
ATOM 2903 C CA . LEU A 1 391 ? -28.928 6.499 14.634 1.00 94.81 391 LEU A CA 1
ATOM 2904 C C . LEU A 1 391 ? -28.050 5.469 15.339 1.00 94.81 391 LEU A C 1
ATOM 2906 O O . LEU A 1 391 ? -27.344 5.791 16.295 1.00 94.81 391 LEU A O 1
ATOM 2910 N N . HIS A 1 392 ? -28.083 4.231 14.853 1.00 96.12 392 HIS A N 1
ATOM 2911 C CA . HIS A 1 392 ? -27.337 3.141 15.469 1.00 96.12 392 HIS A CA 1
ATOM 2912 C C . HIS A 1 392 ? -25.828 3.345 15.362 1.00 96.12 392 HIS A C 1
ATOM 2914 O O . HIS A 1 392 ? -25.334 3.886 14.376 1.00 96.12 392 HIS A O 1
ATOM 2920 N N . VAL A 1 393 ? -25.124 2.888 16.389 1.00 97.38 393 VAL A N 1
ATOM 2921 C CA . VAL A 1 393 ? -23.686 2.624 16.406 1.00 97.38 393 VAL A CA 1
ATOM 2922 C C . VAL A 1 393 ? -23.513 1.172 16.831 1.00 97.38 393 VAL A C 1
ATOM 2924 O O . VAL A 1 393 ? -24.214 0.711 17.738 1.00 97.38 393 VAL A O 1
ATOM 2927 N N . PHE A 1 394 ? -22.609 0.461 16.167 1.00 98.19 394 PHE A N 1
ATOM 2928 C CA . PHE A 1 394 ? -22.387 -0.958 16.409 1.00 98.19 394 PHE A CA 1
ATOM 2929 C C . PHE A 1 394 ? -20.934 -1.202 16.786 1.00 98.19 394 PHE A C 1
ATOM 2931 O O . PHE A 1 394 ? -20.034 -0.746 16.086 1.00 98.19 394 PHE A O 1
ATOM 2938 N N . GLY A 1 395 ? -20.728 -1.910 17.889 1.00 98.50 395 GLY A N 1
ATOM 2939 C CA . GLY A 1 395 ? -19.461 -2.541 18.224 1.00 98.50 395 GLY A CA 1
ATOM 2940 C C . GLY A 1 395 ? -19.668 -4.045 18.311 1.00 98.50 395 GLY A C 1
ATOM 2941 O O . GLY A 1 395 ? -20.626 -4.502 18.945 1.00 98.50 395 GLY A O 1
ATOM 2942 N N . ILE A 1 396 ? -18.823 -4.803 17.627 1.00 98.81 396 ILE A N 1
ATOM 2943 C CA . ILE A 1 396 ? -18.944 -6.253 17.509 1.00 98.81 396 ILE A CA 1
ATOM 2944 C C . ILE A 1 396 ? -17.564 -6.860 17.721 1.00 98.81 396 ILE A C 1
ATOM 2946 O O . ILE A 1 396 ? -16.643 -6.571 16.967 1.00 98.81 396 ILE A O 1
ATOM 2950 N N . PHE A 1 397 ? -17.455 -7.706 18.738 1.00 98.81 397 PHE A N 1
ATOM 2951 C CA . PHE A 1 397 ? -16.286 -8.536 18.996 1.00 98.81 397 PHE A CA 1
ATOM 2952 C C . PHE A 1 397 ? -16.689 -10.003 18.922 1.00 98.81 397 PHE A C 1
ATOM 2954 O O . PHE A 1 397 ? -17.693 -10.408 19.522 1.00 98.81 397 PHE A O 1
ATOM 2961 N N . ILE A 1 398 ? -15.930 -10.782 18.169 1.00 98.75 398 ILE A N 1
ATOM 2962 C CA . ILE A 1 398 ? -16.122 -12.215 18.030 1.00 98.75 398 ILE A CA 1
ATOM 2963 C C . ILE A 1 398 ? -14.749 -12.858 18.134 1.00 98.75 398 ILE A C 1
ATOM 2965 O O . ILE A 1 398 ? -13.888 -12.558 17.323 1.00 98.75 398 ILE A O 1
ATOM 2969 N N . ASP A 1 399 ? -14.608 -13.738 19.107 1.00 98.56 399 ASP A N 1
ATOM 2970 C CA . ASP A 1 399 ? -13.575 -14.755 19.184 1.00 98.56 399 ASP A CA 1
ATOM 2971 C C . ASP A 1 399 ? -14.262 -16.113 18.946 1.00 98.56 399 ASP A C 1
ATOM 2973 O O . ASP A 1 399 ? -15.305 -16.440 19.543 1.00 98.56 399 ASP A O 1
ATOM 2977 N N . GLY A 1 400 ? -13.770 -16.831 17.941 1.00 97.88 400 GLY A N 1
ATOM 2978 C CA . GLY A 1 400 ? -14.367 -18.038 17.396 1.00 97.88 400 GLY A CA 1
ATOM 2979 C C . GLY A 1 400 ? -14.060 -19.303 18.193 1.00 97.88 400 GLY A C 1
ATOM 2980 O O . GLY A 1 400 ? -14.832 -20.269 18.067 1.00 97.88 400 GLY A O 1
ATOM 2981 N N . GLY A 1 401 ? -13.041 -19.277 19.055 1.00 95.31 401 GLY A N 1
ATOM 2982 C CA . GLY A 1 401 ? -12.767 -20.321 20.032 1.00 95.31 401 GLY A CA 1
ATOM 2983 C C . GLY A 1 401 ? -11.316 -20.364 20.492 1.00 95.31 401 GLY A C 1
ATOM 2984 O O . GLY A 1 401 ? -10.414 -20.154 19.697 1.00 95.31 401 GLY A O 1
ATOM 2985 N N . GLY A 1 402 ? -11.112 -20.767 21.745 1.00 96.75 402 GLY A N 1
ATOM 2986 C CA . GLY A 1 402 ? -9.808 -20.620 22.373 1.00 96.75 402 GLY A CA 1
ATOM 2987 C C . GLY A 1 402 ? -9.811 -20.751 23.885 1.00 96.75 402 GLY A C 1
ATOM 2988 O O . GLY A 1 402 ? -10.844 -21.032 24.509 1.00 96.75 402 GLY A O 1
ATOM 2989 N N . ASN A 1 403 ? -8.641 -20.581 24.505 1.00 97.44 403 ASN A N 1
ATOM 2990 C CA . ASN A 1 403 ? -8.492 -20.357 25.946 1.00 97.44 403 ASN A CA 1
ATOM 2991 C C . ASN A 1 403 ? -7.881 -18.983 26.229 1.00 97.44 403 ASN A C 1
ATOM 2993 O O . ASN A 1 403 ? -6.754 -18.858 26.727 1.00 97.44 403 ASN A O 1
ATOM 2997 N N . ASP A 1 404 ? -8.688 -17.958 25.999 1.00 98.19 404 ASP A N 1
ATOM 2998 C CA . ASP A 1 404 ? -8.156 -16.613 25.801 1.00 98.19 404 ASP A CA 1
ATOM 2999 C C . ASP A 1 404 ? -7.957 -15.848 27.102 1.00 98.19 404 ASP A C 1
ATOM 3001 O O . ASP A 1 404 ? -8.575 -16.098 28.148 1.00 98.19 404 ASP A O 1
ATOM 3005 N N . LYS A 1 405 ? -7.059 -14.869 27.061 1.00 98.38 405 LYS A N 1
ATOM 3006 C CA . LYS A 1 405 ? -6.733 -14.028 28.211 1.00 98.38 405 LYS A CA 1
ATOM 3007 C C . LYS A 1 405 ? -7.200 -12.608 27.969 1.00 98.38 405 LYS A C 1
ATOM 3009 O O . LYS A 1 405 ? -6.738 -11.930 27.062 1.00 98.38 405 LYS A O 1
ATOM 3014 N N . TYR A 1 406 ? -8.023 -12.123 28.891 1.00 98.19 406 TYR A N 1
ATOM 3015 C CA . TYR A 1 406 ? -8.516 -10.750 28.915 1.00 98.19 406 TYR A CA 1
ATOM 3016 C C . TYR A 1 406 ? -8.046 -10.037 30.178 1.00 98.19 406 TYR A C 1
ATOM 3018 O O . TYR A 1 406 ? -8.036 -10.618 31.269 1.00 98.19 406 TYR A O 1
ATOM 3026 N N . ASN A 1 407 ? -7.713 -8.753 30.059 1.00 97.06 407 ASN A N 1
ATOM 3027 C CA . ASN A 1 407 ? -7.440 -7.898 31.217 1.00 97.06 407 ASN A CA 1
ATOM 3028 C C . ASN A 1 407 ? -8.665 -7.098 31.707 1.00 97.06 407 ASN A C 1
ATOM 3030 O O . ASN A 1 407 ? -8.627 -6.525 32.798 1.00 97.06 407 ASN A O 1
ATOM 3034 N N . GLU A 1 408 ? -9.752 -7.069 30.934 1.00 94.44 408 GLU A N 1
ATOM 3035 C CA . GLU A 1 408 ? -11.005 -6.400 31.295 1.00 94.44 408 GLU A CA 1
ATOM 3036 C C . GLU A 1 408 ? -11.916 -7.312 32.138 1.00 94.44 408 GLU A C 1
ATOM 3038 O O . GLU A 1 408 ? -12.122 -8.473 31.795 1.00 94.44 408 GLU A O 1
ATOM 3043 N N . PRO A 1 409 ? -12.549 -6.814 33.217 1.00 92.25 409 PRO A N 1
ATOM 3044 C CA . PRO A 1 409 ? -13.302 -7.656 34.152 1.00 92.25 409 PRO A CA 1
ATOM 3045 C C . PRO A 1 409 ? -14.641 -8.177 33.604 1.00 92.25 409 PRO A C 1
ATOM 3047 O O . PRO A 1 409 ? -15.284 -9.003 34.255 1.00 92.25 409 PRO A O 1
ATOM 3050 N N . TYR A 1 410 ? -15.108 -7.657 32.466 1.00 91.25 410 TYR A N 1
ATOM 3051 C CA . TYR A 1 410 ? -16.393 -8.018 31.857 1.00 91.25 410 TYR A CA 1
ATOM 3052 C C . TYR A 1 410 ? -16.270 -9.009 30.692 1.00 91.25 410 TYR A C 1
ATOM 3054 O O . TYR A 1 410 ? -17.300 -9.514 30.246 1.00 91.25 410 TYR A O 1
ATOM 3062 N N . ALA A 1 411 ? -15.050 -9.286 30.227 1.00 94.94 411 ALA A N 1
ATOM 3063 C CA . ALA A 1 411 ? -14.755 -10.236 29.160 1.00 94.94 411 ALA A CA 1
ATOM 3064 C C . ALA A 1 411 ? -14.006 -11.445 29.733 1.00 94.94 411 ALA A C 1
ATOM 3066 O O . ALA A 1 411 ? -13.240 -11.315 30.690 1.00 94.94 411 ALA A O 1
ATOM 3067 N N . LYS A 1 412 ? -14.294 -12.632 29.202 1.00 94.69 412 LYS A N 1
ATOM 3068 C CA . LYS A 1 412 ? -13.638 -13.890 29.577 1.00 94.69 412 LYS A CA 1
ATOM 3069 C C . LYS A 1 412 ? -13.957 -14.978 28.557 1.00 94.69 412 LYS A C 1
ATOM 3071 O O . LYS A 1 412 ? -15.047 -14.946 27.974 1.00 94.69 412 LYS A O 1
ATOM 3076 N N . SER A 1 413 ? -13.094 -15.988 28.500 1.00 95.75 413 SER A N 1
ATOM 3077 C CA . SER A 1 413 ? -13.275 -17.139 27.621 1.00 95.75 413 SER A CA 1
ATOM 3078 C C . SER A 1 413 ? -14.617 -17.835 27.817 1.00 95.75 413 SER A C 1
ATOM 3080 O O . SER A 1 413 ? -15.156 -17.898 28.936 1.00 95.75 413 SER A O 1
ATOM 3082 N N . ASN A 1 414 ? -15.136 -18.389 26.724 1.00 95.38 414 ASN A N 1
ATOM 3083 C CA . ASN A 1 414 ? -16.371 -19.156 26.640 1.00 95.38 414 ASN A CA 1
ATOM 3084 C C . ASN A 1 414 ? -17.598 -18.371 27.141 1.00 95.38 414 ASN A C 1
ATOM 3086 O O . ASN A 1 414 ? -18.488 -18.922 27.811 1.00 95.38 414 ASN A O 1
ATOM 3090 N N . THR A 1 415 ? -17.663 -17.061 26.874 1.00 96.06 415 THR A N 1
ATOM 3091 C CA . THR A 1 415 ? -18.824 -16.247 27.248 1.00 96.06 415 THR A CA 1
ATOM 3092 C C . THR A 1 415 ? -19.314 -15.275 26.200 1.00 96.06 415 THR A C 1
ATOM 3094 O O . THR A 1 415 ? -18.673 -14.946 25.218 1.00 96.06 415 THR A O 1
ATOM 3097 N N . ARG A 1 416 ? -20.537 -14.799 26.433 1.00 96.88 416 ARG A N 1
ATOM 3098 C CA . ARG A 1 416 ? -21.153 -13.724 25.668 1.00 96.88 416 ARG A CA 1
ATOM 3099 C C . ARG A 1 416 ? -21.457 -12.588 26.613 1.00 96.88 416 ARG A C 1
ATOM 3101 O O . ARG A 1 416 ? -22.007 -12.821 27.694 1.00 96.88 416 ARG A O 1
ATOM 3108 N N . TRP A 1 417 ? -21.174 -11.371 26.183 1.00 96.00 417 TRP A N 1
ATOM 3109 C CA . TRP A 1 417 ? -21.487 -10.176 26.944 1.00 96.00 417 TRP A CA 1
ATOM 3110 C C . TRP A 1 417 ? -22.230 -9.159 26.090 1.00 96.00 417 TRP A C 1
ATOM 3112 O O . TRP A 1 417 ? -22.075 -9.058 24.873 1.00 96.00 417 TRP A O 1
ATOM 3122 N N . ILE A 1 418 ? -23.068 -8.386 26.774 1.00 93.25 418 ILE A N 1
ATOM 3123 C CA . ILE A 1 418 ? -23.560 -7.122 26.248 1.00 93.25 418 ILE A CA 1
ATOM 3124 C C . ILE A 1 418 ? -22.631 -6.061 26.811 1.00 93.25 418 ILE A C 1
ATOM 3126 O O . ILE A 1 418 ? -22.488 -5.930 28.028 1.00 93.25 418 ILE A O 1
ATOM 3130 N N . SER A 1 419 ? -22.012 -5.318 25.908 1.00 87.31 419 SER A N 1
ATOM 3131 C CA . SER A 1 419 ? -21.053 -4.273 26.227 1.00 87.31 419 SER A CA 1
ATOM 3132 C C . SER A 1 419 ? -21.627 -3.247 27.214 1.00 87.31 419 SER A C 1
ATOM 3134 O O . SER A 1 419 ? -22.773 -2.806 27.038 1.00 87.31 419 SER A O 1
ATOM 3136 N N . PRO A 1 420 ? -20.850 -2.815 28.229 1.00 85.31 420 PRO A N 1
ATOM 3137 C CA . PRO A 1 420 ? -21.274 -1.756 29.134 1.00 85.31 420 PRO A CA 1
ATOM 3138 C C . PRO A 1 420 ? -21.610 -0.485 28.357 1.00 85.31 420 PRO A C 1
ATOM 3140 O O . PRO A 1 420 ? -20.798 -0.006 27.555 1.00 85.31 420 PRO A O 1
ATOM 3143 N N . LYS A 1 421 ? -22.794 0.074 28.627 1.00 87.00 421 LYS A N 1
ATOM 3144 C CA . LYS A 1 421 ? -23.236 1.321 27.999 1.00 87.00 421 LYS A CA 1
ATOM 3145 C C . LYS A 1 421 ? -22.341 2.488 28.410 1.00 87.00 421 LYS A C 1
ATOM 3147 O O . LYS A 1 421 ? -21.820 2.522 29.524 1.00 87.00 421 LYS A O 1
ATOM 3152 N N . THR A 1 422 ? -22.209 3.462 27.520 1.00 85.69 422 THR A N 1
ATOM 3153 C CA . THR A 1 422 ? -21.488 4.718 27.751 1.00 85.69 422 THR A CA 1
ATOM 3154 C C . THR A 1 422 ? -22.146 5.527 28.874 1.00 85.69 422 THR A C 1
ATOM 3156 O O . THR A 1 422 ? -21.458 6.182 29.652 1.00 85.69 422 THR A O 1
ATOM 3159 N N . ASP A 1 423 ? -23.475 5.447 28.983 1.00 85.69 423 ASP A N 1
ATOM 3160 C CA . ASP A 1 423 ? -24.283 6.038 30.051 1.00 85.69 423 ASP A CA 1
ATOM 3161 C C . ASP A 1 423 ? -25.167 4.950 30.697 1.00 85.69 423 ASP A C 1
ATOM 3163 O O . ASP A 1 423 ? -26.188 4.567 30.118 1.00 85.69 423 ASP A O 1
ATOM 3167 N N . PRO A 1 424 ? -24.766 4.392 31.856 1.00 81.12 424 PRO A N 1
ATOM 3168 C CA . PRO A 1 424 ? -25.519 3.326 32.519 1.00 81.12 424 PRO A CA 1
ATOM 3169 C C . PRO A 1 424 ? -26.881 3.766 33.073 1.00 81.12 424 PRO A C 1
ATOM 3171 O O . PRO A 1 424 ? -27.780 2.936 33.192 1.00 81.12 424 PRO A O 1
ATOM 3174 N N . GLU A 1 425 ? -27.041 5.045 33.423 1.00 82.25 425 GLU A N 1
ATOM 3175 C CA . GLU A 1 425 ? -28.280 5.580 34.006 1.00 82.25 425 GLU A CA 1
ATOM 3176 C C . GLU A 1 425 ? -29.258 6.051 32.921 1.00 82.25 425 GLU A C 1
ATOM 3178 O O . GLU A 1 425 ? -30.474 5.932 33.077 1.00 82.25 425 GLU A O 1
ATOM 3183 N N . GLY A 1 426 ? -28.727 6.546 31.800 1.00 78.31 426 GLY A N 1
ATOM 3184 C CA . GLY A 1 426 ? -29.469 7.018 30.633 1.00 78.31 426 GLY A CA 1
ATOM 3185 C C . GLY A 1 426 ? -29.165 6.207 29.378 1.00 78.31 426 GLY A C 1
ATOM 3186 O O . GLY A 1 426 ? -28.720 6.770 28.377 1.00 78.31 426 GLY A O 1
ATOM 3187 N N . THR A 1 427 ? -29.387 4.889 29.418 1.00 81.75 427 THR A N 1
ATOM 3188 C CA . THR A 1 427 ? -29.014 3.987 28.316 1.00 81.75 427 THR A CA 1
ATOM 3189 C C . THR A 1 427 ? -29.613 4.434 26.981 1.00 81.75 427 THR A C 1
ATOM 3191 O O . THR A 1 427 ? -30.831 4.593 26.868 1.00 81.75 427 THR A O 1
ATOM 3194 N N . ASN A 1 428 ? -28.777 4.571 25.950 1.00 87.06 428 ASN A N 1
ATOM 3195 C CA . ASN A 1 428 ? -29.234 4.893 24.603 1.00 87.06 428 ASN A CA 1
ATOM 3196 C C . ASN A 1 428 ? -29.581 3.593 23.836 1.00 87.06 428 ASN A C 1
ATOM 3198 O O . ASN A 1 428 ? -28.713 2.727 23.701 1.00 87.06 428 ASN A O 1
ATOM 3202 N N . PRO A 1 429 ? -30.816 3.427 23.316 1.00 91.12 429 PRO A N 1
ATOM 3203 C CA . PRO A 1 429 ? -31.212 2.218 22.586 1.00 91.12 429 PRO A CA 1
ATOM 3204 C C . PRO A 1 429 ? -30.481 2.029 21.247 1.00 91.12 429 PRO A C 1
ATOM 3206 O O . PRO A 1 429 ? -30.472 0.921 20.724 1.00 91.12 429 PRO A O 1
ATOM 3209 N N . TYR A 1 430 ? -29.863 3.079 20.705 1.00 94.44 430 TYR A N 1
ATOM 3210 C CA . TYR A 1 430 ? -29.096 3.045 19.460 1.00 94.44 430 TYR A CA 1
ATOM 3211 C C . TYR A 1 430 ? -27.619 2.676 19.672 1.00 94.44 430 TYR A C 1
ATOM 3213 O O . TYR A 1 430 ? -26.883 2.483 18.707 1.00 94.44 430 TYR A O 1
ATOM 3221 N N . GLU A 1 431 ? -27.174 2.565 20.925 1.00 95.38 431 GLU A N 1
ATOM 3222 C CA . GLU A 1 431 ? -25.840 2.090 21.282 1.00 95.38 431 GLU A CA 1
ATOM 3223 C C . GLU A 1 431 ? -25.849 0.565 21.367 1.00 95.38 431 GLU A C 1
ATOM 3225 O O . GLU A 1 431 ? -26.308 0.013 22.367 1.00 95.38 431 GLU A O 1
ATOM 3230 N N . ILE A 1 432 ? -25.368 -0.140 20.345 1.00 96.81 432 ILE A N 1
ATOM 3231 C CA . ILE A 1 432 ? -25.369 -1.607 20.323 1.00 96.81 432 ILE A CA 1
ATOM 3232 C C . ILE A 1 432 ? -23.930 -2.102 20.381 1.00 96.81 432 ILE A C 1
ATOM 3234 O O . ILE A 1 432 ? -23.162 -1.897 19.453 1.00 96.81 432 ILE A O 1
ATOM 3238 N N . GLY A 1 433 ? -23.567 -2.754 21.480 1.00 97.12 433 GLY A N 1
ATOM 3239 C CA . GLY A 1 433 ? -22.257 -3.368 21.642 1.00 97.12 433 GLY A CA 1
ATOM 3240 C C . GLY A 1 433 ? -22.409 -4.795 22.142 1.00 97.12 433 GLY A C 1
ATOM 3241 O O . GLY A 1 433 ? -23.165 -5.034 23.094 1.00 97.12 433 GLY A O 1
ATOM 3242 N N . VAL A 1 434 ? -21.725 -5.725 21.491 1.00 97.94 434 VAL A N 1
ATOM 3243 C CA . VAL A 1 434 ? -21.769 -7.155 21.800 1.00 97.94 434 VAL A CA 1
ATOM 3244 C C . VAL A 1 434 ? -20.375 -7.749 21.705 1.00 97.94 434 VAL A C 1
ATOM 3246 O O . VAL A 1 434 ? -19.598 -7.368 20.832 1.00 97.94 434 VAL A O 1
ATOM 3249 N N . GLY A 1 435 ? -20.096 -8.710 22.577 1.00 98.06 435 GLY A N 1
ATOM 3250 C CA . GLY A 1 435 ? -18.925 -9.559 22.451 1.00 98.06 435 GLY A CA 1
ATOM 3251 C C . GLY A 1 435 ? -19.269 -11.022 22.684 1.00 98.06 435 GLY A C 1
ATOM 3252 O O . GLY A 1 435 ? -20.198 -11.355 23.437 1.00 98.06 435 GLY A O 1
ATOM 3253 N N . ILE A 1 436 ? -18.574 -11.883 21.955 1.00 98.06 436 ILE A N 1
ATOM 3254 C CA . ILE A 1 436 ? -18.740 -13.329 21.960 1.00 98.06 436 ILE A CA 1
ATOM 3255 C C . ILE A 1 436 ? -17.348 -13.939 21.956 1.00 98.06 436 ILE A C 1
ATOM 3257 O O . ILE A 1 436 ? -16.521 -13.530 21.159 1.00 98.06 436 ILE A O 1
ATOM 3261 N N . ASP A 1 437 ? -17.166 -14.933 22.803 1.00 98.19 437 ASP A N 1
ATOM 3262 C CA . ASP A 1 437 ? -16.011 -15.815 22.869 1.00 98.19 437 ASP A CA 1
ATOM 3263 C C . ASP A 1 437 ? -16.557 -17.237 23.097 1.00 98.19 437 ASP A C 1
ATOM 3265 O O . ASP A 1 437 ? -17.556 -17.409 23.827 1.00 98.19 437 ASP A O 1
ATOM 3269 N N . ARG A 1 438 ? -16.021 -18.231 22.380 1.00 93.06 438 ARG A N 1
ATOM 3270 C CA . ARG A 1 438 ? -16.650 -19.551 22.223 1.00 93.06 438 ARG A CA 1
ATOM 3271 C C . ARG A 1 438 ? -15.949 -20.712 22.894 1.00 93.06 438 ARG A C 1
ATOM 3273 O O . ARG A 1 438 ? -14.731 -20.885 22.738 1.00 93.06 438 ARG A O 1
#